Protein AF-I2FZN5-F1 (afdb_monomer_lite)

pLDDT: mean 75.96, std 19.95, range [26.55, 97.25]

Secondary structure (DSSP, 8-state):
-PPP-HHHHHHHH-GGGSSTTSTT-SHHHHSS-HHHHHHH-HHHHHHHHHHHHHHHHHHHHTT-SSSSPPPPTTS--TT-----SSEEEESHHHHHHT-BTTTB--TTHHHHHHHHHHTTSEEEHHHHHH--S----S---S--S-S----SS--------------S---SSSS--------------HHHHHHHHH-EEEEEHHHHHHHHHHHHHHIIIIITTT-TTTTEEEHHHHHHHHHHHHHHHHSSPPPHHHHHHHHHHHHHTSTTSEEEETTEEEE-SSTTSPPPPPPHHHHHHHHHHHHHHHHHHHHHHHHHHHHHHHHHHHHHHHTT-HHHHHHHHHHHHHHHHHHHHHHHHHHHHHHHHHHHHHHHHHHHHHHHHHHHHHHHHHHHTSSS--SSSHHHHHHHHHHHHHTTSSSSSSSTT-----------HHHHHHHHHHHHHHHHHHHHHHHHHHHHHHHHHHHHHHHHHHHHHHHHHHHHHHHHHHHHHHHHHHHHHHHHHHHHHHHHHHHHHHHHHHHHHHHHHHHHTTS------------------------------

Organism: Ustilago hordei (NCBI:txid120017)

Sequence (573 aa):
MTPKTGLTKYISQHPDFSSPSSHASPLPSLYADLSRQRKSNPAGFAASVEWWKNILLDVTFRAVQFDADPSDSSNAAFSAPEVDRTVFRLDESTKSRWTIESVGRPLGLGTVIAELEKNGAVIPYNVFLTSSKPITGPTRRGGGLRGYIPTLGGVARGLLVTPVKWVAGQVYAVVLGGSGDEDGEGEYSEDETLFRKMKGDWVFFVLVERIADAFLKQHYTAEATISPLSGLMTETEFREKLCAICEKEFAFRPSQRDASLVLRHLTRDRGGNVLHQDGIVKLAPTEGEMAEAITEEDRSVLAVRSTLHRVELQITWLESQISHRTSQAKSSLRNNQKSQAASYLRSRKALDEVLAKRMVTRETLTNVVLKIEQAKSDVEVLRAYKASDEVLRQVLGREEMKVENVERVMEGLEESLASQREVDDALRGSGTGVGEEMVDEEELERELEGLVDEKRREEQKRQDQVERTKRLAEREEERRQEEVERTRRLAEAERERTDRLAQSEREREGREQEREKEKEKEKGRSDKEADDLLARFEKLRAAQVPTTLGAAGKETQSPQEQQQKQNEPEAAS

Structure (mmCIF, N/CA/C/O backbone):
data_AF-I2FZN5-F1
#
_entry.id   AF-I2FZN5-F1
#
loop_
_atom_site.group_PDB
_atom_site.id
_atom_site.type_symbol
_atom_site.label_atom_id
_atom_site.label_alt_id
_atom_site.label_comp_id
_atom_site.label_asym_id
_atom_site.label_entity_id
_atom_site.label_seq_id
_atom_site.pdbx_PDB_ins_code
_atom_site.Cartn_x
_atom_site.Cartn_y
_atom_site.Cartn_z
_atom_site.occupancy
_atom_site.B_iso_or_equiv
_atom_site.auth_seq_id
_atom_site.auth_comp_id
_atom_site.auth_asym_id
_atom_site.auth_atom_id
_atom_site.pdbx_PDB_model_num
ATOM 1 N N . MET A 1 1 ? -10.379 33.990 -13.765 1.00 53.22 1 MET A N 1
ATOM 2 C CA . MET A 1 1 ? -9.443 33.050 -14.414 1.00 53.22 1 MET A CA 1
ATOM 3 C C . MET A 1 1 ? -9.588 31.720 -13.707 1.00 53.22 1 MET A C 1
ATOM 5 O O . MET A 1 1 ? -9.432 31.692 -12.494 1.00 53.22 1 MET A O 1
ATOM 9 N N . THR A 1 2 ? -9.979 30.666 -14.418 1.00 60.78 2 THR A N 1
ATOM 10 C CA . THR A 1 2 ? -9.975 29.312 -13.853 1.00 60.78 2 THR A CA 1
ATOM 11 C C . THR A 1 2 ? -8.532 28.927 -13.503 1.00 60.78 2 THR A C 1
ATOM 13 O O . THR A 1 2 ? -7.617 29.283 -14.255 1.00 60.78 2 THR A O 1
ATOM 16 N N . PRO A 1 3 ? -8.284 28.275 -12.354 1.00 74.31 3 PRO A N 1
ATOM 17 C CA . PRO A 1 3 ? -6.949 27.789 -12.030 1.00 74.31 3 PRO A CA 1
ATOM 18 C C . PRO A 1 3 ? -6.501 26.799 -13.110 1.00 74.31 3 PRO A C 1
ATOM 20 O O . PRO A 1 3 ? -7.277 25.939 -13.523 1.00 74.31 3 PRO A O 1
ATOM 23 N N . LYS A 1 4 ? -5.263 26.943 -13.596 1.00 80.81 4 LYS A N 1
ATOM 24 C CA . LYS A 1 4 ? -4.664 25.969 -14.518 1.00 80.81 4 LYS A CA 1
ATOM 25 C C . LYS A 1 4 ? -4.475 24.650 -13.771 1.00 80.81 4 LYS A C 1
ATOM 27 O O . LYS A 1 4 ? -3.943 24.664 -12.661 1.00 80.81 4 LYS A O 1
ATOM 32 N N . THR A 1 5 ? -4.852 23.541 -14.394 1.00 85.50 5 THR A N 1
ATOM 33 C CA . THR A 1 5 ? -4.770 22.185 -13.830 1.00 85.50 5 THR A CA 1
ATOM 34 C C . THR A 1 5 ? -4.134 21.214 -14.825 1.00 85.50 5 THR A C 1
ATOM 36 O O . THR A 1 5 ? -4.059 21.492 -16.029 1.00 85.50 5 THR A O 1
ATOM 39 N N . GLY A 1 6 ? -3.618 20.096 -14.316 1.00 86.38 6 GLY A N 1
ATOM 40 C CA . GLY A 1 6 ? -3.060 19.003 -15.104 1.00 86.38 6 GLY A CA 1
ATOM 41 C C . GLY A 1 6 ? -1.952 19.466 -16.049 1.00 86.38 6 GLY A C 1
ATOM 42 O O . GLY A 1 6 ? -1.029 20.192 -15.656 1.00 86.38 6 GLY A O 1
ATOM 43 N N . LEU A 1 7 ? -2.062 19.088 -17.323 1.00 88.38 7 LEU A N 1
ATOM 44 C CA . LEU A 1 7 ? -1.048 19.403 -18.329 1.00 88.38 7 LEU A CA 1
ATOM 45 C C . LEU A 1 7 ? -0.867 20.911 -18.538 1.00 88.38 7 LEU A C 1
ATOM 47 O O . LEU A 1 7 ? 0.251 21.393 -18.704 1.00 88.38 7 LEU A O 1
ATOM 51 N N . THR A 1 8 ? -1.954 21.683 -18.498 1.00 87.81 8 THR A N 1
ATOM 52 C CA . THR A 1 8 ? -1.890 23.136 -18.736 1.00 87.81 8 THR A CA 1
ATOM 53 C C . THR A 1 8 ? -1.093 23.856 -17.649 1.00 87.81 8 THR A C 1
ATOM 55 O O . THR A 1 8 ? -0.337 24.792 -17.930 1.00 87.81 8 THR A O 1
ATOM 58 N N . LYS A 1 9 ? -1.215 23.386 -16.402 1.00 88.81 9 LYS A N 1
ATOM 59 C CA . LYS A 1 9 ? -0.425 23.852 -15.260 1.00 88.81 9 LYS A CA 1
ATOM 60 C C . LYS A 1 9 ? 1.041 23.487 -15.447 1.00 88.81 9 LYS A C 1
ATOM 62 O O . LYS A 1 9 ? 1.887 24.375 -15.349 1.00 88.81 9 LYS A O 1
ATOM 67 N N . TYR A 1 10 ? 1.317 22.231 -15.802 1.00 89.38 10 TYR A N 1
ATOM 68 C CA . TYR A 1 10 ? 2.665 21.735 -16.082 1.00 89.38 10 TYR A CA 1
ATOM 69 C C . TYR A 1 10 ? 3.377 22.564 -17.158 1.00 89.38 10 TYR A C 1
ATOM 71 O O . TYR A 1 10 ? 4.440 23.126 -16.898 1.00 89.38 10 TYR A O 1
ATOM 79 N N . ILE A 1 11 ? 2.750 22.725 -18.329 1.00 89.25 11 ILE A N 1
ATOM 80 C CA . ILE A 1 11 ? 3.286 23.516 -19.446 1.00 89.25 11 ILE A CA 1
ATOM 81 C C . ILE A 1 11 ? 3.570 24.953 -18.997 1.00 89.25 11 ILE A C 1
ATOM 83 O O . ILE A 1 11 ? 4.611 25.507 -19.326 1.00 89.25 11 ILE A O 1
ATOM 87 N N . SER A 1 12 ? 2.689 25.563 -18.198 1.00 87.00 12 SER A N 1
ATOM 88 C CA . SER A 1 12 ? 2.887 26.947 -17.750 1.00 87.00 12 SER A CA 1
ATOM 89 C C . SER A 1 12 ? 4.038 27.153 -16.759 1.00 87.00 12 SER A C 1
ATOM 91 O O . SER A 1 12 ? 4.505 28.279 -16.610 1.00 87.00 12 SER A O 1
ATOM 93 N N . GLN A 1 13 ? 4.471 26.094 -16.072 1.00 88.06 13 GLN A N 1
ATOM 94 C CA . GLN A 1 13 ? 5.539 26.138 -15.069 1.00 88.06 13 GLN A CA 1
ATOM 95 C C . GLN A 1 13 ? 6.881 25.637 -15.614 1.00 88.06 13 GLN A C 1
ATOM 97 O O . GLN A 1 13 ? 7.927 25.923 -15.032 1.00 88.06 13 GLN A O 1
ATOM 102 N N . HIS A 1 14 ? 6.868 24.877 -16.708 1.00 86.75 14 HIS A N 1
ATOM 103 C CA . HIS A 1 14 ? 8.065 24.245 -17.240 1.00 86.75 14 HIS A CA 1
ATOM 104 C C . HIS A 1 14 ? 8.935 25.254 -18.025 1.00 86.75 14 HIS A C 1
ATOM 106 O O . HIS A 1 14 ? 8.432 25.938 -18.920 1.00 86.75 14 HIS A O 1
ATOM 112 N N . PRO A 1 15 ? 10.253 25.344 -17.747 1.00 85.81 15 PRO A N 1
ATOM 113 C CA . PRO A 1 15 ? 11.125 26.393 -18.287 1.00 85.81 15 PRO A CA 1
ATOM 114 C C . PRO A 1 15 ? 11.221 26.388 -19.817 1.00 85.81 15 PRO A C 1
ATOM 116 O O . PRO A 1 15 ? 11.202 27.455 -20.426 1.00 85.81 15 PRO A O 1
ATOM 119 N N . ASP A 1 16 ? 11.247 25.216 -20.453 1.00 83.88 16 ASP A N 1
ATOM 120 C CA . ASP A 1 16 ? 11.335 25.112 -21.921 1.00 83.88 16 ASP A CA 1
ATOM 121 C C . ASP A 1 16 ? 10.078 25.616 -22.648 1.00 83.88 16 ASP A C 1
ATOM 123 O O . ASP A 1 16 ? 10.123 25.900 -23.843 1.00 83.88 16 ASP A O 1
ATOM 127 N N . PHE A 1 17 ? 8.963 25.756 -21.923 1.00 85.31 17 PHE A N 1
ATOM 128 C CA . PHE A 1 17 ? 7.723 26.334 -22.437 1.00 85.31 17 PHE A CA 1
ATOM 129 C C . PHE A 1 17 ? 7.595 27.830 -22.138 1.00 85.31 17 PHE A C 1
ATOM 131 O O . PHE A 1 17 ? 6.624 28.466 -22.553 1.00 85.31 17 PHE A O 1
ATOM 138 N N . SER A 1 18 ? 8.577 28.416 -21.446 1.00 79.31 18 SER A N 1
ATOM 139 C CA . SER A 1 18 ? 8.628 29.857 -21.243 1.00 79.31 18 SER A CA 1
ATOM 140 C C . SER A 1 18 ? 8.896 30.567 -22.574 1.00 79.31 18 SER A C 1
ATOM 142 O O . SER A 1 18 ? 9.754 30.169 -23.358 1.00 79.31 18 SER A O 1
ATOM 144 N N . SER A 1 19 ? 8.150 31.639 -22.840 1.00 80.25 19 SER A N 1
ATOM 145 C CA . SER A 1 19 ? 8.308 32.470 -24.044 1.00 80.25 19 SER A CA 1
ATOM 146 C C . SER A 1 19 ? 8.276 31.678 -25.371 1.00 80.25 19 SER A C 1
ATOM 148 O O . SER A 1 19 ? 9.244 31.718 -26.135 1.00 80.25 19 SER A O 1
ATOM 150 N N . PRO A 1 20 ? 7.162 30.990 -25.690 1.00 79.19 20 PRO A N 1
ATOM 151 C CA . PRO A 1 20 ? 7.069 30.080 -26.837 1.00 79.19 20 PRO A CA 1
ATOM 152 C C . PRO A 1 20 ? 7.268 30.755 -28.205 1.00 79.19 20 PRO A C 1
ATOM 154 O O . PRO A 1 20 ? 7.627 30.088 -29.170 1.00 79.19 20 PRO A O 1
ATOM 157 N N . SER A 1 21 ? 7.077 32.075 -28.289 1.00 74.50 21 SER A N 1
ATOM 158 C CA . SER A 1 21 ? 7.279 32.872 -29.510 1.00 74.50 21 SER A CA 1
ATOM 159 C C . SER A 1 21 ? 8.695 33.451 -29.654 1.00 74.50 21 SER A C 1
ATOM 161 O O . SER A 1 21 ? 8.964 34.176 -30.609 1.00 74.50 21 SER A O 1
ATOM 163 N N . SER A 1 22 ? 9.599 33.203 -28.699 1.00 83.19 22 SER A N 1
ATOM 164 C CA . SER A 1 22 ? 10.978 33.701 -28.758 1.00 83.19 22 SER A CA 1
ATOM 165 C C . SER A 1 22 ? 11.805 32.919 -29.780 1.00 83.19 22 SER A C 1
ATOM 167 O O . SER A 1 22 ? 11.718 31.696 -29.842 1.00 83.19 22 SER A O 1
ATOM 169 N N . HIS A 1 23 ? 12.695 33.596 -30.512 1.00 74.31 23 HIS A N 1
ATOM 170 C CA . HIS A 1 23 ? 13.638 32.951 -31.440 1.00 74.31 23 HIS A CA 1
ATOM 171 C C . HIS A 1 23 ? 14.606 31.968 -30.760 1.00 74.31 23 HIS A C 1
ATOM 173 O O . HIS A 1 23 ? 15.189 31.121 -31.429 1.00 74.31 23 HIS A O 1
ATOM 179 N N . ALA A 1 24 ? 14.780 32.079 -29.440 1.00 79.12 24 ALA A N 1
ATOM 180 C CA . ALA A 1 24 ? 15.575 31.147 -28.646 1.00 79.12 24 ALA A CA 1
ATOM 181 C C . ALA A 1 24 ? 14.776 29.919 -28.166 1.00 79.12 24 ALA A C 1
ATOM 183 O O . ALA A 1 24 ? 15.359 29.021 -27.560 1.00 79.12 24 ALA A O 1
ATOM 184 N N . SER A 1 25 ? 13.456 29.878 -28.393 1.00 84.75 25 SER A N 1
ATOM 185 C CA . SER A 1 25 ? 12.614 28.760 -27.966 1.00 84.75 25 SER A CA 1
ATOM 186 C C . SER A 1 25 ? 12.873 27.523 -28.834 1.00 84.75 25 SER A C 1
ATOM 188 O O . SER A 1 25 ? 12.875 27.631 -30.063 1.00 84.75 25 SER A O 1
ATOM 190 N N . PRO A 1 26 ? 13.036 26.329 -28.236 1.00 85.94 26 PRO A N 1
ATOM 191 C CA . PRO A 1 26 ? 13.146 25.087 -28.993 1.00 85.94 26 PRO A CA 1
ATOM 192 C C . PRO A 1 26 ? 11.780 24.593 -29.504 1.00 85.94 26 PRO A C 1
ATOM 194 O O . PRO A 1 26 ? 11.725 23.684 -30.327 1.00 85.94 26 PRO A O 1
ATOM 197 N N . LEU A 1 27 ? 10.663 25.165 -29.039 1.00 87.88 27 LEU A N 1
ATOM 198 C CA . LEU A 1 27 ? 9.325 24.638 -29.316 1.00 87.88 27 LEU A CA 1
ATOM 199 C C . LEU A 1 27 ? 8.955 24.580 -30.807 1.00 87.88 27 LEU A C 1
ATOM 201 O O . LEU A 1 27 ? 8.421 23.548 -31.212 1.00 87.88 27 LEU A O 1
ATOM 205 N N . PRO A 1 28 ? 9.256 25.590 -31.651 1.00 88.62 28 PRO A N 1
ATOM 206 C CA . PRO A 1 28 ? 8.928 25.515 -33.074 1.00 88.62 28 PRO A CA 1
ATOM 207 C C . PRO A 1 28 ? 9.576 24.325 -33.790 1.00 88.62 28 PRO A C 1
ATOM 209 O O . PRO A 1 28 ? 8.946 23.721 -34.652 1.00 88.62 28 PRO A O 1
ATOM 212 N N . SER A 1 29 ? 10.810 23.949 -33.429 1.00 87.38 29 SER A N 1
ATOM 213 C CA . SER A 1 29 ? 11.479 22.784 -34.023 1.00 87.38 29 SER A CA 1
ATOM 214 C C . SER A 1 29 ? 10.989 21.462 -33.427 1.00 87.38 29 SER A C 1
ATOM 216 O O . SER A 1 29 ? 10.884 20.476 -34.150 1.00 87.38 29 SER A O 1
ATOM 218 N N . LEU A 1 30 ? 10.631 21.444 -32.140 1.00 89.06 30 LEU A N 1
ATOM 219 C CA . LEU A 1 30 ? 10.087 20.269 -31.450 1.00 89.06 30 LEU A CA 1
ATOM 220 C C . LEU A 1 30 ? 8.657 19.912 -31.885 1.00 89.06 30 LEU A C 1
ATOM 222 O O . LEU A 1 30 ? 8.275 18.745 -31.803 1.00 89.06 30 LEU A O 1
ATOM 226 N N . TYR A 1 31 ? 7.870 20.904 -32.316 1.00 91.56 31 TYR A N 1
ATOM 227 C CA . TYR A 1 31 ? 6.478 20.744 -32.763 1.00 91.56 31 TYR A CA 1
ATOM 228 C C . TYR A 1 31 ? 6.353 20.528 -34.278 1.00 91.56 31 TYR A C 1
ATOM 230 O O . TYR A 1 31 ? 5.274 20.176 -34.758 1.00 91.56 31 TYR A O 1
ATOM 238 N N . ALA A 1 32 ? 7.449 20.712 -35.020 1.00 88.25 32 ALA A N 1
ATOM 239 C CA . ALA A 1 32 ? 7.515 20.487 -36.456 1.00 88.25 32 ALA A CA 1
ATOM 240 C C . ALA A 1 32 ? 7.401 18.996 -36.835 1.00 88.25 32 ALA A C 1
ATOM 242 O O . ALA A 1 32 ? 7.365 18.102 -35.989 1.00 88.25 32 ALA A O 1
A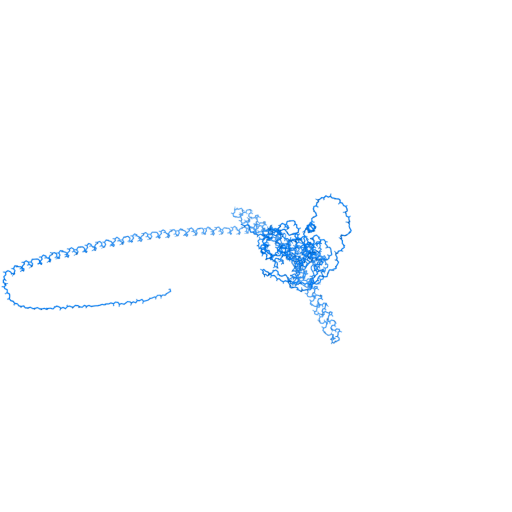TOM 243 N N . ASP A 1 33 ? 7.350 18.745 -38.143 1.00 86.94 33 ASP A N 1
ATOM 244 C CA . ASP A 1 33 ? 7.372 17.407 -38.737 1.00 86.94 33 ASP A CA 1
ATOM 245 C C . ASP A 1 33 ? 8.771 16.775 -38.584 1.00 86.94 33 ASP A C 1
ATOM 247 O O . ASP A 1 33 ? 9.742 17.170 -39.246 1.00 86.94 33 ASP A O 1
ATOM 251 N N . LEU A 1 34 ? 8.883 15.803 -37.675 1.00 87.44 34 LEU A N 1
ATOM 252 C CA . LEU A 1 34 ? 10.159 15.196 -37.288 1.00 87.44 34 LEU A CA 1
ATOM 253 C C . LEU A 1 34 ? 10.608 14.112 -38.278 1.00 87.44 34 LEU A C 1
ATOM 255 O O . LEU A 1 34 ? 11.812 13.837 -38.363 1.00 87.44 34 LEU A O 1
ATOM 259 N N . SER A 1 35 ? 9.699 13.534 -39.080 1.00 81.88 35 SER A N 1
ATOM 260 C CA . SER A 1 35 ? 10.065 12.564 -40.129 1.00 81.88 35 SER A CA 1
ATOM 261 C C . SER A 1 35 ? 11.061 13.151 -41.132 1.00 81.88 35 SER A C 1
ATOM 263 O O . SER A 1 35 ? 12.018 12.482 -41.545 1.00 81.88 35 SER A O 1
ATOM 265 N N . ARG A 1 36 ? 10.880 14.431 -41.477 1.00 81.44 36 ARG A N 1
ATOM 266 C CA . ARG A 1 36 ? 11.742 15.175 -42.404 1.00 81.44 36 ARG A CA 1
ATOM 267 C C . ARG A 1 36 ? 13.081 15.507 -41.761 1.00 81.44 36 ARG A C 1
ATOM 269 O O . ARG A 1 36 ? 14.124 15.326 -42.394 1.00 81.44 36 ARG A O 1
ATOM 276 N N . GLN A 1 37 ? 13.063 15.915 -40.490 1.00 80.06 37 GLN A N 1
ATOM 277 C CA . GLN A 1 37 ? 14.276 16.225 -39.733 1.00 80.06 37 GLN A CA 1
ATOM 278 C C . GLN A 1 37 ? 15.190 15.003 -39.598 1.00 80.06 37 GLN A C 1
ATOM 280 O O . GLN A 1 37 ? 16.406 15.141 -39.686 1.00 80.06 37 GLN A O 1
ATOM 285 N N . ARG A 1 38 ? 14.628 13.795 -39.475 1.00 83.06 38 ARG A N 1
ATOM 286 C CA . ARG A 1 38 ? 15.406 12.548 -39.437 1.00 83.06 38 ARG A CA 1
ATOM 287 C C . ARG A 1 38 ? 16.330 12.378 -40.649 1.00 83.06 38 ARG A C 1
ATOM 289 O O . ARG A 1 38 ? 17.425 11.843 -40.496 1.00 83.06 38 ARG A O 1
ATOM 296 N N . LYS A 1 39 ? 15.903 12.825 -41.838 1.00 82.00 39 LYS A N 1
ATOM 297 C CA . LYS A 1 39 ? 16.682 12.735 -43.087 1.00 82.00 39 LYS A CA 1
ATOM 298 C C . LYS A 1 39 ? 17.672 13.901 -43.231 1.00 82.00 39 LYS A C 1
ATOM 300 O O . LYS A 1 39 ? 18.790 13.684 -43.685 1.00 82.00 39 LYS A O 1
ATOM 305 N N . SER A 1 40 ? 17.284 15.120 -42.848 1.00 86.19 40 SER A N 1
ATOM 306 C CA . SER A 1 40 ? 18.086 16.336 -43.077 1.00 86.19 40 SER A CA 1
ATOM 307 C C . SER A 1 40 ? 19.041 16.705 -41.934 1.00 86.19 40 SER A C 1
ATOM 309 O O . SER A 1 40 ? 20.119 17.237 -42.186 1.00 86.19 40 SER A O 1
ATOM 311 N N . ASN A 1 41 ? 18.673 16.425 -40.682 1.00 87.00 41 ASN A N 1
ATOM 312 C CA . ASN A 1 41 ? 19.467 16.706 -39.486 1.00 87.00 41 ASN A CA 1
ATOM 313 C C . ASN A 1 41 ? 19.279 15.596 -38.427 1.00 87.00 41 ASN A C 1
ATOM 315 O O . ASN A 1 41 ? 18.516 15.769 -37.469 1.00 87.00 41 ASN A O 1
ATOM 319 N N . PRO A 1 42 ? 20.006 14.469 -38.553 1.00 88.25 42 PRO A N 1
ATOM 320 C CA . PRO A 1 42 ? 19.883 13.337 -37.633 1.00 88.25 42 PRO A CA 1
ATOM 321 C C . PRO A 1 42 ? 20.211 13.681 -36.173 1.00 88.25 42 PRO A C 1
ATOM 323 O O . PRO A 1 42 ? 19.592 13.140 -35.260 1.00 88.25 42 PRO A O 1
ATOM 326 N N . ALA A 1 43 ? 21.166 14.588 -35.939 1.00 84.62 43 ALA A N 1
ATOM 327 C CA . ALA A 1 43 ? 21.554 15.001 -34.591 1.00 84.62 43 ALA A CA 1
ATOM 328 C C . ALA A 1 43 ? 20.452 15.829 -33.914 1.00 84.62 43 ALA A C 1
ATOM 330 O O . ALA A 1 43 ? 20.108 15.578 -32.761 1.00 84.62 43 ALA A O 1
ATOM 331 N N . GLY A 1 44 ? 19.862 16.777 -34.649 1.00 85.31 44 GLY A N 1
ATOM 332 C CA . GLY A 1 44 ? 18.714 17.544 -34.172 1.00 85.31 44 GLY A CA 1
ATOM 333 C C . GLY A 1 44 ? 17.492 16.658 -33.934 1.00 85.31 44 GLY A C 1
ATOM 334 O O . GLY A 1 44 ? 16.841 16.804 -32.910 1.00 85.31 44 GLY A O 1
ATOM 335 N N . PHE A 1 45 ? 17.235 15.689 -34.818 1.00 88.06 45 PHE A N 1
ATOM 336 C CA . PHE A 1 45 ? 16.169 14.703 -34.630 1.00 88.06 45 PHE A CA 1
ATOM 337 C C . PHE A 1 45 ? 16.352 13.894 -33.337 1.00 88.06 45 PHE A C 1
ATOM 339 O O . PHE A 1 45 ? 15.425 13.800 -32.538 1.00 88.06 45 PHE A O 1
ATOM 346 N N . ALA A 1 46 ? 17.553 13.359 -33.093 1.00 88.38 46 ALA A N 1
ATOM 347 C CA . ALA A 1 46 ? 17.846 12.613 -31.870 1.00 88.38 46 ALA A CA 1
ATOM 348 C C . ALA A 1 46 ? 17.660 13.473 -30.607 1.00 88.38 46 ALA A C 1
ATOM 350 O O . ALA A 1 46 ? 17.101 13.002 -29.618 1.00 88.38 46 ALA A O 1
ATOM 351 N N . ALA A 1 47 ? 18.071 14.745 -30.654 1.00 88.31 47 ALA A N 1
ATOM 352 C CA . ALA A 1 47 ? 17.848 15.690 -29.563 1.00 88.31 47 ALA A CA 1
ATOM 353 C C . ALA A 1 47 ? 16.349 15.957 -29.325 1.00 88.31 47 ALA A C 1
ATOM 355 O O . ALA A 1 47 ? 15.916 15.960 -28.174 1.00 88.31 47 ALA A O 1
ATOM 356 N N . SER A 1 48 ? 15.552 16.112 -30.389 1.00 91.12 48 SER A N 1
ATOM 357 C CA . SER A 1 48 ? 14.093 16.265 -30.298 1.00 91.12 48 SER A CA 1
ATOM 358 C C . SER A 1 48 ? 13.422 15.037 -29.675 1.00 91.12 48 SER A C 1
ATOM 360 O O . SER A 1 48 ? 12.564 15.182 -28.806 1.00 91.12 48 SER A O 1
ATOM 362 N N . VAL A 1 49 ? 13.822 13.824 -30.078 1.00 90.81 49 VAL A N 1
ATOM 363 C CA . VAL A 1 49 ? 13.287 12.566 -29.524 1.00 90.81 49 VAL A CA 1
ATOM 364 C C . VAL A 1 49 ? 13.620 12.430 -28.038 1.00 90.81 49 VAL A C 1
ATOM 366 O O . VAL A 1 49 ? 12.737 12.102 -27.248 1.00 90.81 49 VAL A O 1
ATOM 369 N N . GLU A 1 50 ? 14.861 12.714 -27.636 1.00 89.81 50 GLU A N 1
ATOM 370 C CA . GLU A 1 50 ? 15.265 12.633 -26.227 1.00 89.81 50 GLU A CA 1
ATOM 371 C C . GLU A 1 50 ? 14.574 13.706 -25.371 1.00 89.81 50 GLU A C 1
ATOM 373 O O . GLU A 1 50 ? 14.154 13.424 -24.248 1.00 89.81 50 GLU A O 1
ATOM 378 N N . TRP A 1 51 ? 14.388 14.919 -25.902 1.00 92.31 51 TRP A N 1
ATOM 379 C CA . TRP A 1 51 ? 13.617 15.961 -25.223 1.00 92.31 51 TRP A CA 1
ATOM 380 C C . TRP A 1 51 ? 12.175 15.512 -24.977 1.00 92.31 51 TRP A C 1
ATOM 382 O O . TRP A 1 51 ? 11.718 15.513 -23.832 1.00 92.31 51 TRP A O 1
ATOM 392 N N . TRP A 1 52 ? 11.484 15.045 -26.023 1.00 93.56 52 TRP A N 1
ATOM 393 C CA . TRP A 1 52 ? 10.108 14.570 -25.891 1.00 93.56 52 TRP A CA 1
ATOM 394 C C . TRP A 1 52 ? 10.012 13.385 -24.933 1.00 93.56 52 TRP A C 1
ATOM 396 O O . TRP A 1 52 ? 9.138 13.374 -24.078 1.00 93.56 52 TRP A O 1
ATOM 406 N N . LYS A 1 53 ? 10.930 12.418 -25.002 1.00 92.44 53 LYS A N 1
ATOM 407 C CA . LYS A 1 53 ? 1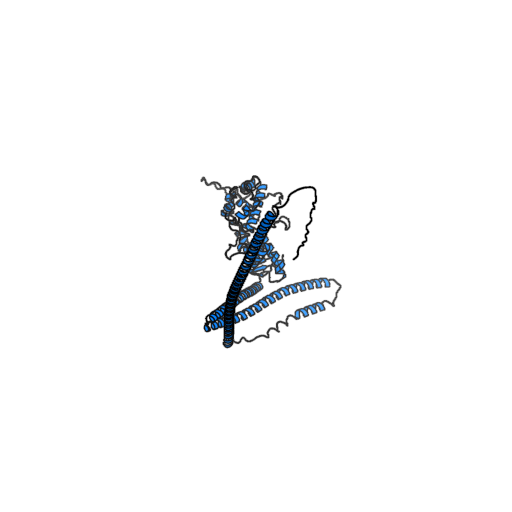0.992 11.299 -24.053 1.00 92.44 53 LYS A CA 1
ATOM 408 C C . LYS A 1 53 ? 11.021 11.775 -22.600 1.00 92.44 53 LYS A C 1
ATOM 410 O O . LYS A 1 53 ? 10.254 11.261 -21.793 1.00 92.44 53 LYS A O 1
ATOM 415 N N . ASN A 1 54 ? 11.872 12.748 -22.271 1.00 89.69 54 ASN A N 1
ATOM 416 C CA . ASN A 1 54 ? 11.995 13.269 -20.907 1.00 89.69 54 ASN A CA 1
ATOM 417 C C . ASN A 1 54 ? 10.713 13.964 -20.437 1.00 89.69 54 ASN A C 1
ATOM 419 O O . ASN A 1 54 ? 10.255 13.721 -19.321 1.00 89.69 54 ASN A O 1
ATOM 423 N N . ILE A 1 55 ? 10.108 14.776 -21.305 1.00 92.75 55 ILE A N 1
ATOM 424 C CA . ILE A 1 55 ? 8.847 15.464 -21.018 1.00 92.75 55 ILE A CA 1
ATOM 425 C C . ILE A 1 55 ? 7.697 14.466 -20.837 1.00 92.75 55 ILE A C 1
ATOM 427 O O . ILE A 1 55 ? 6.942 14.557 -19.871 1.00 92.75 55 ILE A O 1
ATOM 431 N N . LEU A 1 56 ? 7.576 13.483 -21.731 1.00 93.88 56 LEU A N 1
ATOM 432 C CA . LEU A 1 56 ? 6.533 12.461 -21.658 1.00 93.88 56 LEU A CA 1
ATOM 433 C C . LEU A 1 56 ? 6.696 11.573 -20.420 1.00 93.88 56 LEU A C 1
ATOM 435 O O . LEU A 1 56 ? 5.701 11.277 -19.762 1.00 93.88 56 LEU A O 1
ATOM 439 N N . LEU A 1 57 ? 7.928 11.197 -20.061 1.00 91.94 57 LEU A N 1
ATOM 440 C CA . LEU A 1 57 ? 8.224 10.473 -18.821 1.00 91.94 57 LEU A CA 1
ATOM 441 C C . LEU A 1 57 ? 7.758 11.254 -17.588 1.00 91.94 57 LEU A C 1
ATOM 443 O O . LEU A 1 57 ? 7.065 10.698 -16.737 1.00 91.94 57 LEU A O 1
ATOM 447 N N . ASP A 1 58 ? 8.116 12.534 -17.499 1.00 90.00 58 ASP A N 1
ATOM 448 C CA . ASP A 1 58 ? 7.808 13.382 -16.346 1.00 90.00 58 ASP A CA 1
ATOM 449 C C . ASP A 1 58 ? 6.298 13.631 -16.212 1.00 90.00 58 ASP A C 1
ATOM 451 O O . ASP A 1 58 ? 5.723 13.454 -15.137 1.00 90.00 58 ASP A O 1
ATOM 455 N N . VAL A 1 59 ? 5.625 13.953 -17.320 1.00 91.56 59 VAL A N 1
ATOM 456 C CA . VAL A 1 59 ? 4.170 14.159 -17.357 1.00 91.56 59 VAL A CA 1
ATOM 457 C C . VAL A 1 59 ? 3.402 12.884 -16.995 1.00 91.56 59 VAL A C 1
ATOM 459 O O . VAL A 1 59 ? 2.405 12.953 -16.269 1.00 91.56 59 VAL A O 1
ATOM 462 N N . THR A 1 60 ? 3.879 11.724 -17.453 1.00 92.38 60 THR A N 1
ATOM 463 C CA . THR A 1 60 ? 3.273 10.421 -17.140 1.00 92.38 60 THR A CA 1
ATOM 464 C C . THR A 1 60 ? 3.458 10.077 -15.664 1.00 92.38 60 THR A C 1
ATOM 466 O O . THR A 1 60 ? 2.481 9.813 -14.968 1.00 92.38 60 THR A O 1
ATOM 469 N N . PHE A 1 61 ? 4.682 10.182 -15.139 1.00 90.50 61 PHE A N 1
ATOM 470 C CA . PHE A 1 61 ? 4.978 9.863 -13.739 1.00 90.50 61 PHE A CA 1
ATOM 471 C C . PHE A 1 61 ? 4.248 10.795 -12.758 1.00 90.50 61 PHE A C 1
ATOM 473 O O . PHE A 1 61 ? 3.744 10.367 -11.718 1.00 90.50 61 PHE A O 1
ATOM 480 N N . ARG A 1 62 ? 4.103 12.079 -13.106 1.00 88.31 62 ARG A N 1
ATOM 481 C CA . ARG A 1 62 ? 3.322 13.044 -12.315 1.00 88.31 62 ARG A CA 1
ATOM 482 C C . ARG A 1 62 ? 1.809 12.916 -12.500 1.00 88.31 62 ARG A C 1
ATOM 484 O O . ARG A 1 62 ? 1.086 13.588 -11.771 1.00 88.31 62 ARG A O 1
ATOM 491 N N . ALA A 1 63 ? 1.332 12.045 -13.393 1.00 88.44 63 ALA A N 1
ATOM 492 C CA . ALA A 1 63 ? -0.080 11.904 -13.763 1.00 88.44 63 ALA A CA 1
ATOM 493 C C . ALA A 1 63 ? -0.737 13.220 -14.214 1.00 88.44 63 ALA A C 1
ATOM 495 O O . ALA A 1 63 ? -1.927 13.436 -14.006 1.00 88.44 63 ALA A O 1
ATOM 496 N N . VAL A 1 64 ? 0.030 14.096 -14.866 1.00 89.69 64 VAL A N 1
ATOM 497 C CA . VAL A 1 64 ? -0.456 15.387 -15.386 1.00 89.69 64 VAL A CA 1
ATOM 498 C C . VAL A 1 64 ? -0.688 15.344 -16.897 1.00 89.69 64 VAL A C 1
ATOM 500 O O . VAL A 1 64 ? -0.716 16.377 -17.549 1.00 89.69 64 VAL A O 1
ATOM 503 N N . GLN A 1 65 ? -0.847 14.151 -17.481 1.00 87.88 65 GLN A N 1
ATOM 504 C CA . GLN A 1 65 ? -1.121 13.980 -18.917 1.00 87.88 65 GLN A CA 1
ATOM 505 C C . GLN A 1 65 ? -2.559 14.371 -19.327 1.00 87.88 65 GLN A C 1
ATOM 507 O O . GLN A 1 65 ? -2.852 14.487 -20.521 1.00 87.88 65 GLN A O 1
ATOM 512 N N . PHE A 1 66 ? -3.445 14.579 -18.345 1.00 88.06 66 PHE A N 1
ATOM 513 C CA . PHE A 1 66 ? -4.858 14.937 -18.507 1.00 88.06 66 PHE A CA 1
ATOM 514 C C . PHE A 1 66 ? -5.152 16.349 -17.968 1.00 88.06 66 PHE A C 1
ATOM 516 O O . PHE A 1 66 ? -4.251 17.049 -17.509 1.00 88.06 66 PHE A O 1
ATOM 523 N N . ASP A 1 67 ? -6.415 16.776 -18.037 1.00 80.31 67 ASP A N 1
ATOM 524 C CA . ASP A 1 67 ? -6.829 18.145 -17.689 1.00 80.31 67 ASP A CA 1
ATOM 525 C C . ASP A 1 67 ? -7.003 18.376 -16.177 1.00 80.31 67 ASP A C 1
ATOM 527 O O . ASP A 1 67 ? -7.017 19.519 -15.722 1.00 80.31 67 ASP A O 1
ATOM 531 N N . ALA A 1 68 ? -7.114 17.309 -15.383 1.00 76.81 68 ALA A N 1
ATOM 532 C CA . ALA A 1 68 ? -7.251 17.378 -13.930 1.00 76.81 68 ALA A CA 1
ATOM 533 C C . ALA A 1 68 ? -5.894 17.215 -13.227 1.00 76.81 68 ALA A C 1
ATOM 535 O O . ALA A 1 68 ? -5.037 16.460 -13.687 1.00 76.81 68 ALA A O 1
ATOM 536 N N . ASP A 1 69 ? -5.714 17.908 -12.098 1.00 74.81 69 ASP A N 1
ATOM 537 C CA . ASP A 1 69 ? -4.603 17.621 -11.186 1.00 74.81 69 ASP A CA 1
ATOM 538 C C . ASP A 1 69 ? -4.816 16.225 -10.558 1.00 74.81 69 ASP A C 1
ATOM 540 O O . ASP A 1 69 ? -5.963 15.846 -10.288 1.00 74.81 69 ASP A O 1
ATOM 544 N N . PRO A 1 70 ? -3.744 15.444 -10.325 1.00 69.06 70 PRO A N 1
ATOM 545 C CA . PRO A 1 70 ? -3.866 14.198 -9.580 1.00 69.06 70 PRO A CA 1
ATOM 546 C C . PRO A 1 70 ? -4.392 14.491 -8.171 1.00 69.06 70 PRO A C 1
ATOM 548 O O . PRO A 1 70 ? -4.026 15.497 -7.567 1.00 69.06 70 PRO A O 1
ATOM 551 N N . SER A 1 71 ? -5.238 13.614 -7.629 1.00 62.97 71 SER A N 1
ATOM 552 C CA . SER A 1 71 ? -5.679 13.748 -6.240 1.00 62.97 71 SER A CA 1
ATOM 553 C C . SER A 1 71 ? -4.485 13.600 -5.299 1.00 62.97 71 SER A C 1
ATOM 555 O O . SER A 1 71 ? -3.851 12.540 -5.282 1.00 62.97 71 SER A O 1
ATOM 557 N N . ASP A 1 72 ? -4.205 14.633 -4.507 1.00 54.09 72 ASP A N 1
ATOM 558 C CA . ASP A 1 72 ? -3.244 14.545 -3.413 1.00 54.09 72 ASP A CA 1
ATOM 559 C C . ASP A 1 72 ? -3.724 13.486 -2.409 1.00 54.09 72 ASP A C 1
ATOM 561 O O . ASP A 1 72 ? -4.882 13.485 -1.974 1.00 54.09 72 ASP A O 1
ATOM 565 N N . SER A 1 73 ? -2.825 12.573 -2.034 1.00 53.28 73 SER A N 1
ATOM 566 C CA . SER A 1 73 ? -3.087 11.455 -1.116 1.00 53.28 73 SER A CA 1
ATOM 567 C C . SER A 1 73 ? -3.602 11.892 0.262 1.00 53.28 73 SER A C 1
ATOM 569 O O . SER A 1 73 ? -4.165 11.078 0.988 1.00 53.28 73 SER A O 1
ATOM 571 N N . SER A 1 74 ? -3.465 13.173 0.619 1.00 49.78 74 SER A N 1
ATOM 572 C CA . SER A 1 74 ? -3.907 13.733 1.899 1.00 49.78 74 SER A CA 1
ATOM 573 C C . SER A 1 74 ? -5.406 14.048 1.979 1.00 49.78 74 SER A C 1
ATOM 575 O O . SER A 1 74 ? -5.916 14.196 3.085 1.00 49.78 74 SER A O 1
ATOM 577 N N . ASN A 1 75 ? -6.120 14.146 0.851 1.00 46.69 75 ASN A N 1
ATOM 578 C CA . ASN A 1 75 ? -7.539 14.541 0.817 1.00 46.69 75 ASN A CA 1
ATOM 579 C C . ASN A 1 75 ? -8.355 13.786 -0.245 1.00 46.69 75 ASN A C 1
ATOM 581 O O . ASN A 1 75 ? -9.373 14.283 -0.735 1.00 46.69 75 ASN A O 1
ATOM 585 N N . ALA A 1 76 ? -7.924 12.580 -0.621 1.00 45.81 76 ALA A N 1
ATOM 586 C CA . ALA A 1 76 ? -8.657 11.754 -1.568 1.00 45.81 76 ALA A CA 1
ATOM 587 C C . ALA A 1 76 ? -10.024 11.352 -0.982 1.00 45.81 76 ALA A C 1
ATOM 589 O O . ALA A 1 76 ? -10.156 10.381 -0.239 1.00 45.81 76 ALA A O 1
ATOM 590 N N . ALA A 1 77 ? -11.070 12.095 -1.349 1.00 44.28 77 ALA A N 1
ATOM 591 C CA . ALA A 1 77 ? -12.425 11.570 -1.330 1.00 44.28 77 ALA A CA 1
ATOM 592 C C . ALA A 1 77 ? -12.432 10.242 -2.109 1.00 44.28 77 ALA A C 1
ATOM 594 O O . ALA A 1 77 ? -11.751 10.125 -3.129 1.00 44.28 77 ALA A O 1
ATOM 595 N N . PHE A 1 78 ? -13.223 9.269 -1.651 1.00 47.09 78 PHE A N 1
ATOM 596 C CA . PHE A 1 78 ? -13.369 7.890 -2.160 1.00 47.09 78 PHE A CA 1
ATOM 597 C C . PHE A 1 78 ? -13.671 7.726 -3.679 1.00 47.09 78 PHE A C 1
ATOM 599 O O . PHE A 1 78 ? -13.975 6.626 -4.125 1.00 47.09 78 PHE A O 1
ATOM 606 N N . SER A 1 79 ? -13.622 8.793 -4.482 1.00 44.41 79 SER A N 1
ATOM 607 C CA . SER A 1 79 ? -14.097 8.875 -5.868 1.00 44.41 79 SER A CA 1
ATOM 608 C C . SER A 1 79 ? -13.112 9.542 -6.850 1.00 44.41 79 SER A C 1
ATOM 610 O O . SER A 1 79 ? -13.488 9.780 -8.000 1.00 44.41 79 SER A O 1
ATOM 612 N N . ALA A 1 80 ? -11.884 9.892 -6.452 1.00 54.19 80 ALA A N 1
ATOM 613 C CA . ALA A 1 80 ? -10.919 10.425 -7.418 1.00 54.19 80 ALA A CA 1
ATOM 614 C C . ALA A 1 80 ? -10.500 9.333 -8.429 1.00 54.19 80 ALA A C 1
ATOM 616 O O . ALA A 1 80 ? -10.253 8.198 -8.016 1.00 54.19 80 ALA A O 1
ATOM 617 N N . PRO A 1 81 ? -10.429 9.632 -9.741 1.00 58.72 81 PRO A N 1
ATOM 618 C CA . PRO A 1 81 ? -10.025 8.644 -10.736 1.00 58.72 81 PRO A CA 1
ATOM 619 C C . PRO A 1 81 ? -8.570 8.216 -10.498 1.00 58.72 81 PRO A C 1
ATOM 621 O O . PRO A 1 81 ? -7.678 9.062 -10.450 1.00 58.72 81 PRO A O 1
ATOM 624 N N . GLU A 1 82 ? -8.323 6.909 -10.358 1.00 71.50 82 GLU A N 1
ATOM 625 C CA . GLU A 1 82 ? -6.962 6.360 -10.362 1.00 71.50 82 GLU A CA 1
ATOM 626 C C . GLU A 1 82 ? -6.324 6.661 -11.728 1.00 71.50 82 GLU A C 1
ATOM 628 O O . GLU A 1 82 ? -6.806 6.197 -12.762 1.00 71.50 82 GLU A O 1
ATOM 633 N N . VAL A 1 83 ? -5.265 7.475 -11.745 1.00 85.38 83 VAL A N 1
ATOM 634 C CA . VAL A 1 83 ? -4.555 7.849 -12.976 1.00 85.38 83 VAL A CA 1
ATOM 635 C C . VAL A 1 83 ? -3.284 7.020 -13.112 1.00 85.38 83 VAL A C 1
ATOM 637 O O . VAL A 1 83 ? -2.478 6.971 -12.181 1.00 85.38 83 VAL A O 1
ATOM 640 N N . ASP A 1 84 ? -3.093 6.419 -14.288 1.00 90.69 84 ASP A N 1
ATOM 641 C CA . ASP A 1 84 ? -1.907 5.628 -14.623 1.00 90.69 84 ASP A CA 1
ATOM 642 C C . ASP A 1 84 ? -0.622 6.482 -14.552 1.00 90.69 84 ASP A C 1
ATOM 644 O O . ASP A 1 84 ? -0.556 7.592 -15.093 1.00 90.69 84 ASP A O 1
ATOM 648 N N . ARG A 1 85 ? 0.413 5.939 -13.901 1.00 90.38 85 ARG A N 1
ATOM 649 C CA . ARG A 1 85 ? 1.716 6.592 -13.646 1.00 90.38 85 ARG A CA 1
ATOM 650 C C . ARG A 1 85 ? 2.840 6.041 -14.514 1.00 90.38 85 ARG A C 1
ATOM 652 O O . ARG A 1 85 ? 3.903 6.650 -14.610 1.00 90.38 85 ARG A O 1
ATOM 659 N N . THR A 1 86 ? 2.619 4.883 -15.130 1.00 93.38 86 THR A N 1
ATOM 660 C CA . THR A 1 86 ? 3.578 4.201 -16.012 1.00 93.38 86 THR A CA 1
ATOM 661 C C . THR A 1 86 ? 3.111 4.134 -17.466 1.00 93.38 86 THR A C 1
ATOM 663 O O . THR A 1 86 ? 3.901 3.788 -18.347 1.00 93.38 86 THR A O 1
ATOM 666 N N . VAL A 1 87 ? 1.848 4.490 -17.731 1.00 95.00 87 VAL A N 1
ATOM 667 C CA . VAL A 1 87 ? 1.207 4.391 -19.047 1.00 95.00 87 VAL A CA 1
ATOM 668 C C . VAL A 1 87 ? 0.903 5.776 -19.604 1.00 95.00 87 VAL A C 1
ATOM 670 O O . VAL A 1 87 ? 0.189 6.567 -18.990 1.00 95.00 87 VAL A O 1
ATOM 673 N N . PHE A 1 88 ? 1.403 6.045 -20.803 1.00 95.12 88 PHE A N 1
ATOM 674 C CA . PHE A 1 88 ? 1.111 7.252 -21.561 1.00 95.12 88 PHE A CA 1
ATOM 675 C C . PHE A 1 88 ? 0.088 6.983 -22.659 1.00 95.12 88 PHE A C 1
ATOM 677 O O . PHE A 1 88 ? 0.236 6.038 -23.437 1.00 95.12 88 PHE A O 1
ATOM 684 N N . ARG A 1 89 ? -0.933 7.837 -22.754 1.00 94.62 89 ARG A N 1
ATOM 685 C CA . ARG A 1 89 ? -1.966 7.731 -23.790 1.00 94.62 89 ARG A CA 1
ATOM 686 C C . ARG A 1 89 ? -1.660 8.626 -24.986 1.00 94.62 89 ARG A C 1
ATOM 688 O O . ARG A 1 89 ? -1.687 9.856 -24.887 1.00 94.62 89 ARG A O 1
ATOM 695 N N . LEU A 1 90 ? -1.471 8.007 -26.150 1.00 94.31 90 LEU A N 1
ATOM 696 C CA . LEU A 1 90 ? -1.367 8.699 -27.430 1.00 94.31 90 LEU A CA 1
ATOM 697 C C . LEU A 1 90 ? -2.704 8.649 -28.178 1.00 94.31 90 LEU A C 1
ATOM 699 O O . LEU A 1 90 ? -3.077 7.617 -28.735 1.00 94.31 90 LEU A O 1
ATOM 703 N N . ASP A 1 91 ? -3.414 9.774 -28.222 1.00 92.06 91 ASP A N 1
ATOM 704 C CA . ASP A 1 91 ? -4.634 9.956 -29.009 1.00 92.06 91 ASP A CA 1
ATOM 705 C C . ASP A 1 91 ? -4.793 11.409 -29.499 1.00 92.06 91 ASP A C 1
ATOM 707 O O . ASP A 1 91 ? -3.964 12.282 -29.231 1.00 92.06 91 ASP A O 1
ATOM 711 N N . GLU A 1 92 ? -5.867 11.685 -30.243 1.00 90.12 92 GLU A N 1
ATOM 712 C CA . GLU A 1 92 ? -6.136 13.032 -30.769 1.00 90.12 92 GLU A CA 1
ATOM 713 C C . GLU A 1 92 ? -6.400 14.055 -29.647 1.00 90.12 92 GLU A C 1
ATOM 715 O O . GLU A 1 92 ? -6.112 15.248 -29.793 1.00 90.12 92 GLU A O 1
ATOM 720 N N . SER A 1 93 ? -6.888 13.591 -28.490 1.00 89.75 93 SER A N 1
ATOM 721 C CA . SER A 1 93 ? -7.066 14.441 -27.312 1.00 89.75 93 SER A CA 1
ATOM 722 C C . SER A 1 93 ? -5.716 14.875 -26.741 1.00 89.75 93 SER A C 1
ATOM 724 O O . SER A 1 93 ? -5.566 16.032 -26.367 1.00 89.75 93 SER A O 1
ATOM 726 N N . THR A 1 94 ? -4.699 14.010 -26.775 1.00 90.31 94 THR A N 1
ATOM 727 C CA . THR A 1 94 ? -3.318 14.342 -26.417 1.00 90.31 94 THR A CA 1
ATOM 728 C C . THR A 1 94 ? -2.774 15.424 -27.347 1.00 90.31 94 THR A C 1
ATOM 730 O O . THR A 1 94 ? -2.349 16.464 -26.854 1.00 90.31 94 THR A O 1
ATOM 733 N N . LYS A 1 95 ? -2.879 15.285 -28.678 1.00 89.12 95 LYS A N 1
ATOM 734 C CA . LYS A 1 95 ? -2.483 16.371 -29.608 1.00 89.12 95 LYS A CA 1
ATOM 735 C C . LYS A 1 95 ? -3.171 17.700 -29.275 1.00 89.12 95 LYS A C 1
ATOM 737 O O . LYS A 1 95 ? -2.527 18.748 -29.280 1.00 89.12 95 LYS A O 1
ATOM 742 N N . SER A 1 96 ? -4.462 17.647 -28.956 1.00 89.25 96 SER A N 1
ATOM 743 C CA . SER A 1 96 ? -5.254 18.827 -28.596 1.00 89.25 96 SER A CA 1
ATOM 744 C C . SER A 1 96 ? -4.779 19.461 -27.282 1.00 89.25 96 SER A C 1
ATOM 746 O O . SER A 1 96 ? -4.540 20.664 -27.245 1.00 89.25 96 SER A O 1
ATOM 748 N N . ARG A 1 97 ? -4.551 18.660 -26.231 1.00 91.12 97 ARG A N 1
ATOM 749 C CA . ARG A 1 97 ? -4.059 19.123 -24.918 1.00 91.12 97 ARG A CA 1
ATOM 750 C C . ARG A 1 97 ? -2.651 19.721 -24.983 1.00 91.12 97 ARG A C 1
ATOM 752 O O . ARG A 1 97 ? -2.352 20.661 -24.256 1.00 91.12 97 ARG A O 1
ATOM 759 N N . TRP A 1 98 ? -1.797 19.197 -25.860 1.00 91.81 98 TRP A N 1
ATOM 760 C CA . TRP A 1 98 ? -0.442 19.706 -26.089 1.00 91.81 98 TRP A CA 1
ATOM 761 C C . TRP A 1 98 ? -0.391 20.886 -27.075 1.00 91.81 98 TRP A C 1
ATOM 763 O O . TRP A 1 98 ? 0.692 21.365 -27.381 1.00 91.81 98 TRP A O 1
ATOM 773 N N . THR A 1 99 ? -1.521 21.368 -27.604 1.00 91.56 99 THR A N 1
ATOM 774 C CA . THR A 1 99 ? -1.523 22.491 -28.556 1.00 91.56 99 THR A CA 1
ATOM 775 C C . THR A 1 99 ? -1.191 23.807 -27.855 1.00 91.56 99 THR A C 1
ATOM 777 O O . THR A 1 99 ? -1.824 24.170 -26.866 1.00 91.56 99 THR A O 1
ATOM 780 N N . ILE A 1 100 ? -0.235 24.557 -28.404 1.00 89.50 100 ILE A N 1
ATOM 781 C CA . ILE A 1 100 ? 0.148 25.887 -27.912 1.00 89.50 100 ILE A CA 1
ATOM 782 C C . ILE A 1 100 ? -0.285 26.924 -28.944 1.00 89.50 100 ILE A C 1
ATOM 784 O O . ILE A 1 100 ? 0.065 26.798 -30.113 1.00 89.50 100 ILE A O 1
ATOM 788 N N . GLU A 1 101 ? -0.999 27.968 -28.524 1.00 86.00 101 GLU A N 1
ATOM 789 C CA . GLU A 1 101 ? -1.576 28.982 -29.425 1.00 86.00 101 GLU A CA 1
ATOM 790 C C . GLU A 1 101 ? -0.541 29.621 -30.368 1.00 86.00 101 GLU A C 1
ATOM 792 O O . GLU A 1 101 ? -0.814 29.813 -31.549 1.00 86.00 101 GLU A O 1
ATOM 797 N N . SER A 1 102 ? 0.673 29.885 -29.879 1.00 85.44 102 SER A N 1
ATOM 798 C CA . SER A 1 102 ? 1.736 30.528 -30.659 1.00 85.44 102 SER A CA 1
ATOM 799 C C . SER A 1 102 ? 2.614 29.577 -31.484 1.00 85.44 102 SER A C 1
ATOM 801 O O . SER A 1 102 ? 3.398 30.056 -32.297 1.00 85.44 102 SER A O 1
ATOM 803 N N . VAL A 1 103 ? 2.542 28.258 -31.259 1.00 88.44 103 VAL A N 1
ATOM 804 C CA . VAL A 1 103 ? 3.435 27.261 -31.898 1.00 88.44 103 VAL A CA 1
ATOM 805 C C . VAL A 1 103 ? 2.656 26.281 -32.775 1.00 88.44 103 VAL A C 1
ATOM 807 O O . VAL A 1 103 ? 3.130 25.890 -33.837 1.00 88.44 103 VAL A O 1
ATOM 810 N N . GLY A 1 104 ? 1.451 25.898 -32.359 1.00 89.25 104 GLY A N 1
ATOM 811 C CA . GLY A 1 104 ? 0.602 24.923 -33.033 1.00 89.25 104 GLY A CA 1
ATOM 812 C C . GLY A 1 104 ? 0.533 23.576 -32.310 1.00 89.25 104 GLY A C 1
ATOM 813 O O . GLY A 1 104 ? 0.771 23.473 -31.104 1.00 89.25 104 GLY A O 1
ATOM 814 N N . ARG A 1 105 ? 0.142 22.537 -33.056 1.00 90.94 105 ARG A N 1
ATOM 815 C CA . ARG A 1 105 ? 0.012 21.155 -32.563 1.00 90.94 105 ARG A CA 1
ATOM 816 C C . ARG A 1 105 ? 1.340 20.404 -32.707 1.00 90.94 105 ARG A C 1
ATOM 818 O O . ARG A 1 105 ? 2.047 20.654 -33.679 1.00 90.94 105 ARG A O 1
ATOM 825 N N . PRO A 1 106 ? 1.665 19.449 -31.821 1.00 92.31 106 PRO A N 1
ATOM 826 C CA . PRO A 1 106 ? 2.874 18.643 -31.966 1.00 92.31 106 PRO A CA 1
ATOM 827 C C . PRO A 1 106 ? 2.702 17.608 -33.090 1.00 92.31 106 PRO A C 1
ATOM 829 O O . PRO A 1 106 ? 2.042 16.582 -32.907 1.00 92.31 106 PRO A O 1
ATOM 832 N N . LEU A 1 107 ? 3.286 17.870 -34.263 1.00 88.44 107 LEU A N 1
ATOM 833 C CA . LEU A 1 107 ? 3.147 16.999 -35.440 1.00 88.44 107 LEU A CA 1
ATOM 834 C C . LEU A 1 107 ? 3.981 15.715 -35.309 1.00 88.44 107 LEU A C 1
ATOM 836 O O . LEU A 1 107 ? 3.483 14.623 -35.576 1.00 88.44 107 LEU A O 1
ATOM 840 N N . GLY A 1 108 ? 5.208 15.833 -34.793 1.00 88.69 108 GLY A N 1
ATOM 841 C CA . GLY A 1 108 ? 6.160 14.725 -34.683 1.00 88.69 108 GLY A CA 1
ATOM 842 C C . GLY A 1 108 ? 5.923 13.705 -33.575 1.00 88.69 108 GLY A C 1
ATOM 843 O O . GLY A 1 108 ? 6.712 12.770 -33.444 1.00 88.69 108 GLY A O 1
ATOM 844 N N . LEU A 1 109 ? 4.857 13.829 -32.777 1.00 91.12 109 LEU A N 1
ATOM 845 C CA . LEU A 1 109 ? 4.650 12.972 -31.604 1.00 91.12 109 LEU A CA 1
ATOM 846 C C . LEU A 1 109 ? 4.522 11.480 -31.970 1.00 91.12 109 LEU A C 1
ATOM 848 O O . LEU A 1 109 ? 5.044 10.625 -31.257 1.00 91.12 109 LEU A O 1
ATOM 852 N N . GLY A 1 110 ? 3.892 11.162 -33.108 1.00 91.06 110 GLY A N 1
ATOM 853 C CA . GLY A 1 110 ? 3.823 9.787 -33.620 1.00 91.06 110 GLY A CA 1
ATOM 854 C C . GLY A 1 110 ? 5.204 9.213 -33.954 1.00 91.06 110 GLY A C 1
ATOM 855 O O . GLY A 1 110 ? 5.510 8.075 -33.602 1.00 91.06 110 GLY A O 1
ATOM 856 N N . THR A 1 111 ? 6.066 10.027 -34.562 1.00 91.69 111 THR A N 1
ATOM 857 C CA . THR A 1 111 ? 7.445 9.660 -34.913 1.00 91.69 111 THR A CA 1
ATOM 858 C C . THR A 1 111 ? 8.331 9.498 -33.683 1.00 91.69 111 THR A C 1
ATOM 860 O O . THR A 1 111 ? 9.150 8.581 -33.644 1.00 91.69 111 THR A O 1
ATOM 863 N N . VAL A 1 112 ? 8.137 10.321 -32.648 1.00 93.38 112 VAL A N 1
ATOM 864 C CA . VAL A 1 112 ? 8.823 10.147 -31.360 1.00 93.38 112 VAL A CA 1
ATOM 865 C C . VAL A 1 112 ? 8.474 8.795 -30.748 1.00 93.38 112 VAL A C 1
ATOM 867 O O . VAL A 1 112 ? 9.380 8.031 -30.430 1.00 93.38 112 VAL A O 1
ATOM 870 N N . ILE A 1 113 ? 7.184 8.473 -30.604 1.00 94.12 113 ILE A N 1
ATOM 871 C CA . ILE A 1 113 ? 6.753 7.205 -29.997 1.00 94.12 113 ILE A CA 1
ATOM 872 C C . ILE A 1 113 ? 7.266 6.006 -30.801 1.00 94.12 113 ILE A C 1
ATOM 874 O O . ILE A 1 113 ? 7.766 5.056 -30.206 1.00 94.12 113 ILE A O 1
ATOM 878 N N . ALA A 1 114 ? 7.249 6.083 -32.135 1.00 91.62 114 ALA A N 1
ATOM 879 C CA . ALA A 1 114 ? 7.820 5.049 -32.996 1.00 91.62 114 ALA A CA 1
ATOM 880 C C . ALA A 1 114 ? 9.326 4.827 -32.759 1.00 91.62 114 ALA A C 1
ATOM 882 O O . ALA A 1 114 ? 9.797 3.689 -32.723 1.00 91.62 114 ALA A O 1
ATOM 883 N N . GLU A 1 115 ? 10.098 5.902 -32.579 1.00 91.31 115 GLU A N 1
ATOM 884 C CA . GLU A 1 115 ? 11.532 5.798 -32.288 1.00 91.31 115 GLU A CA 1
ATOM 885 C C . GLU A 1 115 ? 11.785 5.288 -30.858 1.00 91.31 115 GLU A C 1
ATOM 887 O O . GLU A 1 115 ? 12.720 4.521 -30.623 1.00 91.31 115 GLU A O 1
ATOM 892 N N . LEU A 1 116 ? 10.935 5.655 -29.895 1.00 91.12 116 LEU A N 1
ATOM 893 C CA . LEU A 1 116 ? 11.009 5.142 -28.525 1.00 91.12 116 LEU A CA 1
ATOM 894 C C . LEU A 1 116 ? 10.647 3.657 -28.436 1.00 91.12 116 LEU A C 1
ATOM 896 O O . LEU A 1 116 ? 11.299 2.934 -27.682 1.00 91.12 116 LEU A O 1
ATOM 900 N N . GLU A 1 117 ? 9.663 3.197 -29.210 1.00 91.50 117 GLU A N 1
ATOM 901 C CA . GLU A 1 117 ? 9.302 1.781 -29.325 1.00 91.50 117 GLU A CA 1
ATOM 902 C C . GLU A 1 117 ? 10.476 0.980 -29.888 1.00 91.50 117 GLU A C 1
ATOM 904 O O . GLU A 1 117 ? 10.899 -0.019 -29.308 1.00 91.50 117 GLU A O 1
ATOM 909 N N . LYS A 1 118 ? 11.075 1.472 -30.977 1.00 88.94 118 LYS A N 1
ATOM 910 C CA . LYS A 1 118 ? 12.239 0.849 -31.614 1.00 88.94 118 LYS A CA 1
ATOM 911 C C . LYS A 1 118 ? 13.437 0.718 -30.666 1.00 88.94 118 LYS A C 1
ATOM 913 O O . LYS A 1 118 ? 14.169 -0.266 -30.738 1.00 88.94 118 LYS A O 1
ATOM 918 N N . ASN A 1 119 ? 13.630 1.694 -29.780 1.00 86.31 119 ASN A N 1
ATOM 919 C CA . ASN A 1 119 ? 14.696 1.686 -28.777 1.00 86.31 119 ASN A CA 1
ATOM 920 C C . ASN A 1 119 ? 14.332 0.901 -27.499 1.00 86.31 119 ASN A C 1
ATOM 922 O O . ASN A 1 119 ? 15.157 0.817 -26.589 1.00 86.31 119 ASN A O 1
ATOM 926 N N . GLY A 1 120 ? 13.116 0.348 -27.407 1.00 85.25 120 GLY A N 1
ATOM 927 C CA . GLY A 1 120 ? 12.620 -0.385 -26.239 1.00 85.25 120 GLY A CA 1
ATOM 928 C C . GLY A 1 120 ? 12.291 0.497 -25.028 1.00 85.25 120 GLY A C 1
ATOM 929 O O . GLY A 1 120 ? 12.091 -0.018 -23.932 1.00 85.25 120 GLY A O 1
ATOM 930 N N . ALA A 1 121 ? 12.254 1.824 -25.195 1.00 88.62 121 ALA A N 1
ATOM 931 C CA . ALA A 1 121 ? 11.944 2.765 -24.117 1.00 88.62 121 ALA A CA 1
ATOM 932 C C . ALA A 1 121 ? 10.447 2.771 -23.768 1.00 88.62 121 ALA A C 1
ATOM 934 O O . ALA A 1 121 ? 10.086 2.915 -22.595 1.00 88.62 121 ALA A O 1
ATOM 935 N N . VAL A 1 122 ? 9.593 2.598 -24.781 1.00 92.00 122 VAL A N 1
ATOM 936 C CA . VAL A 1 122 ? 8.149 2.398 -24.622 1.00 92.00 122 VAL A CA 1
ATOM 937 C C . VAL A 1 122 ? 7.720 1.091 -25.266 1.00 92.00 122 VAL A C 1
ATOM 939 O O . VAL A 1 122 ? 8.309 0.652 -26.250 1.00 92.00 122 VAL A O 1
ATOM 942 N N . ILE A 1 123 ? 6.695 0.460 -24.707 1.00 93.25 123 ILE A N 1
ATOM 943 C CA . ILE A 1 123 ? 6.157 -0.814 -25.191 1.00 93.25 123 ILE A CA 1
ATOM 944 C C . ILE A 1 123 ? 4.632 -0.684 -25.247 1.00 93.25 123 ILE A C 1
ATOM 946 O O . ILE A 1 123 ? 4.049 -0.151 -24.299 1.00 93.25 123 ILE A O 1
ATOM 950 N N . PRO A 1 124 ? 3.946 -1.168 -26.298 1.00 94.75 124 PRO A N 1
ATOM 951 C CA . PRO A 1 124 ? 2.488 -1.148 -26.323 1.00 94.75 124 PRO A CA 1
ATOM 952 C C . PRO A 1 124 ? 1.911 -1.899 -25.117 1.00 94.75 124 PRO A C 1
ATOM 954 O O . PRO A 1 124 ? 2.342 -3.015 -24.823 1.00 94.75 124 PRO A O 1
ATOM 957 N N . TYR A 1 125 ? 0.910 -1.333 -24.439 1.00 92.69 125 TYR A N 1
ATOM 958 C CA . TYR A 1 125 ? 0.347 -1.900 -23.203 1.00 92.69 125 TYR A CA 1
ATOM 959 C C . TYR A 1 125 ? -0.042 -3.380 -23.332 1.00 92.69 125 TYR A C 1
ATOM 961 O O . TYR A 1 125 ? 0.345 -4.215 -22.513 1.00 92.69 125 TYR A O 1
ATOM 969 N N . ASN A 1 126 ? -0.738 -3.728 -24.415 1.00 91.19 126 ASN A N 1
ATOM 970 C CA . ASN A 1 126 ? -1.178 -5.100 -24.666 1.00 91.19 126 ASN A CA 1
ATOM 971 C C . ASN A 1 126 ? -0.005 -6.056 -24.906 1.00 91.19 126 ASN A C 1
ATOM 973 O O . ASN A 1 126 ? -0.076 -7.214 -24.501 1.00 91.19 126 ASN A O 1
ATOM 977 N N . VAL A 1 127 ? 1.073 -5.583 -25.535 1.00 91.94 127 VAL A N 1
ATOM 978 C CA . VAL A 1 127 ? 2.291 -6.372 -25.776 1.00 91.94 127 VAL A CA 1
ATOM 979 C C . VAL A 1 127 ? 3.053 -6.567 -24.469 1.00 91.94 127 VAL A C 1
ATOM 981 O O . VAL A 1 127 ? 3.481 -7.682 -24.176 1.00 91.94 127 VAL A O 1
ATOM 984 N N . PHE A 1 128 ? 3.171 -5.513 -23.651 1.00 91.38 128 PHE A N 1
ATOM 985 C CA . PHE A 1 128 ? 3.823 -5.599 -22.345 1.00 91.38 128 PHE A CA 1
ATOM 986 C C . PHE A 1 128 ? 3.125 -6.602 -21.440 1.00 91.38 128 PHE A C 1
ATOM 988 O O . PHE A 1 128 ? 3.802 -7.373 -20.762 1.00 91.38 128 PHE A O 1
ATOM 995 N N . LEU A 1 129 ? 1.789 -6.595 -21.437 1.00 89.56 129 LEU A N 1
ATOM 996 C CA . LEU A 1 129 ? 1.025 -7.644 -20.798 1.00 89.56 129 LEU A CA 1
ATOM 997 C C . LEU A 1 129 ? 1.273 -8.943 -21.554 1.00 89.56 129 LEU A C 1
ATOM 999 O O . LEU A 1 129 ? 2.172 -9.657 -21.187 1.00 89.56 129 LEU A O 1
ATOM 1003 N N . THR A 1 130 ? 0.608 -9.254 -22.651 1.00 89.25 130 THR A N 1
ATOM 1004 C CA . THR A 1 130 ? 0.596 -10.609 -23.244 1.00 89.25 130 THR A CA 1
ATOM 1005 C C . THR A 1 130 ? 1.946 -11.297 -23.528 1.00 89.25 130 THR A C 1
ATOM 1007 O O . THR A 1 130 ? 1.965 -12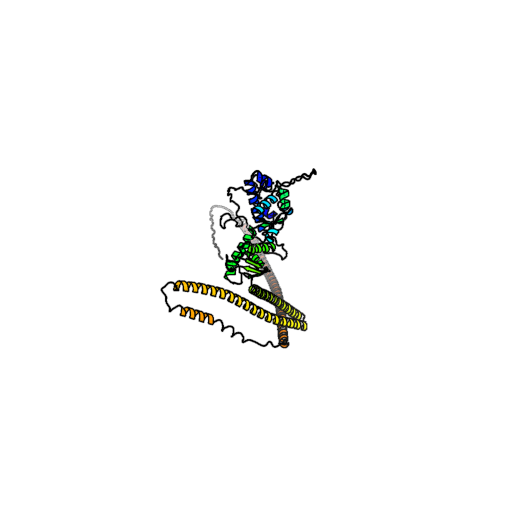.527 -23.556 1.00 89.25 130 THR A O 1
ATOM 1010 N N . SER A 1 131 ? 3.067 -10.581 -23.689 1.00 88.00 131 SER A N 1
ATOM 1011 C CA . SER A 1 131 ? 4.374 -11.196 -23.958 1.00 88.00 131 SER A CA 1
ATOM 1012 C C . SER A 1 131 ? 4.792 -12.215 -22.888 1.00 88.00 131 SER A C 1
ATOM 1014 O O . SER A 1 131 ? 4.878 -11.899 -21.695 1.00 88.00 131 SER A O 1
ATOM 1016 N N . SER A 1 132 ? 5.120 -13.427 -23.346 1.00 85.25 132 SER A N 1
ATOM 1017 C CA . SER A 1 132 ? 5.718 -14.497 -22.534 1.00 85.25 132 SER A CA 1
ATOM 1018 C C . SER A 1 132 ? 7.237 -14.370 -22.409 1.00 85.25 132 SER A C 1
ATOM 1020 O O . SER A 1 132 ? 7.820 -14.914 -21.478 1.00 85.25 132 SER A O 1
ATOM 1022 N N . LYS A 1 133 ? 7.898 -13.685 -23.352 1.00 85.31 133 LYS A N 1
ATOM 1023 C CA . LYS A 1 133 ? 9.358 -13.524 -23.344 1.00 85.31 133 LYS A CA 1
ATOM 1024 C C . LYS A 1 133 ? 9.752 -12.320 -22.482 1.00 85.31 133 LYS A C 1
ATOM 1026 O O . LYS A 1 133 ? 9.073 -11.293 -22.601 1.00 85.31 133 LYS A O 1
ATOM 1031 N N . PRO A 1 134 ? 10.837 -12.415 -21.688 1.00 83.25 134 PRO A N 1
ATOM 1032 C CA . PRO A 1 134 ? 11.396 -11.274 -20.972 1.00 83.25 134 PRO A CA 1
ATOM 1033 C C . PRO A 1 134 ? 11.628 -10.102 -21.919 1.00 83.25 134 PRO A C 1
ATOM 1035 O O . PRO A 1 134 ? 12.195 -10.275 -23.001 1.00 83.25 134 PRO A O 1
ATOM 1038 N N . ILE A 1 135 ? 11.164 -8.922 -21.523 1.00 83.69 135 ILE A N 1
ATOM 1039 C CA . ILE A 1 135 ? 11.381 -7.698 -22.279 1.00 83.69 135 ILE A CA 1
ATOM 1040 C C . ILE A 1 135 ? 12.598 -7.005 -21.687 1.00 83.69 135 ILE A C 1
ATOM 1042 O O . ILE A 1 135 ? 12.588 -6.538 -20.550 1.00 83.69 135 ILE A O 1
ATOM 1046 N N . THR A 1 136 ? 13.667 -6.945 -22.472 1.00 74.56 136 THR A N 1
ATOM 1047 C CA . THR A 1 136 ? 14.841 -6.155 -22.118 1.00 74.56 136 THR A CA 1
ATOM 1048 C C . THR A 1 136 ? 14.565 -4.696 -22.461 1.00 74.56 136 THR A C 1
ATOM 1050 O O . THR A 1 136 ? 14.242 -4.380 -23.605 1.00 74.56 136 THR A O 1
ATOM 1053 N N . GLY A 1 137 ? 14.683 -3.816 -21.466 1.00 69.81 137 GLY A N 1
ATOM 1054 C CA . GLY A 1 137 ? 14.604 -2.373 -21.668 1.00 69.81 137 GLY A CA 1
ATOM 1055 C C . GLY A 1 137 ? 15.728 -1.826 -22.560 1.00 69.81 137 GLY A C 1
ATOM 1056 O O . GLY A 1 137 ? 16.583 -2.584 -23.038 1.00 69.81 137 GLY A O 1
ATOM 1057 N N . PRO A 1 138 ? 15.775 -0.498 -22.770 1.00 72.75 138 PRO A N 1
ATOM 1058 C CA . PRO A 1 138 ? 16.838 0.124 -23.550 1.00 72.75 138 PRO A CA 1
ATOM 1059 C C . PRO A 1 138 ? 18.203 -0.269 -22.969 1.00 72.75 138 PRO A C 1
ATOM 1061 O O . PRO A 1 138 ? 18.392 -0.291 -21.753 1.00 72.75 138 PRO A O 1
ATOM 1064 N N . THR A 1 139 ? 19.160 -0.620 -23.833 1.00 54.09 139 THR A N 1
ATOM 1065 C CA . THR A 1 139 ? 20.463 -1.161 -23.415 1.00 54.09 139 THR A CA 1
ATOM 1066 C C . THR A 1 139 ? 21.127 -0.227 -22.398 1.00 54.09 139 THR A C 1
ATOM 1068 O O . THR A 1 139 ? 21.476 0.901 -22.751 1.00 54.09 139 THR A O 1
ATOM 1071 N N . ARG A 1 140 ? 21.336 -0.688 -21.152 1.00 48.31 140 ARG A N 1
ATOM 1072 C CA . ARG A 1 140 ? 22.108 0.040 -20.125 1.00 48.31 140 ARG A CA 1
ATOM 1073 C C . ARG A 1 140 ? 23.560 0.188 -20.602 1.00 48.31 140 ARG A C 1
ATOM 1075 O O . ARG A 1 140 ? 24.417 -0.638 -20.300 1.00 48.31 140 ARG A O 1
ATOM 1082 N N . ARG A 1 141 ? 23.864 1.229 -21.381 1.00 39.59 141 ARG A N 1
ATOM 1083 C CA . ARG A 1 141 ? 25.248 1.611 -21.689 1.00 39.59 141 ARG A CA 1
ATOM 1084 C C . ARG A 1 141 ? 25.842 2.319 -20.469 1.00 39.59 141 ARG A C 1
ATOM 1086 O O . ARG A 1 141 ? 25.497 3.458 -20.196 1.00 39.59 141 ARG A O 1
ATOM 1093 N N . GLY A 1 142 ? 26.701 1.582 -19.760 1.00 32.50 142 GLY A N 1
ATOM 1094 C CA . GLY A 1 142 ? 27.683 1.996 -18.747 1.00 32.50 142 GLY A CA 1
ATOM 1095 C C . GLY A 1 142 ? 27.592 3.416 -18.178 1.00 32.50 142 GLY A C 1
ATOM 1096 O O . GLY A 1 142 ? 28.073 4.366 -18.784 1.00 32.50 142 GLY A O 1
ATOM 1097 N N . GLY A 1 143 ? 27.082 3.513 -16.951 1.00 30.27 143 GLY A N 1
ATOM 1098 C CA . GLY A 1 143 ? 27.138 4.699 -16.097 1.00 30.27 143 GLY A CA 1
ATOM 1099 C C . GLY A 1 143 ? 26.257 4.470 -14.874 1.00 30.27 143 GLY A C 1
ATOM 1100 O O . GLY A 1 143 ? 25.037 4.511 -14.984 1.00 30.27 143 GLY A O 1
ATOM 1101 N N . GLY A 1 144 ? 26.863 4.126 -13.736 1.00 30.50 144 GLY A N 1
ATOM 1102 C CA . GLY A 1 144 ? 26.145 3.761 -12.514 1.00 30.50 144 GLY A CA 1
ATOM 1103 C C . GLY A 1 144 ? 25.165 4.835 -12.034 1.00 30.50 144 GLY A C 1
ATOM 1104 O O . GLY A 1 144 ? 25.438 6.018 -12.187 1.00 30.50 144 GLY A O 1
ATOM 1105 N N . LEU A 1 145 ? 24.041 4.378 -11.467 1.00 36.44 145 LEU A N 1
ATOM 1106 C CA . LEU A 1 145 ? 23.131 4.990 -10.475 1.00 36.44 145 LEU A CA 1
ATOM 1107 C C . LEU A 1 145 ? 23.306 6.487 -10.110 1.00 36.44 145 LEU A C 1
ATOM 1109 O O . LEU A 1 145 ? 23.278 6.864 -8.939 1.00 36.44 145 LEU A O 1
ATOM 1113 N N . ARG A 1 146 ? 23.429 7.381 -11.093 1.00 37.66 146 ARG A N 1
ATOM 1114 C CA . ARG A 1 146 ? 23.410 8.828 -10.875 1.00 37.66 146 ARG A CA 1
ATOM 1115 C C . ARG A 1 146 ? 22.834 9.517 -12.105 1.00 37.66 146 ARG A C 1
ATOM 1117 O O . ARG A 1 146 ? 23.524 9.665 -13.107 1.00 37.66 146 ARG A O 1
ATOM 1124 N N . GLY A 1 147 ? 21.578 9.960 -12.012 1.00 38.03 147 GLY A N 1
ATOM 1125 C CA . GLY A 1 147 ? 21.077 10.964 -12.954 1.00 38.03 147 GLY A CA 1
ATOM 1126 C C . GLY A 1 147 ? 19.614 10.928 -13.386 1.00 38.03 147 GLY A C 1
ATOM 1127 O O . GLY A 1 147 ? 19.344 11.381 -14.487 1.00 38.03 147 GLY A O 1
ATOM 1128 N N . TYR A 1 148 ? 18.665 10.475 -12.565 1.00 41.56 148 TYR A N 1
ATOM 1129 C CA . TYR A 1 148 ? 17.320 11.066 -12.610 1.00 41.56 148 TYR A CA 1
ATOM 1130 C C . TYR A 1 148 ? 16.722 11.080 -11.204 1.00 41.56 148 TYR A C 1
ATOM 1132 O O . TYR A 1 148 ? 16.053 10.149 -10.765 1.00 41.56 148 TYR A O 1
ATOM 1140 N N . ILE A 1 149 ? 17.044 12.146 -10.475 1.00 38.22 149 ILE A N 1
ATOM 1141 C CA . ILE A 1 149 ? 16.377 12.519 -9.233 1.00 38.22 149 ILE A CA 1
ATOM 1142 C C . ILE A 1 149 ? 15.521 13.737 -9.594 1.00 38.22 149 ILE A C 1
ATOM 1144 O O . ILE A 1 149 ? 16.093 14.800 -9.839 1.00 38.22 149 ILE A O 1
ATOM 1148 N N . PRO A 1 150 ? 14.183 13.643 -9.649 1.00 39.38 150 PRO A N 1
ATOM 1149 C CA . PRO A 1 150 ? 13.360 14.838 -9.656 1.00 39.38 150 PRO A CA 1
ATOM 1150 C C . PRO A 1 150 ? 13.323 15.386 -8.222 1.00 39.38 150 PRO A C 1
ATOM 1152 O O . PRO A 1 150 ? 12.446 15.046 -7.438 1.00 39.38 150 PRO A O 1
ATOM 1155 N N . THR A 1 151 ? 14.305 16.209 -7.849 1.00 38.16 151 THR A N 1
ATOM 1156 C CA . THR A 1 151 ? 14.165 17.142 -6.718 1.00 38.16 151 THR A CA 1
ATOM 1157 C C . THR A 1 151 ? 13.615 18.470 -7.230 1.00 38.16 151 THR A C 1
ATOM 1159 O O . THR A 1 151 ? 13.934 18.887 -8.341 1.00 38.16 151 THR A O 1
ATOM 1162 N N . LEU A 1 152 ? 12.798 19.132 -6.405 1.00 35.88 152 LEU A N 1
ATOM 1163 C CA . LEU A 1 152 ? 11.944 20.303 -6.688 1.00 35.88 152 LEU A CA 1
ATOM 1164 C C . LEU A 1 152 ? 12.647 21.612 -7.132 1.00 35.88 152 LEU A C 1
ATOM 1166 O O . LEU A 1 152 ? 12.072 22.691 -7.048 1.00 35.88 152 LEU A O 1
ATOM 1170 N N . GLY A 1 153 ? 13.858 21.553 -7.668 1.00 42.09 153 GLY A N 1
ATOM 1171 C CA . GLY A 1 153 ? 14.529 22.699 -8.268 1.00 42.09 153 GLY A CA 1
ATOM 1172 C C . GLY A 1 153 ? 15.871 22.276 -8.843 1.00 42.09 153 GLY A C 1
ATOM 1173 O O . GLY A 1 153 ? 16.769 21.901 -8.097 1.00 42.09 153 GLY A O 1
ATOM 1174 N N . GLY A 1 154 ? 16.017 22.303 -10.165 1.00 33.25 154 GLY A N 1
ATOM 1175 C CA . GLY A 1 154 ? 17.283 21.939 -10.799 1.00 33.25 154 GLY A CA 1
ATOM 1176 C C . GLY A 1 154 ? 17.138 21.659 -12.282 1.00 33.25 154 GLY A C 1
ATOM 1177 O O . GLY A 1 154 ? 17.011 20.515 -12.702 1.00 33.25 154 GLY A O 1
ATOM 1178 N N . VAL A 1 155 ? 17.162 22.723 -13.076 1.00 39.31 155 VAL A N 1
ATOM 1179 C CA . VAL A 1 155 ? 17.289 22.649 -14.529 1.00 39.31 155 VAL A CA 1
ATOM 1180 C C . VAL A 1 155 ? 18.754 22.346 -14.883 1.00 39.31 155 VAL A C 1
ATOM 1182 O O . VAL A 1 155 ? 19.657 23.017 -14.388 1.00 39.31 155 VAL A O 1
ATOM 1185 N N . ALA A 1 156 ? 18.938 21.427 -15.835 1.00 31.41 156 ALA A N 1
ATOM 1186 C CA . ALA A 1 156 ? 19.961 21.444 -16.888 1.00 31.41 156 ALA A CA 1
ATOM 1187 C C . ALA A 1 156 ? 21.258 20.595 -16.793 1.00 31.41 156 ALA A C 1
ATOM 1189 O O . ALA A 1 156 ? 21.954 20.518 -15.786 1.00 31.41 156 ALA A O 1
ATOM 1190 N N . ARG A 1 157 ? 21.612 20.153 -18.017 1.00 37.44 157 ARG A N 1
ATOM 1191 C CA . ARG A 1 157 ? 22.921 19.855 -18.641 1.00 37.44 157 ARG A CA 1
ATOM 1192 C C . ARG A 1 157 ? 23.473 18.426 -18.595 1.00 37.44 157 ARG A C 1
ATOM 1194 O O . ARG A 1 157 ? 24.154 18.015 -17.668 1.00 37.44 157 ARG A O 1
ATOM 1201 N N . GLY A 1 158 ? 23.342 17.777 -19.754 1.00 34.06 158 GLY A N 1
ATOM 1202 C CA . GLY A 1 158 ? 24.185 16.676 -20.213 1.00 34.06 158 GLY A CA 1
ATOM 1203 C C . GLY A 1 158 ? 24.179 16.589 -21.743 1.00 34.06 158 GLY A C 1
ATOM 1204 O O . GLY A 1 158 ? 23.555 15.701 -22.306 1.00 34.06 158 GLY A O 1
ATOM 1205 N N . LEU A 1 159 ? 24.839 17.531 -22.430 1.00 37.84 159 LEU A N 1
ATOM 1206 C CA . LEU A 1 159 ? 25.193 17.366 -23.846 1.00 37.84 159 LEU A CA 1
ATOM 1207 C C . LEU A 1 159 ? 26.388 16.408 -23.912 1.00 37.84 159 LEU A C 1
ATOM 1209 O O . LEU A 1 159 ? 27.512 16.807 -23.619 1.00 37.84 159 LEU A O 1
ATOM 1213 N N . LEU A 1 160 ? 26.148 15.155 -24.293 1.00 33.28 160 LEU A N 1
ATOM 1214 C CA . LEU A 1 160 ? 27.205 14.210 -24.649 1.00 33.28 160 LEU A CA 1
ATOM 1215 C C . LEU A 1 160 ? 26.932 13.673 -26.052 1.00 33.28 160 LEU A C 1
ATOM 1217 O O . LEU A 1 160 ? 26.138 12.761 -26.267 1.00 33.28 160 LEU A O 1
ATOM 1221 N N . VAL A 1 161 ? 27.604 14.293 -27.019 1.00 44.03 161 VAL A N 1
ATOM 1222 C CA . VAL A 1 161 ? 27.699 13.809 -28.395 1.00 44.03 161 VAL A CA 1
ATOM 1223 C C . VAL A 1 161 ? 28.559 12.550 -28.382 1.00 44.03 161 VAL A C 1
ATOM 1225 O O . VAL A 1 161 ? 29.736 12.621 -28.040 1.00 44.03 161 VAL A O 1
ATOM 1228 N N . THR A 1 162 ? 28.006 11.404 -28.781 1.00 36.81 162 THR A N 1
ATOM 1229 C CA . THR A 1 162 ? 28.808 10.230 -29.165 1.00 36.81 162 THR A CA 1
ATOM 1230 C C . THR A 1 162 ? 28.210 9.524 -30.390 1.00 36.81 162 THR A C 1
ATOM 1232 O O . THR A 1 162 ? 27.012 9.649 -30.652 1.00 36.81 162 THR A O 1
ATOM 1235 N N . PRO A 1 163 ? 29.050 8.857 -31.208 1.00 41.56 163 PRO A N 1
ATOM 1236 C CA . PRO A 1 163 ? 28.783 8.639 -32.626 1.00 41.56 163 PRO A CA 1
ATOM 1237 C C . PRO A 1 163 ? 27.909 7.406 -32.895 1.00 41.56 163 PRO A C 1
ATOM 1239 O O . PRO A 1 163 ? 28.064 6.346 -32.284 1.00 41.56 163 PRO A O 1
ATOM 1242 N N . VAL A 1 164 ? 27.000 7.549 -33.862 1.00 40.41 164 VAL A N 1
ATOM 1243 C CA . VAL A 1 164 ? 26.038 6.523 -34.284 1.00 40.41 164 VAL A CA 1
ATOM 1244 C C . VAL A 1 164 ? 26.721 5.504 -35.199 1.00 40.41 164 VAL A C 1
ATOM 1246 O O . VAL A 1 164 ? 27.177 5.846 -36.288 1.00 40.41 164 VAL A O 1
ATOM 1249 N N . LYS A 1 165 ? 26.740 4.227 -34.798 1.00 32.44 165 LYS A N 1
ATOM 1250 C CA . LYS A 1 165 ? 26.946 3.112 -35.733 1.00 32.44 165 LYS A CA 1
ATOM 1251 C C . LYS A 1 165 ? 25.611 2.816 -36.424 1.00 32.44 165 LYS A C 1
ATOM 1253 O O . LYS A 1 165 ? 24.737 2.190 -35.837 1.00 32.44 165 LYS A O 1
ATOM 1258 N N . TRP A 1 166 ? 25.466 3.297 -37.655 1.00 42.94 166 TRP A N 1
ATOM 1259 C CA . TRP A 1 166 ? 24.381 2.950 -38.574 1.00 42.94 166 TRP A CA 1
ATOM 1260 C C . TRP A 1 166 ? 24.673 1.600 -39.237 1.00 42.94 166 TRP A C 1
ATOM 1262 O O . TRP A 1 166 ? 25.455 1.577 -40.178 1.00 42.94 166 TRP A O 1
ATOM 1272 N N . VAL A 1 167 ? 24.051 0.496 -38.804 1.00 31.62 167 VAL A N 1
ATOM 1273 C CA . VAL A 1 167 ? 23.878 -0.699 -39.656 1.00 31.62 167 VAL A CA 1
ATOM 1274 C C . VAL A 1 167 ? 22.566 -1.417 -39.306 1.00 31.62 167 VAL A C 1
ATOM 1276 O O . VAL A 1 167 ? 22.315 -1.721 -38.146 1.00 31.62 167 VAL A O 1
ATOM 1279 N N . ALA A 1 168 ? 21.815 -1.733 -40.367 1.00 30.56 168 ALA A N 1
ATOM 1280 C CA . ALA A 1 168 ? 20.644 -2.610 -40.488 1.00 30.56 168 ALA A CA 1
ATOM 1281 C C . ALA A 1 168 ? 19.269 -2.037 -40.092 1.00 30.56 168 ALA A C 1
ATOM 1283 O O . ALA A 1 168 ? 18.919 -1.888 -38.926 1.00 30.56 168 ALA A O 1
ATOM 1284 N N . GLY A 1 169 ? 18.458 -1.785 -41.127 1.00 36.47 169 GLY A N 1
ATOM 1285 C CA . GLY A 1 169 ? 17.040 -1.449 -40.997 1.00 36.47 169 GLY A CA 1
ATOM 1286 C C . GLY A 1 169 ? 16.377 -0.815 -42.227 1.00 36.47 169 GLY A C 1
ATOM 1287 O O . GLY A 1 169 ? 15.285 -0.283 -42.089 1.00 36.47 169 GLY A O 1
ATOM 1288 N N . GLN A 1 170 ? 16.998 -0.835 -43.413 1.00 40.41 170 GLN A N 1
ATOM 1289 C CA . GLN A 1 170 ? 16.325 -0.527 -44.682 1.00 40.41 170 GLN A CA 1
ATOM 1290 C C . GLN A 1 170 ? 16.270 -1.785 -45.549 1.00 40.41 170 GLN A C 1
ATOM 1292 O O . GLN A 1 170 ? 17.078 -1.934 -46.450 1.00 40.41 170 GLN A O 1
ATOM 1297 N N . VAL A 1 171 ? 15.328 -2.690 -45.273 1.00 34.34 171 VAL A N 1
ATOM 1298 C CA . VAL A 1 171 ? 14.815 -3.641 -46.276 1.00 34.34 171 VAL A CA 1
ATOM 1299 C C . VAL A 1 171 ? 13.403 -4.072 -45.857 1.00 34.34 171 VAL A C 1
ATOM 1301 O O . VAL A 1 171 ? 13.243 -5.158 -45.332 1.00 34.34 171 VAL A O 1
ATOM 1304 N N . TYR A 1 172 ? 12.383 -3.219 -46.004 1.00 33.41 172 TYR A N 1
ATOM 1305 C CA . TYR A 1 172 ? 10.966 -3.646 -46.051 1.00 33.41 172 TYR A CA 1
ATOM 1306 C C . TYR A 1 172 ? 10.080 -2.500 -46.576 1.00 33.41 172 TYR A C 1
ATOM 1308 O O . TYR A 1 172 ? 9.220 -1.990 -45.871 1.00 33.41 172 TYR A O 1
ATOM 1316 N N . ALA A 1 173 ? 10.340 -2.025 -47.800 1.00 31.00 173 ALA A N 1
ATOM 1317 C CA . ALA A 1 173 ? 9.427 -1.110 -48.508 1.00 31.00 173 ALA A CA 1
ATOM 1318 C C . ALA A 1 173 ? 9.682 -1.038 -50.032 1.00 31.00 173 ALA A C 1
ATOM 1320 O O . ALA A 1 173 ? 9.552 0.027 -50.621 1.00 31.00 173 ALA A O 1
ATOM 1321 N N . VAL A 1 174 ? 10.103 -2.134 -50.683 1.00 33.12 174 VAL A N 1
ATOM 1322 C CA . VAL A 1 174 ? 10.273 -2.168 -52.161 1.00 33.12 174 VAL A CA 1
ATOM 1323 C C . VAL A 1 174 ? 9.571 -3.369 -52.819 1.00 33.12 174 VAL A C 1
ATOM 1325 O O . VAL A 1 174 ? 9.617 -3.535 -54.029 1.00 33.12 174 VAL A O 1
ATOM 1328 N N . VAL A 1 175 ? 8.830 -4.192 -52.072 1.00 30.69 175 VAL A N 1
ATOM 1329 C CA . VAL A 1 175 ? 8.071 -5.309 -52.662 1.00 30.69 175 VAL A CA 1
ATOM 1330 C C . VAL A 1 175 ? 6.627 -5.242 -52.199 1.00 30.69 175 VAL A C 1
ATOM 1332 O O . VAL A 1 175 ? 6.259 -5.871 -51.217 1.00 30.69 175 VAL A O 1
ATOM 1335 N N . LEU A 1 176 ? 5.853 -4.405 -52.886 1.00 31.09 176 LEU A N 1
ATOM 1336 C CA . LEU A 1 176 ? 4.456 -4.615 -53.283 1.00 31.09 176 LEU A CA 1
ATOM 1337 C C . LEU A 1 176 ? 4.029 -3.355 -54.042 1.00 31.09 176 LEU A C 1
ATOM 1339 O O . LEU A 1 176 ? 3.597 -2.366 -53.459 1.00 31.09 176 LEU A O 1
ATOM 1343 N N . GLY A 1 177 ? 4.242 -3.381 -55.358 1.00 33.25 177 GLY A N 1
ATOM 1344 C CA . GLY A 1 177 ? 3.652 -2.406 -56.263 1.00 33.25 177 GLY A CA 1
ATOM 1345 C C . GLY A 1 177 ? 2.135 -2.564 -56.265 1.00 33.25 177 GLY A C 1
ATOM 1346 O O . GLY A 1 177 ? 1.627 -3.663 -56.481 1.00 33.25 177 GLY A O 1
ATOM 1347 N N . GLY A 1 178 ? 1.434 -1.462 -56.024 1.00 28.48 178 GLY A N 1
ATOM 1348 C CA . GLY A 1 178 ? 0.013 -1.310 -56.298 1.00 28.48 178 GLY A CA 1
ATOM 1349 C C . GLY A 1 178 ? -0.155 -0.204 -57.327 1.00 28.48 178 GLY A C 1
ATOM 1350 O O . GLY A 1 178 ? -0.108 0.970 -56.986 1.00 28.48 178 GLY A O 1
ATOM 1351 N N . SER A 1 179 ? -0.294 -0.593 -58.590 1.00 42.62 179 SER A N 1
ATOM 1352 C CA . SER A 1 179 ? -0.936 0.214 -59.623 1.00 42.62 179 SER A CA 1
ATOM 1353 C C . SER A 1 179 ? -2.430 0.297 -59.302 1.00 42.62 179 SER A C 1
ATOM 1355 O O . SER A 1 179 ? -3.086 -0.743 -59.221 1.00 42.62 179 SER A O 1
ATOM 1357 N N . GLY A 1 180 ? -2.951 1.502 -59.110 1.00 31.67 180 GLY A N 1
ATOM 1358 C CA . GLY A 1 180 ? -4.370 1.770 -58.902 1.00 31.67 180 GLY A CA 1
ATOM 1359 C C . GLY A 1 180 ? -4.611 3.267 -59.043 1.00 31.67 180 GLY A C 1
ATOM 1360 O O . GLY A 1 180 ? -3.862 4.056 -58.477 1.00 31.67 180 GLY A O 1
ATOM 1361 N N . ASP A 1 181 ? -5.579 3.603 -59.881 1.00 36.47 181 ASP A N 1
ATOM 1362 C CA . ASP A 1 181 ? -5.769 4.889 -60.538 1.00 36.47 181 ASP A CA 1
ATOM 1363 C C . ASP A 1 181 ? -6.251 6.030 -59.623 1.00 36.47 181 ASP A C 1
ATOM 1365 O O . ASP A 1 181 ? -6.616 5.837 -58.465 1.00 36.47 181 ASP A O 1
ATOM 1369 N N . GLU A 1 182 ? -6.210 7.230 -60.202 1.00 46.12 182 GLU A N 1
ATOM 1370 C CA . GLU A 1 182 ? -6.636 8.531 -59.690 1.00 46.12 182 GLU A CA 1
ATOM 1371 C C . GLU A 1 182 ? -7.957 8.510 -58.901 1.00 46.12 182 GLU A C 1
ATOM 1373 O O . GLU A 1 182 ? -9.016 8.281 -59.469 1.00 46.12 182 GLU A O 1
ATOM 1378 N N . ASP A 1 183 ? -7.884 8.888 -57.622 1.00 38.06 183 ASP A N 1
ATOM 1379 C CA . ASP A 1 183 ? -8.876 9.728 -56.945 1.00 38.06 183 ASP A CA 1
ATOM 1380 C C . ASP A 1 183 ? -8.153 10.523 -55.842 1.00 38.06 183 ASP A C 1
ATOM 1382 O O . ASP A 1 183 ? -7.427 9.980 -55.008 1.00 38.06 183 ASP A O 1
ATOM 1386 N N . GLY A 1 184 ? -8.272 11.851 -55.898 1.00 44.28 184 GLY A N 1
ATOM 1387 C CA . GLY A 1 184 ? -7.502 12.798 -55.092 1.00 44.28 184 GLY A CA 1
ATOM 1388 C C . GLY A 1 184 ? -7.890 12.835 -53.613 1.00 44.28 184 GLY A C 1
ATOM 1389 O O . GLY A 1 184 ? -8.589 13.749 -53.182 1.00 44.28 184 GLY A O 1
ATOM 1390 N N . GLU A 1 185 ? -7.348 11.916 -52.817 1.00 41.66 185 GLU A N 1
ATOM 1391 C CA . GLU A 1 185 ? -7.243 12.055 -51.362 1.00 41.66 185 GLU A CA 1
ATOM 1392 C C . GLU A 1 185 ? -5.796 12.404 -50.992 1.00 41.66 185 GLU A C 1
ATOM 1394 O O . GLU A 1 185 ? -4.868 11.642 -51.249 1.00 41.66 185 GLU A O 1
ATOM 1399 N N . GLY A 1 186 ? -5.587 13.604 -50.442 1.00 45.88 186 GLY A N 1
ATOM 1400 C CA . GLY A 1 186 ? -4.255 14.147 -50.172 1.00 45.88 186 GLY A CA 1
ATOM 1401 C C . GLY A 1 186 ? -3.369 13.187 -49.375 1.00 45.88 186 GLY A C 1
ATOM 1402 O O . GLY A 1 186 ? -3.743 12.753 -48.286 1.00 45.88 186 GLY A O 1
ATOM 1403 N N . GLU A 1 187 ? -2.176 12.898 -49.904 1.00 55.38 187 GLU A N 1
ATOM 1404 C CA . GLU A 1 187 ? -1.114 12.183 -49.194 1.00 55.38 187 GLU A CA 1
ATOM 1405 C C . GLU A 1 187 ? -0.851 12.874 -47.848 1.00 55.38 187 GLU A C 1
ATOM 1407 O O . GLU A 1 187 ? -0.254 13.952 -47.765 1.00 55.38 187 GLU A O 1
ATOM 1412 N N . TYR A 1 188 ? -1.341 12.268 -46.767 1.00 63.16 188 TYR A N 1
ATOM 1413 C CA . TYR A 1 188 ? -1.025 12.699 -45.413 1.00 63.16 188 TYR A CA 1
ATOM 1414 C C . TYR A 1 188 ? 0.496 12.667 -45.205 1.00 63.16 188 TYR A C 1
ATOM 1416 O O . TYR A 1 188 ? 1.173 11.764 -45.698 1.00 63.16 188 TYR A O 1
ATOM 1424 N N . SER A 1 189 ? 1.042 13.623 -44.440 1.00 75.44 189 SER A N 1
ATOM 1425 C CA . SER A 1 189 ? 2.477 13.603 -44.113 1.00 75.44 189 SER A CA 1
ATOM 1426 C C . SER A 1 189 ? 2.864 12.281 -43.435 1.00 75.44 189 SER A C 1
ATOM 1428 O O . SER A 1 189 ? 2.054 11.712 -42.696 1.00 75.44 189 SER A O 1
ATOM 1430 N N . GLU A 1 190 ? 4.106 11.817 -43.641 1.00 80.75 190 GLU A N 1
ATOM 1431 C CA . GLU A 1 190 ? 4.641 10.581 -43.039 1.00 80.75 190 GLU A CA 1
ATOM 1432 C C . GLU A 1 190 ? 4.327 10.529 -41.523 1.00 80.75 190 GLU A C 1
ATOM 1434 O O . GLU A 1 190 ? 3.835 9.515 -41.025 1.00 80.75 190 GLU A O 1
ATOM 1439 N N . ASP A 1 191 ? 4.492 11.650 -40.811 1.00 84.12 191 ASP A N 1
ATOM 1440 C CA . ASP A 1 191 ? 4.187 11.798 -39.378 1.00 84.12 191 ASP A CA 1
ATOM 1441 C C . ASP A 1 191 ? 2.707 11.547 -39.019 1.00 84.12 191 ASP A C 1
ATOM 1443 O O . ASP A 1 191 ? 2.415 10.934 -37.991 1.00 84.12 191 ASP A O 1
ATOM 1447 N N . GLU A 1 192 ? 1.757 11.980 -39.852 1.00 84.06 192 GLU A N 1
ATOM 1448 C CA . GLU A 1 192 ? 0.322 11.813 -39.587 1.00 84.06 192 GLU A CA 1
ATOM 1449 C C . GLU A 1 192 ? -0.104 10.350 -39.772 1.00 84.06 192 GLU A C 1
ATOM 1451 O O . GLU A 1 192 ? -0.876 9.811 -38.975 1.00 84.06 192 GLU A O 1
ATOM 1456 N N . THR A 1 193 ? 0.470 9.663 -40.765 1.00 87.75 193 THR A N 1
ATOM 1457 C CA . THR A 1 193 ? 0.265 8.215 -40.933 1.00 87.75 193 THR A CA 1
ATOM 1458 C C . THR A 1 193 ? 0.855 7.420 -39.762 1.00 87.75 193 THR A C 1
ATOM 1460 O O . THR A 1 193 ? 0.205 6.509 -39.238 1.00 87.75 193 THR A O 1
ATOM 1463 N N . LEU A 1 194 ? 2.044 7.808 -39.280 1.00 86.94 194 LEU A N 1
ATOM 1464 C CA . LEU A 1 194 ? 2.684 7.202 -38.112 1.00 86.94 194 LEU A CA 1
ATOM 1465 C C . LEU A 1 194 ? 1.894 7.463 -36.832 1.00 86.94 194 LEU A C 1
ATOM 1467 O O . LEU A 1 194 ? 1.721 6.550 -36.031 1.00 86.94 194 LEU A O 1
ATOM 1471 N N . PHE A 1 195 ? 1.357 8.666 -36.650 1.00 89.00 195 PHE A N 1
ATOM 1472 C CA . PHE A 1 195 ? 0.521 8.984 -35.498 1.00 89.00 195 PHE A CA 1
ATOM 1473 C C . PHE A 1 195 ? -0.734 8.107 -35.434 1.00 89.00 195 PHE A C 1
ATOM 1475 O O . PHE A 1 195 ? -1.049 7.567 -34.373 1.00 89.00 195 PHE A O 1
ATOM 1482 N N . ARG A 1 196 ? -1.423 7.907 -36.566 1.00 89.62 196 ARG A N 1
ATOM 1483 C CA . ARG A 1 196 ? -2.588 7.007 -36.636 1.00 89.62 196 ARG A CA 1
ATOM 1484 C C . ARG A 1 196 ? -2.217 5.571 -36.279 1.00 89.62 196 ARG A C 1
ATOM 1486 O O . ARG A 1 196 ? -2.965 4.920 -35.554 1.00 89.62 196 ARG A O 1
ATOM 1493 N N . LYS A 1 197 ? -1.057 5.099 -36.748 1.00 90.44 197 LYS A N 1
ATOM 1494 C CA . LYS A 1 197 ? -0.534 3.762 -36.435 1.00 90.44 197 LYS A CA 1
ATOM 1495 C C . LYS A 1 197 ? -0.164 3.609 -34.957 1.00 90.44 197 LYS A C 1
ATOM 1497 O O . LYS A 1 197 ? -0.420 2.559 -34.381 1.00 90.44 197 LYS A O 1
ATOM 1502 N N . MET A 1 198 ? 0.428 4.640 -34.357 1.00 90.88 198 MET A N 1
ATOM 1503 C CA . MET A 1 198 ? 0.930 4.608 -32.979 1.00 90.88 198 MET A CA 1
ATOM 1504 C C . MET A 1 198 ? -0.123 4.985 -31.929 1.00 90.88 198 MET A C 1
ATOM 1506 O O . MET A 1 198 ? 0.187 5.045 -30.739 1.00 90.88 198 MET A O 1
ATOM 1510 N N . LYS A 1 199 ? -1.372 5.243 -32.328 1.00 93.00 199 LYS A N 1
ATOM 1511 C CA . LYS A 1 199 ? -2.460 5.575 -31.405 1.00 93.00 199 LYS A CA 1
ATOM 1512 C C . LYS A 1 199 ? -2.700 4.428 -30.415 1.00 93.00 199 LYS A C 1
ATOM 1514 O O . LYS A 1 199 ? -2.980 3.303 -30.823 1.00 93.00 199 LYS A O 1
ATOM 1519 N N . GLY A 1 200 ? -2.643 4.721 -29.118 1.00 93.69 200 GLY A N 1
ATOM 1520 C CA . GLY A 1 200 ? -2.835 3.720 -28.072 1.00 93.69 200 GLY A CA 1
ATOM 1521 C C . GLY A 1 200 ? -2.191 4.076 -26.735 1.00 93.69 200 GLY A C 1
ATOM 1522 O O . GLY A 1 200 ? -1.708 5.189 -26.528 1.00 93.69 200 GLY A O 1
ATOM 1523 N N . ASP A 1 201 ? -2.203 3.098 -25.833 1.00 95.19 201 ASP A N 1
ATOM 1524 C CA . ASP A 1 201 ? -1.597 3.176 -24.505 1.00 95.19 201 ASP A CA 1
ATOM 1525 C C . ASP A 1 201 ? -0.182 2.567 -24.540 1.00 95.19 201 ASP A C 1
ATOM 1527 O O . ASP A 1 201 ? 0.007 1.410 -24.937 1.00 95.19 201 ASP A O 1
ATOM 1531 N N . TRP A 1 202 ? 0.805 3.340 -24.090 1.00 95.38 202 TRP A N 1
ATOM 1532 C CA . TRP A 1 202 ? 2.230 3.018 -24.150 1.00 95.38 202 TRP A CA 1
ATOM 1533 C C . TRP A 1 202 ? 2.836 2.948 -22.753 1.00 95.38 202 TRP A C 1
ATOM 1535 O O . TRP A 1 202 ? 2.763 3.902 -21.987 1.00 95.38 202 TRP A O 1
ATOM 1545 N N . VAL A 1 203 ? 3.457 1.821 -22.422 1.00 95.75 203 VAL A N 1
ATOM 1546 C CA . VAL A 1 203 ? 4.116 1.586 -21.134 1.00 95.75 203 VAL A CA 1
ATOM 1547 C C . VAL A 1 203 ? 5.543 2.104 -21.203 1.00 95.75 203 VAL A C 1
ATOM 1549 O O . VAL A 1 203 ? 6.330 1.635 -22.024 1.00 95.75 203 VAL A O 1
ATOM 1552 N N . PHE A 1 204 ? 5.897 3.028 -20.315 1.00 94.00 204 PHE A N 1
ATOM 1553 C CA . PHE A 1 204 ? 7.278 3.460 -20.135 1.00 94.00 204 PHE A CA 1
ATOM 1554 C C . PHE A 1 204 ? 8.039 2.446 -19.283 1.00 94.00 204 PHE A C 1
ATOM 1556 O O . PHE A 1 204 ? 7.870 2.394 -18.063 1.00 94.00 204 PHE A O 1
ATOM 1563 N N . PHE A 1 205 ? 8.921 1.673 -19.922 1.00 90.50 205 PHE A N 1
ATOM 1564 C CA . PHE A 1 205 ? 9.667 0.596 -19.264 1.00 90.50 205 PHE A CA 1
ATOM 1565 C C . PHE A 1 205 ? 10.436 1.094 -18.033 1.00 90.50 205 PHE A C 1
ATOM 1567 O O . PHE A 1 205 ? 10.361 0.491 -16.969 1.00 90.50 205 PHE A O 1
ATOM 1574 N N . VAL A 1 206 ? 11.106 2.244 -18.155 1.00 90.44 206 VAL A N 1
ATOM 1575 C CA . VAL A 1 206 ? 11.921 2.840 -17.082 1.00 90.44 206 VAL A CA 1
ATOM 1576 C C . VAL A 1 206 ? 11.089 3.186 -15.840 1.00 90.44 206 VAL A C 1
ATOM 1578 O O . VAL A 1 206 ? 11.589 3.089 -14.723 1.00 90.44 206 VAL A O 1
ATOM 1581 N N . LEU A 1 207 ? 9.819 3.577 -16.003 1.00 91.88 207 LEU A N 1
ATOM 1582 C CA . LEU A 1 207 ? 8.946 3.889 -14.865 1.00 91.88 207 LEU A CA 1
ATOM 1583 C C . LEU A 1 207 ? 8.513 2.614 -14.136 1.00 91.88 207 LEU A C 1
ATOM 1585 O O . LEU A 1 207 ? 8.527 2.583 -12.907 1.00 91.88 207 LEU A O 1
ATOM 1589 N N . VAL A 1 208 ? 8.192 1.556 -14.886 1.00 93.00 208 VAL A N 1
ATOM 1590 C CA . VAL A 1 208 ? 7.874 0.237 -14.317 1.00 93.00 208 VAL A CA 1
ATOM 1591 C C . VAL A 1 208 ? 9.090 -0.345 -13.594 1.00 93.00 208 VAL A C 1
ATOM 1593 O O . VAL A 1 208 ? 8.967 -0.777 -12.452 1.00 93.00 208 VAL A O 1
ATOM 1596 N N . GLU A 1 209 ? 10.269 -0.294 -14.222 1.00 90.50 209 GLU A N 1
ATOM 1597 C CA . GLU A 1 209 ? 11.539 -0.751 -13.644 1.00 90.50 209 GLU A CA 1
ATOM 1598 C C . GLU A 1 209 ? 11.844 -0.015 -12.334 1.00 90.50 209 GLU A C 1
ATOM 1600 O O . GLU A 1 209 ? 12.167 -0.648 -11.333 1.00 90.50 209 GLU A O 1
ATOM 1605 N N . ARG A 1 210 ? 11.660 1.310 -12.311 1.00 89.38 210 ARG A N 1
ATOM 1606 C CA . ARG A 1 210 ? 11.888 2.143 -11.126 1.00 89.38 210 ARG A CA 1
ATOM 1607 C C . ARG A 1 210 ? 10.967 1.781 -9.961 1.00 89.38 210 ARG A C 1
ATOM 1609 O O . ARG A 1 210 ? 11.431 1.710 -8.827 1.00 89.38 210 ARG A O 1
ATOM 1616 N N . ILE A 1 211 ? 9.673 1.587 -10.222 1.00 91.12 211 ILE A N 1
ATOM 1617 C CA . ILE A 1 211 ? 8.709 1.209 -9.178 1.00 91.12 211 ILE A CA 1
ATOM 1618 C C . ILE A 1 211 ? 8.999 -0.216 -8.677 1.00 91.12 211 ILE A C 1
ATOM 1620 O O . ILE A 1 211 ? 8.943 -0.472 -7.476 1.00 91.12 211 ILE A O 1
ATOM 1624 N N . ALA A 1 212 ? 9.368 -1.129 -9.578 1.00 91.31 212 ALA A N 1
ATOM 1625 C CA . ALA A 1 212 ? 9.776 -2.484 -9.223 1.00 91.31 212 ALA A CA 1
ATOM 1626 C C . ALA A 1 212 ? 11.053 -2.512 -8.361 1.00 91.31 212 ALA A C 1
ATOM 1628 O O . ALA A 1 212 ? 11.106 -3.247 -7.378 1.00 91.31 212 ALA A O 1
ATOM 1629 N N . ASP A 1 213 ? 12.058 -1.694 -8.691 1.00 89.69 213 ASP A N 1
ATOM 1630 C CA . ASP A 1 213 ? 13.292 -1.556 -7.905 1.00 89.69 213 ASP A CA 1
ATOM 1631 C C . ASP A 1 213 ? 13.018 -1.035 -6.494 1.00 89.69 213 ASP A C 1
ATOM 1633 O O . ASP A 1 213 ? 13.552 -1.571 -5.524 1.00 89.69 213 ASP A O 1
ATOM 1637 N N . ALA A 1 214 ? 12.165 -0.015 -6.371 1.00 89.88 214 ALA A N 1
ATOM 1638 C CA . ALA A 1 214 ? 11.729 0.506 -5.078 1.00 89.88 214 ALA A CA 1
ATOM 1639 C C . ALA A 1 214 ? 11.045 -0.577 -4.233 1.00 89.88 214 ALA A C 1
ATOM 1641 O O . ALA A 1 214 ? 11.365 -0.745 -3.054 1.00 89.88 214 ALA A O 1
ATOM 1642 N N . PHE A 1 215 ? 10.156 -1.358 -4.855 1.00 92.50 215 PHE A N 1
ATOM 1643 C CA . PHE A 1 215 ? 9.472 -2.465 -4.196 1.00 92.50 215 PHE A CA 1
ATOM 1644 C C . PHE A 1 215 ? 10.453 -3.522 -3.670 1.00 92.50 215 PHE A C 1
ATOM 1646 O O . PHE A 1 215 ? 10.430 -3.839 -2.481 1.00 92.50 215 PHE A O 1
ATOM 1653 N N . LEU A 1 216 ? 11.349 -4.029 -4.526 1.00 90.56 216 LEU A N 1
ATOM 1654 C CA . LEU A 1 216 ? 12.332 -5.046 -4.136 1.00 90.56 216 LEU A CA 1
ATOM 1655 C C . LEU A 1 216 ? 13.277 -4.531 -3.049 1.00 90.56 216 LEU A C 1
ATOM 1657 O O . LEU A 1 216 ? 13.507 -5.221 -2.058 1.00 90.56 216 LEU A O 1
ATOM 1661 N N . LYS A 1 217 ? 13.772 -3.297 -3.187 1.00 89.62 217 LYS A N 1
ATOM 1662 C CA . LYS A 1 217 ? 14.655 -2.680 -2.197 1.00 89.62 217 LYS A CA 1
ATOM 1663 C C . LYS A 1 217 ? 13.984 -2.595 -0.829 1.00 89.62 217 LYS A C 1
ATOM 1665 O O . LYS A 1 217 ? 14.601 -2.961 0.168 1.00 89.62 217 LYS A O 1
ATOM 1670 N N . GLN A 1 218 ? 12.739 -2.124 -0.757 1.00 88.88 218 GLN A N 1
ATOM 1671 C CA . GLN A 1 218 ? 12.025 -2.040 0.516 1.00 88.88 218 GLN A CA 1
ATOM 1672 C C . GLN A 1 218 ? 11.753 -3.437 1.090 1.00 88.88 218 GLN A C 1
ATOM 1674 O O . GLN A 1 218 ? 11.943 -3.639 2.288 1.00 88.88 218 GLN A O 1
ATOM 1679 N N . HIS A 1 219 ? 11.359 -4.400 0.256 1.00 89.44 219 HIS A N 1
ATOM 1680 C CA . HIS A 1 219 ? 11.096 -5.765 0.701 1.00 89.44 219 HIS A CA 1
ATOM 1681 C C . HIS A 1 219 ? 12.348 -6.425 1.303 1.00 89.44 219 HIS A C 1
ATOM 1683 O O . HIS A 1 219 ? 12.309 -6.863 2.451 1.00 89.44 219 HIS A O 1
ATOM 1689 N N . TYR A 1 220 ? 13.480 -6.418 0.594 1.00 88.06 220 TYR A N 1
ATOM 1690 C CA . TYR A 1 220 ? 14.708 -7.061 1.075 1.00 88.06 220 TYR A CA 1
ATOM 1691 C C . TYR A 1 220 ? 15.376 -6.327 2.241 1.00 88.06 220 TYR A C 1
ATOM 1693 O O . TYR A 1 220 ? 16.021 -6.960 3.071 1.00 88.06 220 TYR A O 1
ATOM 1701 N N . THR A 1 221 ? 15.222 -5.003 2.344 1.00 86.81 221 THR A N 1
ATOM 1702 C CA . THR A 1 221 ? 15.822 -4.249 3.457 1.00 86.81 221 THR A CA 1
ATOM 1703 C C . THR A 1 221 ? 14.987 -4.280 4.734 1.00 86.81 221 THR A C 1
ATOM 1705 O O . THR A 1 221 ? 15.567 -4.233 5.817 1.00 86.81 221 THR A O 1
ATOM 1708 N N . ALA A 1 222 ? 13.655 -4.341 4.631 1.00 84.38 222 ALA A N 1
ATOM 1709 C CA . ALA A 1 222 ? 12.771 -4.154 5.780 1.00 84.38 222 ALA A CA 1
ATOM 1710 C C . ALA A 1 222 ? 11.879 -5.352 6.125 1.00 84.38 222 ALA A C 1
ATOM 1712 O O . ALA A 1 222 ? 11.446 -5.433 7.266 1.00 84.38 222 ALA A O 1
ATOM 1713 N N . GLU A 1 223 ? 11.559 -6.246 5.185 1.00 81.19 223 GLU A N 1
ATOM 1714 C CA . GLU A 1 223 ? 10.591 -7.331 5.424 1.00 81.19 223 GLU A CA 1
ATOM 1715 C C . GLU A 1 223 ? 11.237 -8.718 5.396 1.00 81.19 223 GLU A C 1
ATOM 1717 O O . GLU A 1 223 ? 11.021 -9.507 6.318 1.00 81.19 223 GLU A O 1
ATOM 1722 N N . ALA A 1 224 ? 12.057 -8.995 4.377 1.00 80.31 224 ALA A N 1
ATOM 1723 C CA . ALA A 1 224 ? 12.706 -10.293 4.181 1.00 80.31 224 ALA A CA 1
ATOM 1724 C C . ALA A 1 224 ? 13.615 -10.680 5.357 1.00 80.31 224 ALA A C 1
ATOM 1726 O O . ALA A 1 224 ? 13.769 -11.854 5.670 1.00 80.31 224 ALA A O 1
ATOM 1727 N N . THR A 1 225 ? 14.173 -9.685 6.048 1.00 72.88 225 THR A N 1
ATOM 1728 C CA . THR A 1 225 ? 15.021 -9.871 7.232 1.00 72.88 225 THR A CA 1
ATOM 1729 C C . THR A 1 225 ? 14.238 -10.159 8.513 1.00 72.88 225 THR A C 1
ATOM 1731 O O . THR A 1 225 ? 14.834 -10.621 9.482 1.00 72.88 225 THR A O 1
ATOM 1734 N N . ILE A 1 226 ? 12.930 -9.874 8.548 1.00 79.12 226 ILE A N 1
ATOM 1735 C CA . ILE A 1 226 ? 12.100 -9.995 9.756 1.00 79.12 226 ILE A CA 1
ATOM 1736 C C . ILE A 1 226 ? 11.350 -11.326 9.789 1.00 79.12 226 ILE A C 1
ATOM 1738 O O . ILE A 1 226 ? 11.285 -11.955 10.841 1.00 79.12 226 ILE A O 1
ATOM 1742 N N . SER A 1 227 ? 10.760 -11.750 8.667 1.00 80.44 227 SER A N 1
ATOM 1743 C CA . SER A 1 227 ? 9.988 -12.998 8.607 1.00 80.44 227 SER A CA 1
ATOM 1744 C C . SER A 1 227 ? 10.255 -13.764 7.309 1.00 80.44 227 SER A C 1
ATOM 1746 O O . SER A 1 227 ? 10.152 -13.174 6.227 1.00 80.44 227 SER A O 1
ATOM 1748 N N . PRO A 1 228 ? 10.483 -15.091 7.378 1.00 78.25 228 PRO A N 1
ATOM 1749 C CA . PRO A 1 228 ? 10.647 -15.943 6.199 1.00 78.25 228 PRO A CA 1
ATOM 1750 C C . PRO A 1 228 ? 9.340 -16.107 5.403 1.00 78.25 228 PRO A C 1
ATOM 1752 O O . PRO A 1 228 ? 9.353 -16.543 4.253 1.00 78.25 228 PRO A O 1
ATOM 1755 N N . LEU A 1 229 ? 8.187 -15.758 5.989 1.00 84.94 229 LEU A N 1
ATOM 1756 C CA . LEU A 1 229 ? 6.893 -15.745 5.298 1.00 84.94 229 LEU A CA 1
ATOM 1757 C C . LEU A 1 229 ? 6.587 -14.408 4.621 1.00 84.94 229 LEU A C 1
ATOM 1759 O O . LEU A 1 229 ? 5.596 -14.313 3.900 1.00 84.94 229 LEU A O 1
ATOM 1763 N N . SER A 1 230 ? 7.410 -13.378 4.826 1.00 84.81 230 SER A N 1
ATOM 1764 C CA . SER A 1 230 ? 7.166 -12.038 4.279 1.00 84.81 230 SER A CA 1
ATOM 1765 C C . SER A 1 230 ? 7.115 -12.004 2.748 1.00 84.81 230 SER A C 1
ATOM 1767 O O . SER A 1 230 ? 6.407 -11.165 2.181 1.00 84.81 230 SER A O 1
ATOM 1769 N N . GLY A 1 231 ? 7.837 -12.920 2.093 1.00 87.38 231 GLY A N 1
ATOM 1770 C CA . GLY A 1 231 ? 7.878 -13.076 0.640 1.00 87.38 231 GLY A CA 1
ATOM 1771 C C . GLY A 1 231 ? 6.668 -13.796 0.046 1.00 87.38 231 GLY A C 1
ATOM 1772 O O . GLY A 1 231 ? 6.512 -13.787 -1.171 1.00 87.38 231 GLY A O 1
ATOM 1773 N N . LEU A 1 232 ? 5.799 -14.401 0.861 1.00 91.38 232 LEU A N 1
ATOM 1774 C CA . LEU A 1 232 ? 4.599 -15.098 0.401 1.00 91.38 232 LEU A CA 1
ATOM 1775 C C . LEU A 1 232 ? 3.361 -14.228 0.635 1.00 91.38 232 LEU A C 1
ATOM 1777 O O . LEU A 1 232 ? 3.004 -13.935 1.776 1.00 91.38 232 LEU A O 1
ATOM 1781 N N . MET A 1 233 ? 2.693 -13.829 -0.444 1.00 92.50 233 MET A N 1
ATOM 1782 C CA . MET A 1 233 ? 1.544 -12.927 -0.374 1.00 92.50 233 MET A CA 1
ATOM 1783 C C . MET A 1 233 ? 0.533 -13.169 -1.495 1.00 92.50 233 MET A C 1
ATOM 1785 O O . MET A 1 233 ? 0.816 -13.804 -2.508 1.00 92.50 233 MET A O 1
ATOM 1789 N N . THR A 1 234 ? -0.667 -12.638 -1.314 1.00 93.50 234 THR A N 1
ATOM 1790 C CA . THR A 1 234 ? -1.700 -12.549 -2.355 1.00 93.50 234 THR A CA 1
ATOM 1791 C C . THR A 1 234 ? -1.450 -11.363 -3.291 1.00 93.50 234 THR A C 1
ATOM 1793 O O . THR A 1 234 ? -0.772 -10.402 -2.926 1.00 93.50 234 THR A O 1
ATOM 1796 N N . GLU A 1 235 ? -2.036 -11.376 -4.491 1.00 92.19 235 GLU A N 1
ATOM 1797 C CA . GLU A 1 235 ? -1.992 -10.228 -5.415 1.00 92.19 235 GLU A CA 1
ATOM 1798 C C . GLU A 1 235 ? -2.565 -8.944 -4.776 1.00 92.19 235 GLU A C 1
ATOM 1800 O O . GLU A 1 235 ? -2.065 -7.840 -5.006 1.00 92.19 235 GLU A O 1
ATOM 1805 N N . THR A 1 236 ? -3.574 -9.085 -3.910 1.00 91.75 236 THR A N 1
ATOM 1806 C CA . THR A 1 236 ? -4.157 -7.973 -3.147 1.00 91.75 236 THR A CA 1
ATOM 1807 C C . THR A 1 236 ? -3.183 -7.400 -2.121 1.00 91.75 236 THR A C 1
ATOM 1809 O O . THR A 1 236 ? -2.985 -6.187 -2.096 1.00 91.75 236 THR A O 1
ATOM 1812 N N . GLU A 1 237 ? -2.514 -8.250 -1.333 1.00 91.31 237 GLU A N 1
ATOM 1813 C CA . GLU A 1 237 ? -1.486 -7.810 -0.376 1.00 91.31 237 GLU A CA 1
ATOM 1814 C C . GLU A 1 237 ? -0.285 -7.184 -1.105 1.00 91.31 237 GLU A C 1
ATOM 1816 O O . GLU A 1 237 ? 0.238 -6.158 -0.669 1.00 91.31 237 GLU A O 1
ATOM 1821 N N . PHE A 1 238 ? 0.126 -7.750 -2.247 1.00 94.38 238 PHE A N 1
ATOM 1822 C CA . PHE A 1 238 ? 1.168 -7.169 -3.096 1.00 94.38 238 PHE A CA 1
ATOM 1823 C C . PHE A 1 238 ? 0.804 -5.741 -3.517 1.00 94.38 238 PHE A C 1
ATOM 1825 O O . PHE A 1 238 ? 1.623 -4.828 -3.388 1.00 94.38 238 PHE A O 1
ATOM 1832 N N . ARG A 1 239 ? -0.435 -5.524 -3.979 1.00 93.62 239 ARG A N 1
ATOM 1833 C CA . ARG A 1 239 ? -0.920 -4.195 -4.368 1.00 93.62 239 ARG A CA 1
ATOM 1834 C C . ARG A 1 239 ? -0.900 -3.222 -3.194 1.00 93.62 239 ARG A C 1
ATOM 1836 O O . ARG A 1 239 ? -0.446 -2.095 -3.361 1.00 93.62 239 ARG A O 1
ATOM 1843 N N . GLU A 1 240 ? -1.387 -3.630 -2.027 1.00 92.25 240 GLU A N 1
ATOM 1844 C CA . GLU A 1 240 ? -1.409 -2.779 -0.831 1.00 92.25 240 GLU A CA 1
ATOM 1845 C C . GLU A 1 240 ? 0.001 -2.368 -0.400 1.00 92.25 240 GLU A C 1
ATOM 1847 O O . GLU A 1 240 ? 0.253 -1.180 -0.180 1.00 92.25 240 GLU A O 1
ATOM 1852 N N . LYS A 1 241 ? 0.944 -3.318 -0.385 1.00 92.19 241 LYS A N 1
ATOM 1853 C CA . LYS A 1 241 ? 2.362 -3.040 -0.121 1.00 92.19 241 LYS A CA 1
ATOM 1854 C C . LYS A 1 241 ? 2.954 -2.091 -1.159 1.00 92.19 241 LYS A C 1
ATOM 1856 O O . LYS A 1 241 ? 3.604 -1.112 -0.798 1.00 92.19 241 LYS A O 1
ATOM 1861 N N . LEU A 1 242 ? 2.697 -2.332 -2.445 1.00 93.75 242 LEU A N 1
ATOM 1862 C CA . LEU A 1 242 ? 3.168 -1.465 -3.522 1.00 93.75 242 LEU A CA 1
ATOM 1863 C C . LEU A 1 242 ? 2.624 -0.036 -3.378 1.00 93.75 242 LEU A C 1
ATOM 1865 O O . LEU A 1 242 ? 3.375 0.923 -3.560 1.00 93.75 242 LEU A O 1
ATOM 1869 N N . CYS A 1 243 ? 1.344 0.113 -3.018 1.00 92.44 243 CYS A N 1
ATOM 1870 C CA . CYS A 1 243 ? 0.741 1.412 -2.736 1.00 92.44 243 CYS A CA 1
ATOM 1871 C C . CYS A 1 243 ? 1.444 2.118 -1.576 1.00 92.44 243 CYS A C 1
ATOM 1873 O O . CYS A 1 243 ? 1.867 3.257 -1.751 1.00 92.44 243 CYS A O 1
ATOM 1875 N N . ALA A 1 244 ? 1.633 1.442 -0.440 1.00 91.56 244 ALA A N 1
ATOM 1876 C CA . ALA A 1 244 ? 2.295 2.023 0.728 1.00 91.56 244 ALA A CA 1
ATOM 1877 C C . ALA A 1 244 ? 3.732 2.485 0.417 1.00 91.56 244 ALA A C 1
ATOM 1879 O O . ALA A 1 244 ? 4.166 3.549 0.862 1.00 91.56 244 ALA A O 1
ATOM 1880 N N . ILE A 1 245 ? 4.465 1.716 -0.396 1.00 91.31 245 ILE A N 1
ATOM 1881 C CA . ILE A 1 245 ? 5.826 2.061 -0.831 1.00 91.31 245 ILE A CA 1
ATOM 1882 C C . ILE A 1 245 ? 5.813 3.288 -1.739 1.00 91.31 245 ILE A C 1
ATOM 1884 O O . ILE A 1 245 ? 6.585 4.221 -1.522 1.00 91.31 245 ILE A O 1
ATOM 1888 N N . CYS A 1 246 ? 4.921 3.325 -2.728 1.00 89.75 246 CYS A N 1
ATOM 1889 C CA . CYS A 1 246 ? 4.828 4.457 -3.646 1.00 89.75 246 CYS A CA 1
ATOM 1890 C C . CYS A 1 246 ? 4.364 5.741 -2.945 1.00 89.75 246 CYS A C 1
ATOM 1892 O O . CYS A 1 246 ? 4.856 6.824 -3.263 1.00 89.75 246 CYS A O 1
ATOM 1894 N N . GLU A 1 247 ? 3.473 5.639 -1.959 1.00 89.06 247 GLU A N 1
ATOM 1895 C CA . GLU A 1 247 ? 3.045 6.779 -1.148 1.00 89.06 247 GLU A CA 1
ATOM 1896 C C . GLU A 1 247 ? 4.209 7.336 -0.321 1.00 89.06 247 GLU A C 1
ATOM 1898 O O . GLU A 1 247 ? 4.387 8.551 -0.252 1.00 89.06 247 GLU A O 1
ATOM 1903 N N . LYS A 1 248 ? 5.051 6.460 0.240 1.00 87.56 248 LYS A N 1
ATOM 1904 C CA . LYS A 1 248 ? 6.221 6.856 1.032 1.00 87.56 248 LYS A CA 1
ATOM 1905 C C . LYS A 1 248 ? 7.367 7.412 0.183 1.00 87.56 248 LYS A C 1
ATOM 1907 O O . LYS A 1 248 ? 7.952 8.428 0.548 1.00 87.56 248 LYS A O 1
ATOM 1912 N N . GLU A 1 249 ? 7.727 6.746 -0.913 1.00 87.25 249 GLU A N 1
ATOM 1913 C CA . GLU A 1 249 ? 8.898 7.115 -1.723 1.00 87.25 249 GLU A CA 1
ATOM 1914 C C . GLU A 1 249 ? 8.593 8.162 -2.797 1.00 87.25 249 GLU A C 1
ATOM 1916 O O . GLU A 1 249 ? 9.456 8.978 -3.130 1.00 87.25 249 GLU A O 1
ATOM 1921 N N . PHE A 1 250 ? 7.384 8.142 -3.357 1.00 85.88 250 PHE A N 1
ATOM 1922 C CA . PHE A 1 250 ? 7.022 8.959 -4.516 1.00 85.88 250 PHE A CA 1
ATOM 1923 C C . PHE A 1 250 ? 5.825 9.885 -4.279 1.00 85.88 250 PHE A C 1
ATOM 1925 O O . PHE A 1 250 ? 5.476 10.641 -5.185 1.00 85.88 250 PHE A O 1
ATOM 1932 N N . ALA A 1 251 ? 5.218 9.860 -3.086 1.00 86.25 251 ALA A N 1
ATOM 1933 C CA . ALA A 1 251 ? 4.057 10.674 -2.724 1.00 86.25 251 ALA A CA 1
ATOM 1934 C C . ALA A 1 251 ? 2.835 10.478 -3.646 1.00 86.25 251 ALA A C 1
ATOM 1936 O O . ALA A 1 251 ? 2.046 11.402 -3.843 1.00 86.25 251 ALA A O 1
ATOM 1937 N N . PHE A 1 252 ? 2.652 9.280 -4.214 1.00 85.50 252 PHE A N 1
ATOM 1938 C CA . PHE A 1 252 ? 1.449 8.944 -4.981 1.00 85.50 252 PHE A CA 1
ATOM 1939 C C . PHE A 1 252 ? 1.010 7.495 -4.769 1.00 85.50 252 PHE A C 1
ATOM 1941 O O . PHE A 1 252 ? 1.823 6.620 -4.482 1.00 85.50 252 PHE A O 1
ATOM 1948 N N . ARG A 1 253 ? -0.279 7.233 -5.011 1.00 87.25 253 ARG A N 1
ATOM 1949 C CA . ARG A 1 253 ? -0.838 5.880 -5.059 1.00 87.25 253 ARG A CA 1
ATOM 1950 C C . ARG A 1 253 ? -0.912 5.378 -6.514 1.00 87.25 253 ARG A C 1
ATOM 1952 O O . ARG A 1 253 ? -1.515 6.068 -7.339 1.00 87.25 253 ARG A O 1
ATOM 1959 N N . PRO A 1 254 ? -0.274 4.246 -6.865 1.00 89.88 254 PRO A N 1
ATOM 1960 C CA . PRO A 1 254 ? -0.307 3.680 -8.213 1.00 89.88 254 PRO A CA 1
ATOM 1961 C C . PRO A 1 254 ? -1.697 3.123 -8.540 1.00 89.88 254 PRO A C 1
ATOM 1963 O O . PRO A 1 254 ? -2.412 2.664 -7.647 1.00 89.88 254 PRO A O 1
ATOM 1966 N N . SER A 1 255 ? -2.060 3.134 -9.824 1.00 91.06 255 SER A N 1
ATOM 1967 C CA . SER A 1 255 ? -3.312 2.538 -10.305 1.00 91.06 255 SER A CA 1
ATOM 1968 C C . SER A 1 255 ? -3.267 1.003 -10.290 1.00 91.06 255 SER A C 1
ATOM 1970 O O . SER A 1 255 ? -2.194 0.389 -10.255 1.00 91.06 255 SER A O 1
ATOM 1972 N N . GLN A 1 256 ? -4.431 0.353 -10.421 1.00 91.06 256 GLN A N 1
ATOM 1973 C CA . GLN A 1 256 ? -4.494 -1.100 -10.658 1.00 91.06 256 GLN A CA 1
ATOM 1974 C C . GLN A 1 256 ? -3.671 -1.544 -11.883 1.00 91.06 256 GLN A C 1
ATOM 1976 O O . GLN A 1 256 ? -3.051 -2.614 -11.869 1.00 91.06 256 GLN A O 1
ATOM 1981 N N . ARG A 1 257 ? -3.651 -0.734 -12.952 1.00 92.38 257 ARG A N 1
ATOM 1982 C CA . ARG A 1 257 ? -2.893 -1.047 -14.172 1.00 92.38 257 ARG A CA 1
ATOM 1983 C C . ARG A 1 257 ? -1.394 -0.977 -13.912 1.00 92.38 257 ARG A C 1
ATOM 1985 O O . ARG A 1 257 ? -0.685 -1.888 -14.331 1.00 92.38 257 ARG A O 1
ATOM 1992 N N . ASP A 1 258 ? -0.933 0.039 -13.184 1.00 93.81 258 ASP A N 1
ATOM 1993 C CA . ASP A 1 258 ? 0.474 0.169 -12.792 1.00 93.81 258 ASP A CA 1
ATOM 1994 C C . ASP A 1 258 ? 0.920 -1.028 -11.940 1.00 93.81 258 ASP A C 1
ATOM 1996 O O . ASP A 1 258 ? 1.949 -1.634 -12.231 1.00 93.81 258 ASP A O 1
ATOM 2000 N N . ALA A 1 259 ? 0.116 -1.433 -10.948 1.00 94.12 259 ALA A N 1
ATOM 2001 C CA . ALA A 1 259 ? 0.419 -2.592 -10.105 1.00 94.12 259 ALA A CA 1
ATOM 2002 C C . ALA A 1 259 ? 0.548 -3.890 -10.922 1.00 94.12 259 ALA A C 1
ATOM 2004 O O . ALA A 1 259 ? 1.494 -4.654 -10.732 1.00 94.12 259 ALA A O 1
ATOM 2005 N N . SER A 1 260 ? -0.350 -4.097 -11.890 1.00 93.50 260 SER A N 1
ATOM 2006 C CA . SER A 1 260 ? -0.320 -5.264 -12.783 1.00 93.50 260 SER A CA 1
ATOM 2007 C C . SER A 1 260 ? 0.925 -5.275 -13.682 1.00 93.50 260 SER A C 1
ATOM 2009 O O . SER A 1 260 ? 1.528 -6.325 -13.912 1.00 93.50 260 SER A O 1
ATOM 2011 N N . LEU A 1 261 ? 1.334 -4.105 -14.191 1.00 94.81 261 LEU A N 1
ATOM 2012 C CA . LEU A 1 261 ? 2.544 -3.956 -15.007 1.00 94.81 261 LEU A CA 1
ATOM 2013 C C . LEU A 1 261 ? 3.808 -4.232 -14.190 1.00 94.81 261 LEU A C 1
ATOM 2015 O O . LEU A 1 261 ? 4.689 -4.953 -14.657 1.00 94.81 261 LEU A O 1
ATOM 2019 N N . VAL A 1 262 ? 3.879 -3.711 -12.963 1.00 94.88 262 VAL A N 1
ATOM 2020 C CA . VAL A 1 262 ? 5.001 -3.944 -12.044 1.00 94.88 262 VAL A CA 1
ATOM 2021 C C . VAL A 1 262 ? 5.092 -5.419 -11.666 1.00 94.88 262 VAL A C 1
ATOM 2023 O O . VAL A 1 262 ? 6.164 -6.005 -11.800 1.00 94.88 262 VAL A O 1
ATOM 2026 N N . LEU A 1 263 ? 3.981 -6.057 -11.284 1.00 94.31 263 LEU A N 1
ATOM 2027 C CA . LEU A 1 263 ? 3.963 -7.490 -10.970 1.00 94.31 263 LEU A CA 1
ATOM 2028 C C . LEU A 1 263 ? 4.434 -8.332 -12.161 1.00 94.31 263 LEU A C 1
ATOM 2030 O O . LEU A 1 263 ? 5.227 -9.266 -12.014 1.00 94.31 263 LEU A O 1
ATOM 2034 N N . ARG A 1 264 ? 3.996 -7.978 -13.372 1.00 92.81 264 ARG A N 1
ATOM 2035 C CA . ARG A 1 264 ? 4.429 -8.684 -14.575 1.00 92.81 264 ARG A CA 1
ATOM 2036 C C . ARG A 1 264 ? 5.904 -8.464 -14.898 1.00 92.81 264 ARG A C 1
ATOM 2038 O O . ARG A 1 264 ? 6.570 -9.399 -15.331 1.00 92.81 264 ARG A O 1
ATOM 2045 N N . HIS A 1 265 ? 6.428 -7.264 -14.669 1.00 91.50 265 HIS A N 1
ATOM 2046 C CA . HIS A 1 265 ? 7.855 -6.988 -14.812 1.00 91.50 265 HIS A CA 1
ATOM 2047 C C . HIS A 1 265 ? 8.688 -7.806 -13.817 1.00 91.50 265 HIS A C 1
ATOM 2049 O O . HIS A 1 265 ? 9.663 -8.445 -14.205 1.00 91.50 265 HIS A O 1
ATOM 2055 N N . LEU A 1 266 ? 8.274 -7.842 -12.548 1.00 91.00 266 LEU A N 1
ATOM 2056 C CA . LEU A 1 266 ? 8.949 -8.601 -11.494 1.00 91.00 266 LEU A CA 1
ATOM 2057 C C . LEU A 1 266 ? 9.002 -10.103 -11.801 1.00 91.00 266 LEU A C 1
ATOM 2059 O O . LEU A 1 266 ? 10.030 -10.740 -11.609 1.00 91.00 266 LEU A O 1
ATOM 2063 N N . THR A 1 267 ? 7.912 -10.661 -12.319 1.00 91.19 267 THR A N 1
ATOM 2064 C CA . THR A 1 267 ? 7.806 -12.104 -12.587 1.00 91.19 267 THR A CA 1
ATOM 2065 C C . THR A 1 267 ? 8.493 -12.521 -13.884 1.00 91.19 267 THR A C 1
ATOM 2067 O O . THR A 1 267 ? 9.125 -13.574 -13.945 1.00 91.19 267 THR A O 1
ATOM 2070 N N . ARG A 1 268 ? 8.395 -11.698 -14.934 1.00 88.50 268 ARG A N 1
ATOM 2071 C CA . ARG A 1 268 ? 8.910 -12.029 -16.269 1.00 88.50 268 ARG A CA 1
ATOM 2072 C C . ARG A 1 268 ? 10.349 -11.568 -16.498 1.00 88.50 268 ARG A C 1
ATOM 2074 O O . ARG A 1 268 ? 11.126 -12.299 -17.105 1.00 88.50 268 ARG A O 1
ATOM 2081 N N . ASP A 1 269 ? 10.690 -10.351 -16.074 1.00 83.19 269 ASP A N 1
ATOM 2082 C CA . ASP A 1 269 ? 11.932 -9.679 -16.484 1.00 83.19 269 ASP A CA 1
ATOM 2083 C C . ASP A 1 269 ? 13.044 -9.793 -15.428 1.00 83.19 269 ASP A C 1
ATOM 2085 O O . ASP A 1 269 ? 14.223 -9.777 -15.779 1.00 83.19 269 ASP A O 1
ATOM 2089 N N . ARG A 1 270 ? 12.699 -9.958 -14.143 1.00 77.81 270 ARG A N 1
ATOM 2090 C CA . ARG A 1 270 ? 13.657 -10.044 -13.022 1.00 77.81 270 ARG A CA 1
ATOM 2091 C C . ARG A 1 270 ? 14.079 -11.475 -12.673 1.00 77.81 270 ARG A C 1
ATOM 2093 O O . ARG A 1 270 ? 14.208 -11.814 -11.507 1.00 77.81 270 ARG A O 1
ATOM 2100 N N . GLY A 1 271 ? 14.304 -12.318 -13.681 1.00 65.62 271 GLY A N 1
ATOM 2101 C CA . GLY A 1 271 ? 15.125 -13.530 -13.527 1.00 65.62 271 GLY A CA 1
ATOM 2102 C C . GLY A 1 271 ? 14.630 -14.602 -12.545 1.00 65.62 271 GLY A C 1
ATOM 2103 O O . GLY A 1 271 ? 15.437 -15.408 -12.096 1.00 65.62 271 GLY A O 1
ATOM 2104 N N . GLY A 1 272 ? 13.332 -14.653 -12.230 1.00 71.25 272 GLY A N 1
ATOM 2105 C CA . GLY A 1 272 ? 12.763 -15.683 -11.351 1.00 71.25 272 GLY A CA 1
ATOM 2106 C C . GLY A 1 272 ? 12.856 -15.381 -9.854 1.00 71.25 272 GLY A C 1
ATOM 2107 O O . GLY A 1 272 ? 12.530 -16.249 -9.054 1.00 71.25 272 GLY A O 1
ATOM 2108 N N . ASN A 1 273 ? 13.242 -14.163 -9.457 1.00 81.56 273 ASN A N 1
ATOM 2109 C CA . ASN A 1 273 ? 13.189 -13.711 -8.060 1.00 81.56 273 ASN A CA 1
ATOM 2110 C C . ASN A 1 273 ? 11.758 -13.613 -7.507 1.00 81.56 273 ASN A C 1
ATOM 2112 O O . ASN A 1 273 ? 11.566 -13.604 -6.294 1.00 81.56 273 ASN A O 1
ATOM 2116 N N . VAL A 1 274 ? 10.763 -13.501 -8.392 1.00 88.88 274 VAL A N 1
ATOM 2117 C CA . VAL A 1 274 ? 9.343 -13.426 -8.044 1.00 88.88 274 VAL A CA 1
ATOM 2118 C C . VAL A 1 274 ? 8.567 -14.406 -8.916 1.00 88.88 274 VAL A C 1
ATOM 2120 O O . VAL A 1 274 ? 8.678 -14.375 -10.141 1.00 88.88 274 VAL A O 1
ATOM 2123 N N . LEU A 1 275 ? 7.752 -15.251 -8.296 1.00 90.12 275 LEU A N 1
ATOM 2124 C CA . LEU A 1 275 ? 6.804 -16.130 -8.971 1.00 90.12 275 LEU A CA 1
ATOM 2125 C C . LEU A 1 275 ? 5.384 -15.624 -8.761 1.00 90.12 275 LEU A C 1
ATOM 2127 O O . LEU A 1 275 ? 5.040 -15.149 -7.681 1.00 90.12 275 LEU A O 1
ATOM 2131 N N . HIS A 1 276 ? 4.561 -15.753 -9.798 1.00 91.44 276 HIS A N 1
ATOM 2132 C CA . HIS A 1 276 ? 3.139 -15.454 -9.735 1.00 91.44 276 HIS A CA 1
ATOM 2133 C C . HIS A 1 276 ? 2.338 -16.593 -10.363 1.00 91.44 276 HIS A C 1
ATOM 2135 O O . HIS A 1 276 ? 2.498 -16.878 -11.552 1.00 91.44 276 HIS A O 1
ATOM 2141 N N . GLN A 1 277 ? 1.489 -17.239 -9.565 1.00 88.81 277 GLN A N 1
ATOM 2142 C CA . GLN A 1 277 ? 0.609 -18.323 -10.002 1.00 88.81 277 GLN A CA 1
ATOM 2143 C C . GLN A 1 277 ? -0.700 -18.271 -9.210 1.00 88.81 277 GLN A C 1
ATOM 2145 O O . GLN A 1 277 ? -0.669 -18.121 -7.995 1.00 88.81 277 GLN A O 1
ATOM 2150 N N . ASP A 1 278 ? -1.845 -18.395 -9.887 1.00 86.31 278 ASP A N 1
ATOM 2151 C CA . ASP A 1 278 ? -3.177 -18.462 -9.260 1.00 86.31 278 ASP A CA 1
ATOM 2152 C C . ASP A 1 278 ? -3.486 -17.314 -8.266 1.00 86.31 278 ASP A C 1
ATOM 2154 O O . ASP A 1 278 ? -4.165 -17.517 -7.262 1.00 86.31 278 ASP A O 1
ATOM 2158 N N . GLY A 1 279 ? -2.977 -16.099 -8.519 1.00 87.62 279 GLY A N 1
ATOM 2159 C CA . GLY A 1 279 ? -3.155 -14.934 -7.634 1.00 87.62 279 GLY A CA 1
ATOM 2160 C C . GLY A 1 279 ? -2.239 -14.917 -6.401 1.00 87.62 279 GLY A C 1
ATOM 2161 O O . GLY A 1 279 ? -2.409 -14.080 -5.512 1.00 87.62 279 GLY A O 1
ATOM 2162 N N . ILE A 1 280 ? -1.269 -15.834 -6.339 1.00 93.00 280 ILE A N 1
ATOM 2163 C CA . ILE A 1 280 ? -0.242 -15.922 -5.299 1.00 93.00 280 ILE A CA 1
ATOM 2164 C C . ILE A 1 280 ? 1.064 -15.362 -5.844 1.00 93.00 280 ILE A C 1
ATOM 2166 O O . ILE A 1 280 ? 1.511 -15.761 -6.919 1.00 93.00 280 ILE A O 1
ATOM 2170 N N . VAL A 1 281 ? 1.690 -14.474 -5.078 1.00 93.56 281 VAL A N 1
ATOM 2171 C CA . VAL A 1 281 ? 3.001 -13.887 -5.350 1.00 93.56 281 VAL A CA 1
ATOM 2172 C C . VAL A 1 281 ? 3.995 -14.418 -4.318 1.00 93.56 281 VAL A C 1
ATOM 2174 O O . VAL A 1 281 ? 3.795 -14.251 -3.115 1.00 93.56 281 VAL A O 1
ATOM 2177 N N . LYS A 1 282 ? 5.067 -15.064 -4.785 1.00 92.62 282 LYS A N 1
ATOM 2178 C CA . LYS A 1 282 ? 6.147 -15.596 -3.942 1.00 92.62 282 LYS A CA 1
ATOM 2179 C C . LYS A 1 282 ? 7.477 -14.969 -4.337 1.00 92.62 282 LYS A C 1
ATOM 2181 O O . LYS A 1 282 ? 7.890 -15.083 -5.489 1.00 92.62 282 LYS A O 1
ATOM 2186 N N . LEU A 1 283 ? 8.134 -14.319 -3.388 1.00 91.06 283 LEU A N 1
ATOM 2187 C CA . LEU A 1 283 ? 9.464 -13.741 -3.533 1.00 91.06 283 LEU A CA 1
ATOM 2188 C C . LEU A 1 283 ? 10.528 -14.682 -2.969 1.00 91.06 283 LEU A C 1
ATOM 2190 O O . LEU A 1 283 ? 10.271 -15.439 -2.031 1.00 91.06 283 LEU A O 1
ATOM 2194 N N . ALA A 1 284 ? 11.721 -14.623 -3.555 1.00 86.50 284 ALA A N 1
ATOM 2195 C CA . ALA A 1 284 ? 12.899 -15.270 -3.002 1.00 86.50 284 ALA A CA 1
ATOM 2196 C C . ALA A 1 284 ? 13.249 -14.658 -1.630 1.00 86.50 284 ALA A C 1
ATOM 2198 O O . ALA A 1 284 ? 13.039 -13.460 -1.435 1.00 86.50 284 ALA A O 1
ATOM 2199 N N . PRO A 1 285 ? 13.791 -15.448 -0.688 1.00 79.50 285 PRO A N 1
ATOM 2200 C CA . PRO A 1 285 ? 14.196 -14.938 0.621 1.00 79.50 285 PRO A CA 1
ATOM 2201 C C . PRO A 1 285 ? 15.385 -13.969 0.519 1.00 79.50 285 PRO A C 1
ATOM 2203 O O . PRO A 1 285 ? 15.431 -12.973 1.239 1.00 79.50 285 PRO A O 1
ATOM 2206 N N . THR A 1 286 ? 16.310 -14.213 -0.417 1.00 80.25 286 THR A N 1
ATOM 2207 C CA . THR A 1 286 ? 17.505 -13.386 -0.629 1.00 80.25 286 THR A CA 1
ATOM 2208 C C . THR A 1 286 ? 17.503 -12.740 -2.012 1.00 80.25 286 THR A C 1
ATOM 2210 O O . THR A 1 286 ? 17.131 -13.354 -3.017 1.00 80.25 286 THR A O 1
ATOM 2213 N N . GLU A 1 287 ? 17.970 -11.492 -2.088 1.00 78.12 287 GLU A N 1
ATOM 2214 C CA . GLU A 1 287 ? 18.142 -10.790 -3.358 1.00 78.12 287 GLU A CA 1
ATOM 2215 C C . GLU A 1 287 ? 19.151 -11.529 -4.257 1.00 78.12 287 GLU A C 1
ATOM 2217 O O . GLU A 1 287 ? 20.273 -11.824 -3.851 1.00 78.12 287 GLU A O 1
ATOM 2222 N N . GLY A 1 288 ? 18.753 -11.826 -5.498 1.00 70.88 288 GLY A N 1
ATOM 2223 C CA . GLY A 1 288 ? 19.584 -12.544 -6.474 1.00 70.88 288 GLY A CA 1
ATOM 2224 C C . GLY A 1 288 ? 19.400 -14.065 -6.502 1.00 70.88 288 GLY A C 1
ATOM 2225 O O . GLY A 1 288 ? 19.898 -14.703 -7.429 1.00 70.88 288 GLY A O 1
ATOM 2226 N N . GLU A 1 289 ? 18.643 -14.642 -5.566 1.00 79.06 289 GLU A N 1
ATOM 2227 C CA . GLU A 1 289 ? 18.239 -16.050 -5.622 1.00 79.06 289 GLU A CA 1
ATOM 2228 C C . GLU A 1 289 ? 16.957 -16.239 -6.442 1.00 79.06 289 GLU A C 1
ATOM 2230 O O . GLU A 1 289 ? 16.133 -15.331 -6.587 1.00 79.06 289 GLU A O 1
ATOM 2235 N N . MET A 1 290 ? 16.784 -17.442 -6.991 1.00 79.94 290 MET A N 1
ATOM 2236 C CA . MET A 1 290 ? 15.539 -17.818 -7.653 1.00 79.94 290 MET A CA 1
ATOM 2237 C C . MET A 1 290 ? 14.510 -18.223 -6.601 1.00 79.94 290 MET A C 1
ATOM 2239 O O . MET A 1 290 ? 14.809 -19.011 -5.705 1.00 79.94 290 MET A O 1
ATOM 2243 N N . ALA A 1 291 ? 13.289 -17.713 -6.732 1.00 81.44 291 ALA A N 1
ATOM 2244 C CA . ALA A 1 291 ? 12.192 -18.121 -5.877 1.00 81.44 291 ALA A CA 1
ATOM 2245 C C . ALA A 1 291 ? 11.869 -19.603 -6.115 1.00 81.44 291 ALA A C 1
ATOM 2247 O O . ALA A 1 291 ? 11.731 -20.063 -7.253 1.00 81.44 291 ALA A O 1
ATOM 2248 N N . GLU A 1 292 ? 11.743 -20.354 -5.023 1.00 83.56 292 GLU A N 1
ATOM 2249 C CA . GLU A 1 292 ? 11.294 -21.743 -5.062 1.00 83.56 292 GLU A CA 1
ATOM 2250 C C . GLU A 1 292 ? 9.857 -21.827 -5.588 1.00 83.56 292 GLU A C 1
ATOM 2252 O O . GLU A 1 292 ? 9.044 -20.937 -5.324 1.00 83.56 292 GLU A O 1
ATOM 2257 N N . ALA A 1 293 ? 9.518 -22.926 -6.270 1.00 86.75 293 ALA A N 1
ATOM 2258 C CA . ALA A 1 293 ? 8.165 -23.163 -6.766 1.00 86.75 293 ALA A CA 1
ATOM 2259 C C . ALA A 1 293 ? 7.110 -22.996 -5.655 1.00 86.75 293 ALA A C 1
ATOM 2261 O O . ALA A 1 293 ? 7.367 -23.267 -4.479 1.00 86.75 293 ALA A O 1
ATOM 2262 N N . ILE A 1 294 ? 5.921 -22.523 -6.031 1.00 88.12 294 ILE A N 1
ATOM 2263 C CA . ILE A 1 294 ? 4.802 -22.354 -5.099 1.00 88.12 294 ILE A CA 1
ATOM 2264 C C . ILE A 1 294 ? 4.276 -23.742 -4.731 1.00 88.12 294 ILE A C 1
ATOM 2266 O O . ILE A 1 294 ? 3.839 -24.495 -5.606 1.00 88.12 294 ILE A O 1
ATOM 2270 N N . THR A 1 295 ? 4.329 -24.081 -3.444 1.00 89.38 295 THR A N 1
ATOM 2271 C CA . THR A 1 295 ? 3.933 -25.403 -2.946 1.00 89.38 295 THR A CA 1
ATOM 2272 C C . THR A 1 295 ? 2.512 -25.405 -2.362 1.00 89.38 295 THR A C 1
ATOM 2274 O O . THR A 1 295 ? 1.897 -24.354 -2.168 1.00 89.38 295 THR A O 1
ATOM 2277 N N . GLU A 1 296 ? 1.956 -26.589 -2.082 1.00 88.31 296 GLU A N 1
ATOM 2278 C CA . GLU A 1 296 ? 0.659 -26.711 -1.388 1.00 88.31 296 GLU A CA 1
ATOM 2279 C C . GLU A 1 296 ? 0.728 -26.198 0.061 1.00 88.31 296 GLU A C 1
ATOM 2281 O O . GLU A 1 296 ? -0.256 -25.669 0.590 1.00 88.31 296 GLU A O 1
ATOM 2286 N N . GLU A 1 297 ? 1.900 -26.282 0.698 1.00 87.50 297 GLU A N 1
ATOM 2287 C CA . GLU A 1 297 ? 2.127 -25.688 2.014 1.00 87.50 297 GLU A CA 1
ATOM 2288 C C . GLU A 1 297 ? 1.974 -24.165 1.950 1.00 87.50 297 GLU A C 1
ATOM 2290 O O . GLU A 1 297 ? 1.290 -23.588 2.793 1.00 87.50 297 GLU A O 1
ATOM 2295 N N . ASP A 1 298 ? 2.518 -23.511 0.918 1.00 90.00 298 ASP A N 1
ATOM 2296 C CA . ASP A 1 298 ? 2.377 -22.064 0.729 1.00 90.00 298 ASP A CA 1
ATOM 2297 C C . ASP A 1 298 ? 0.899 -21.656 0.549 1.00 90.00 298 ASP A C 1
ATOM 2299 O O . ASP A 1 298 ? 0.433 -20.690 1.164 1.00 90.00 298 ASP A O 1
ATOM 2303 N N . ARG A 1 299 ? 0.115 -22.435 -0.214 1.00 90.94 299 ARG A N 1
ATOM 2304 C CA . ARG A 1 299 ? -1.341 -22.217 -0.352 1.00 90.94 299 ARG A CA 1
ATOM 2305 C C . ARG A 1 299 ? -2.060 -22.326 0.990 1.00 90.94 299 ARG A C 1
ATOM 2307 O O . ARG A 1 299 ? -2.916 -21.499 1.308 1.00 90.94 299 ARG A O 1
ATOM 2314 N N . SER A 1 300 ? -1.689 -23.319 1.793 1.00 90.44 300 SER A N 1
ATOM 2315 C CA . SER A 1 300 ? -2.267 -23.547 3.120 1.00 90.44 300 SER A CA 1
ATOM 2316 C C . SER A 1 300 ? -1.930 -22.408 4.088 1.00 90.44 300 SER A C 1
ATOM 2318 O O . SER A 1 300 ? -2.808 -21.933 4.809 1.00 90.44 300 SER A O 1
ATOM 2320 N N . VAL A 1 301 ? -0.693 -21.902 4.059 1.00 91.81 301 VAL A N 1
ATOM 2321 C CA . VAL A 1 301 ? -0.266 -20.745 4.865 1.00 91.81 301 VAL A CA 1
ATOM 2322 C C . VAL A 1 301 ? -1.067 -19.494 4.505 1.00 91.81 301 VAL A C 1
ATOM 2324 O O . VAL A 1 301 ? -1.562 -18.799 5.397 1.00 91.81 301 VAL A O 1
ATOM 2327 N N . LEU A 1 302 ? -1.254 -19.222 3.212 1.00 92.06 302 LEU A N 1
ATOM 2328 C CA . LEU A 1 302 ? -2.077 -18.098 2.760 1.00 92.06 302 LEU A CA 1
ATOM 2329 C C . LEU A 1 302 ? -3.548 -18.265 3.146 1.00 92.06 302 LEU A C 1
ATOM 2331 O O . LEU A 1 302 ? -4.184 -17.289 3.545 1.00 92.06 302 LEU A O 1
ATOM 2335 N N . ALA A 1 303 ? -4.086 -19.486 3.098 1.00 91.94 303 ALA A N 1
ATOM 2336 C CA . ALA A 1 303 ? -5.443 -19.763 3.560 1.00 91.94 303 ALA A CA 1
ATOM 2337 C C . ALA A 1 303 ? -5.603 -19.449 5.057 1.00 91.94 303 ALA A C 1
ATOM 2339 O O . ALA A 1 303 ? -6.557 -18.765 5.434 1.00 91.94 303 ALA A O 1
ATOM 2340 N N . VAL A 1 304 ? -4.648 -19.866 5.900 1.00 93.25 304 VAL A N 1
ATOM 2341 C CA . VAL A 1 304 ? -4.639 -19.544 7.338 1.00 93.25 304 VAL A CA 1
ATOM 2342 C C . VAL A 1 304 ? -4.577 -18.029 7.551 1.00 93.25 304 VAL A C 1
ATOM 2344 O O . VAL A 1 304 ? -5.432 -17.485 8.250 1.00 93.25 304 VAL A O 1
ATOM 2347 N N . ARG A 1 305 ? -3.657 -17.316 6.890 1.00 93.19 305 ARG A N 1
ATOM 2348 C CA . ARG A 1 305 ? -3.551 -15.845 6.985 1.00 93.19 305 ARG A CA 1
ATOM 2349 C C . ARG A 1 305 ? -4.820 -15.125 6.524 1.00 93.19 305 ARG A C 1
ATOM 2351 O O . ARG A 1 305 ? -5.299 -14.221 7.203 1.00 93.19 305 ARG A O 1
ATOM 2358 N N . SER A 1 306 ? -5.417 -15.561 5.417 1.00 92.00 306 SER A N 1
ATOM 2359 C CA . SER A 1 306 ? -6.685 -15.019 4.920 1.00 92.00 306 SER A CA 1
ATOM 2360 C C . SER A 1 306 ? -7.827 -15.250 5.915 1.00 92.00 306 SER A C 1
ATOM 2362 O O . SER A 1 306 ? -8.638 -14.355 6.165 1.00 92.00 306 SER A O 1
ATOM 2364 N N . THR A 1 307 ? -7.886 -16.436 6.535 1.00 93.38 307 THR A N 1
ATOM 2365 C CA . THR A 1 307 ? -8.885 -16.716 7.574 1.00 93.38 307 THR A CA 1
ATOM 2366 C C . THR A 1 307 ? -8.680 -15.853 8.814 1.00 93.38 307 THR A C 1
ATOM 2368 O O . THR A 1 307 ? -9.670 -15.351 9.343 1.00 93.38 307 THR A O 1
ATOM 2371 N N . LEU A 1 308 ? -7.429 -15.619 9.225 1.00 94.06 308 LEU A N 1
ATOM 2372 C CA . LEU A 1 308 ? -7.083 -14.736 10.335 1.00 94.06 308 LEU A CA 1
ATOM 2373 C C . LEU A 1 308 ? -7.567 -13.307 10.062 1.00 94.06 308 LEU A C 1
ATOM 2375 O O . LEU A 1 308 ? -8.343 -12.774 10.851 1.00 94.06 308 LEU A O 1
ATOM 2379 N N . HIS A 1 309 ? -7.226 -12.746 8.898 1.00 93.50 309 HIS A N 1
ATOM 2380 C CA . HIS A 1 309 ? -7.675 -11.410 8.505 1.00 93.50 309 HIS A CA 1
ATOM 2381 C C . HIS A 1 309 ? -9.210 -11.296 8.480 1.00 93.50 309 HIS A C 1
ATOM 2383 O O . HIS A 1 309 ? -9.797 -10.336 8.979 1.00 93.50 309 HIS A O 1
ATOM 2389 N N . ARG A 1 310 ? -9.906 -12.319 7.968 1.00 94.25 310 ARG A N 1
ATOM 2390 C CA . ARG A 1 310 ? -11.376 -12.357 7.986 1.00 94.25 310 ARG A CA 1
ATOM 2391 C C . ARG A 1 310 ? -11.945 -12.398 9.408 1.00 94.25 310 ARG A C 1
ATOM 2393 O O . ARG A 1 310 ? -12.974 -11.772 9.654 1.00 94.25 310 ARG A O 1
ATOM 2400 N N . VAL A 1 311 ? -11.318 -13.129 10.330 1.00 95.69 311 VAL A N 1
ATOM 2401 C CA . VAL A 1 311 ? -11.727 -13.159 11.744 1.00 95.69 311 VAL A CA 1
ATOM 2402 C C . VAL A 1 311 ? -11.511 -11.792 12.398 1.00 95.69 311 VAL A C 1
ATOM 2404 O O . VAL A 1 311 ? -12.381 -11.343 13.136 1.00 95.69 311 VAL A O 1
ATOM 2407 N N . GLU A 1 312 ? -10.427 -11.083 12.083 1.00 95.81 312 GLU A N 1
ATOM 2408 C CA . GLU A 1 312 ? -10.185 -9.714 12.567 1.00 95.81 312 GLU A CA 1
ATOM 2409 C C . GLU A 1 312 ? -11.250 -8.724 12.070 1.00 95.81 312 GLU A C 1
ATOM 2411 O O . GLU A 1 312 ? -11.805 -7.952 12.857 1.00 95.81 312 GLU A O 1
ATOM 2416 N N . LEU A 1 313 ? -11.627 -8.795 10.789 1.00 94.81 313 LEU A N 1
ATOM 2417 C CA . LEU A 1 313 ? -12.741 -8.006 10.248 1.00 94.81 313 LEU A CA 1
ATOM 2418 C C . LEU A 1 313 ? -14.074 -8.335 10.942 1.00 94.81 313 LEU A C 1
ATOM 2420 O O . LEU A 1 313 ? -14.880 -7.445 11.206 1.00 94.81 313 LEU A O 1
ATOM 2424 N N . GLN A 1 314 ? -14.316 -9.602 11.282 1.00 95.62 314 GLN A N 1
ATOM 2425 C CA . GLN A 1 314 ? -15.504 -9.985 12.051 1.00 95.62 314 GLN A CA 1
ATOM 2426 C C . GLN A 1 314 ? -15.472 -9.437 13.480 1.00 95.62 314 GLN A C 1
ATOM 2428 O O . GLN A 1 314 ? -16.507 -8.983 13.959 1.00 95.62 314 GLN A O 1
ATOM 2433 N N . ILE A 1 315 ? -14.314 -9.459 14.147 1.00 97.19 315 ILE A N 1
ATOM 2434 C CA . ILE A 1 315 ? -14.124 -8.897 15.493 1.00 97.19 315 ILE A CA 1
ATOM 2435 C C . ILE A 1 315 ? -14.466 -7.404 15.488 1.00 97.19 315 ILE A C 1
ATOM 2437 O O . ILE A 1 315 ? -15.338 -6.982 16.242 1.00 97.19 315 ILE A O 1
ATOM 2441 N N . THR A 1 316 ? -13.877 -6.630 14.574 1.00 97.25 316 THR A N 1
ATOM 2442 C CA . THR A 1 316 ? -14.153 -5.183 14.465 1.00 97.25 316 THR A CA 1
ATOM 2443 C C . THR A 1 316 ? -15.624 -4.884 14.156 1.00 97.25 316 THR A C 1
ATOM 2445 O O . THR A 1 316 ? -16.219 -3.961 14.721 1.00 97.25 316 THR A O 1
ATOM 2448 N N . TRP A 1 317 ? -16.262 -5.690 13.301 1.00 97.06 317 TRP A N 1
ATOM 2449 C CA . TRP A 1 317 ? -17.697 -5.575 13.042 1.00 97.06 317 TRP A CA 1
ATOM 2450 C C . TRP A 1 317 ? -18.539 -5.890 14.288 1.00 97.06 317 TRP A C 1
ATOM 2452 O O . TRP A 1 317 ? -19.466 -5.138 14.598 1.00 97.06 317 TRP A O 1
ATOM 2462 N N . LEU A 1 318 ? -18.216 -6.962 15.021 1.00 95.94 318 LEU A N 1
ATOM 2463 C CA . LEU A 1 318 ? -18.904 -7.349 16.257 1.00 95.94 318 LEU A CA 1
ATOM 2464 C C . LEU A 1 318 ? -18.788 -6.254 17.322 1.00 95.94 318 LEU A C 1
ATOM 2466 O O . LEU A 1 318 ? -19.806 -5.868 17.891 1.00 95.94 318 LEU A O 1
ATOM 2470 N N . GLU A 1 319 ? -17.595 -5.695 17.534 1.00 96.81 319 GLU A N 1
ATOM 2471 C CA . GLU A 1 319 ? -17.356 -4.574 18.455 1.00 96.81 319 GLU A CA 1
ATOM 2472 C C . GLU A 1 319 ? -18.222 -3.353 18.101 1.00 96.81 319 GLU A C 1
ATOM 2474 O O . GLU A 1 319 ? -18.871 -2.754 18.966 1.00 96.81 319 GLU A O 1
ATOM 2479 N N . SER A 1 320 ? -18.314 -3.020 16.808 1.00 97.25 320 SER A N 1
ATOM 2480 C CA . SER A 1 320 ? -19.189 -1.949 16.321 1.00 97.25 320 SER A CA 1
ATOM 2481 C C . SER A 1 320 ? -20.670 -2.238 16.603 1.00 97.25 320 SER A C 1
ATOM 2483 O O . SER A 1 320 ? -21.399 -1.364 17.085 1.00 97.25 320 SER A O 1
ATOM 2485 N N . GLN A 1 321 ? -21.128 -3.474 16.371 1.00 96.56 321 GLN A N 1
ATOM 2486 C CA . GLN A 1 321 ? -22.506 -3.877 16.668 1.00 96.56 321 GLN A CA 1
ATOM 2487 C C . GLN A 1 321 ? -22.813 -3.865 18.171 1.00 96.56 321 GLN A C 1
ATOM 2489 O O . GLN A 1 321 ? -23.889 -3.406 18.560 1.00 96.56 321 GLN A O 1
ATOM 2494 N N . ILE A 1 322 ? -21.882 -4.305 19.020 1.00 96.50 322 ILE A N 1
ATOM 2495 C CA . ILE A 1 322 ? -22.004 -4.261 20.485 1.00 96.50 322 ILE A CA 1
ATOM 2496 C C . ILE A 1 322 ? -22.163 -2.812 20.958 1.00 96.50 322 ILE A C 1
ATOM 2498 O O . ILE A 1 322 ? -23.087 -2.502 21.720 1.00 96.50 322 ILE A O 1
ATOM 2502 N N . SER A 1 323 ? -21.338 -1.896 20.445 1.00 96.38 323 SER A N 1
ATOM 2503 C CA . SER A 1 323 ? -21.448 -0.459 20.730 1.00 96.38 323 SER A CA 1
ATOM 2504 C C . SER A 1 323 ? -22.797 0.119 20.276 1.00 96.38 323 SER A C 1
ATOM 2506 O O . SER A 1 323 ? -23.474 0.848 21.016 1.00 96.38 323 SER A O 1
ATOM 2508 N N . HIS A 1 324 ? -23.259 -0.271 19.086 1.00 95.94 324 HIS A N 1
ATOM 2509 C CA . HIS A 1 324 ? -24.551 0.155 18.560 1.00 95.94 324 HIS A CA 1
ATOM 2510 C C . HIS A 1 324 ? -25.730 -0.350 19.414 1.00 95.94 324 HIS A C 1
ATOM 2512 O O . HIS A 1 324 ? -26.595 0.444 19.795 1.00 95.94 324 HIS A O 1
ATOM 2518 N N . ARG A 1 325 ? -25.752 -1.636 19.791 1.00 94.25 325 ARG A N 1
ATOM 2519 C CA . ARG A 1 325 ? -26.792 -2.221 20.660 1.00 94.25 325 ARG A CA 1
ATOM 2520 C C . ARG A 1 325 ? -26.778 -1.618 22.062 1.00 94.25 325 ARG A C 1
ATOM 2522 O O . ARG A 1 325 ? -27.842 -1.318 22.600 1.00 94.25 325 ARG A O 1
ATOM 2529 N N . THR A 1 326 ? -25.596 -1.337 22.609 1.00 94.19 326 THR A N 1
ATOM 2530 C CA . THR A 1 326 ? -25.439 -0.611 23.882 1.00 94.19 326 THR A CA 1
ATOM 2531 C C . THR A 1 326 ? -26.078 0.776 23.810 1.00 94.19 326 THR A C 1
ATOM 2533 O O . THR A 1 326 ? -26.802 1.192 24.716 1.00 94.19 326 THR A O 1
ATOM 2536 N N . SER A 1 327 ? -25.877 1.483 22.697 1.00 94.81 327 SER A N 1
ATOM 2537 C CA . SER A 1 327 ? -26.458 2.812 22.479 1.00 94.81 327 SER A CA 1
ATOM 2538 C C . SER A 1 327 ? -27.987 2.757 22.339 1.00 94.81 327 SER A C 1
ATOM 2540 O O . SER A 1 327 ? -28.693 3.603 22.896 1.00 94.81 327 SER A O 1
ATOM 2542 N N . GLN A 1 328 ? -28.520 1.740 21.653 1.00 93.62 328 GLN A N 1
ATOM 2543 C CA . GLN A 1 328 ? -29.964 1.498 21.555 1.00 93.62 328 GLN A CA 1
ATOM 2544 C C . GLN A 1 328 ? -30.586 1.160 22.914 1.00 93.62 328 GLN A C 1
ATOM 2546 O O . GLN A 1 328 ? -31.612 1.745 23.262 1.00 93.62 328 GLN A O 1
ATOM 2551 N N . ALA A 1 329 ? -29.940 0.309 23.720 1.00 91.62 329 ALA A N 1
ATOM 2552 C CA . ALA A 1 329 ? -30.388 -0.010 25.075 1.00 91.62 329 ALA A CA 1
ATOM 2553 C C . ALA A 1 329 ? -30.487 1.255 25.947 1.00 91.62 329 ALA A C 1
ATOM 2555 O O . ALA A 1 329 ? -31.537 1.516 26.538 1.00 91.62 329 ALA A O 1
ATOM 2556 N N . LYS A 1 330 ? -29.451 2.109 25.941 1.00 91.00 330 LYS A N 1
ATOM 2557 C CA . LYS A 1 330 ? -29.458 3.405 26.649 1.00 91.00 330 LYS A CA 1
ATOM 2558 C C . LYS A 1 330 ? -30.578 4.335 26.161 1.00 91.00 330 LYS A C 1
ATOM 2560 O O . LYS A 1 330 ? -31.247 4.984 26.966 1.00 91.00 330 LYS A O 1
ATOM 2565 N N . SER A 1 331 ? -30.824 4.384 24.851 1.00 92.38 331 SER A N 1
ATOM 2566 C CA . SER A 1 331 ? -31.908 5.185 24.263 1.00 92.38 331 SER A CA 1
ATOM 2567 C C . SER A 1 331 ? -33.299 4.695 24.692 1.00 92.38 331 SER A C 1
ATOM 2569 O O . SER A 1 331 ? -34.134 5.496 25.118 1.00 92.38 331 SER A O 1
ATOM 2571 N N . SER A 1 332 ? -33.543 3.382 24.665 1.00 90.31 332 SER A N 1
ATOM 2572 C CA . SER A 1 332 ? -34.800 2.786 25.136 1.00 90.31 332 SER A CA 1
ATOM 2573 C C . SER A 1 332 ? -35.002 2.981 26.640 1.00 90.31 332 SER A C 1
ATOM 2575 O O . SER A 1 332 ? -36.120 3.269 27.070 1.00 90.31 332 SER A O 1
ATOM 2577 N N . LEU A 1 333 ? -33.931 2.935 27.442 1.00 88.94 333 LEU A N 1
ATOM 2578 C CA . LEU A 1 333 ? -33.985 3.296 28.862 1.00 88.94 333 LEU A CA 1
ATOM 2579 C C . LEU A 1 333 ? -34.361 4.763 29.065 1.00 88.94 333 LEU A C 1
ATOM 2581 O O . LEU A 1 333 ? -35.179 5.067 29.937 1.00 88.94 333 LEU A O 1
ATOM 2585 N N . ARG A 1 334 ? -33.823 5.690 28.260 1.00 87.25 334 ARG A N 1
ATOM 2586 C CA . ARG A 1 334 ? -34.216 7.109 28.298 1.00 87.25 334 ARG A CA 1
ATOM 2587 C C . ARG A 1 334 ? -35.710 7.281 28.027 1.00 87.25 334 ARG A C 1
ATOM 2589 O O . ARG A 1 334 ? -36.368 7.972 28.798 1.00 87.25 334 ARG A O 1
ATOM 2596 N N . ASN A 1 335 ? -36.236 6.565 27.036 1.00 89.38 335 ASN A N 1
ATOM 2597 C CA . ASN A 1 335 ? -37.652 6.570 26.652 1.00 89.38 335 ASN A CA 1
ATOM 2598 C C . ASN A 1 335 ? -38.557 5.724 27.573 1.00 89.38 335 ASN A C 1
ATOM 2600 O O . ASN A 1 335 ? -39.731 5.529 27.268 1.00 89.38 335 ASN A O 1
ATOM 2604 N N . ASN A 1 336 ? -38.028 5.219 28.695 1.00 87.44 336 ASN A N 1
ATOM 2605 C CA . ASN A 1 336 ? -38.736 4.400 29.686 1.00 87.44 336 ASN A CA 1
ATOM 2606 C C . ASN A 1 336 ? -39.288 3.061 29.143 1.00 87.44 336 ASN A C 1
ATOM 2608 O O . ASN A 1 336 ? -40.194 2.466 29.723 1.00 87.44 336 ASN A O 1
ATOM 2612 N N . GLN A 1 337 ? -38.723 2.555 28.045 1.00 89.81 337 GLN A N 1
ATOM 2613 C CA . GLN A 1 337 ? -39.091 1.291 27.400 1.00 89.81 337 GLN A CA 1
ATOM 2614 C C . GLN A 1 337 ? -38.207 0.148 27.923 1.00 89.81 337 GLN A C 1
ATOM 2616 O O . GLN A 1 337 ? -37.330 -0.360 27.219 1.00 89.81 337 GLN A O 1
ATOM 2621 N N . LYS A 1 338 ? -38.426 -0.259 29.181 1.00 86.75 338 LYS A N 1
ATOM 2622 C CA . LYS A 1 338 ? -37.586 -1.255 29.878 1.00 86.75 338 LYS A CA 1
ATOM 2623 C C . LYS A 1 338 ? -37.531 -2.620 29.180 1.00 86.75 338 LYS A C 1
ATOM 2625 O O . LYS A 1 338 ? -36.458 -3.203 29.081 1.00 86.75 338 LYS A O 1
ATOM 2630 N N . SER A 1 339 ? -38.649 -3.102 28.636 1.00 86.75 339 SER A N 1
ATOM 2631 C CA . SER A 1 339 ? -38.707 -4.390 27.924 1.00 86.75 339 SER A CA 1
ATOM 2632 C C . SER A 1 339 ? -37.859 -4.403 26.647 1.00 86.75 339 SER A C 1
ATOM 2634 O O . SER A 1 339 ? -37.165 -5.380 26.367 1.00 86.75 339 SER A O 1
ATOM 2636 N N . GLN A 1 340 ? -37.861 -3.298 25.894 1.00 85.94 340 GLN A N 1
ATOM 2637 C CA . GLN A 1 340 ? -37.015 -3.143 24.708 1.00 85.94 340 GLN A CA 1
ATOM 2638 C C . GLN A 1 340 ? -35.540 -3.007 25.091 1.00 85.94 340 GLN A C 1
ATOM 2640 O O . GLN A 1 340 ? -34.692 -3.624 24.453 1.00 85.94 340 GLN A O 1
ATOM 2645 N N . ALA A 1 341 ? -35.230 -2.273 26.166 1.00 89.31 341 ALA A N 1
ATOM 2646 C CA . ALA A 1 341 ? -33.870 -2.182 26.690 1.00 89.31 341 ALA A CA 1
ATOM 2647 C C . ALA A 1 341 ? -33.317 -3.556 27.102 1.00 89.31 341 ALA A C 1
ATOM 2649 O O . ALA A 1 341 ? -32.231 -3.921 26.662 1.00 89.31 341 ALA A O 1
ATOM 2650 N N . ALA A 1 342 ? -34.089 -4.354 27.847 1.00 88.19 342 ALA A N 1
ATOM 2651 C CA . ALA A 1 342 ? -33.712 -5.719 28.219 1.00 88.19 342 ALA A CA 1
ATOM 2652 C C . ALA A 1 342 ? -33.488 -6.617 26.988 1.00 88.19 342 ALA A C 1
ATOM 2654 O O . ALA A 1 342 ? -32.549 -7.408 26.951 1.00 88.19 342 ALA A O 1
ATOM 2655 N N . SER A 1 343 ? -34.306 -6.462 25.939 1.00 89.94 343 SER A N 1
ATOM 2656 C CA . SER A 1 343 ? -34.104 -7.178 24.674 1.00 89.94 343 SER A CA 1
ATOM 2657 C C . SER A 1 343 ? -32.800 -6.784 23.972 1.00 89.94 343 SER A C 1
ATOM 2659 O O . SER A 1 343 ? -32.109 -7.655 23.442 1.00 89.94 343 SER A O 1
ATOM 2661 N N . TYR A 1 344 ? -32.444 -5.494 23.962 1.00 92.69 344 TYR A N 1
ATOM 2662 C CA . TYR A 1 344 ? -31.173 -5.033 23.396 1.00 92.69 344 TYR A CA 1
ATOM 2663 C C . TYR A 1 344 ? -29.969 -5.507 24.217 1.00 92.69 344 TYR A C 1
ATOM 2665 O O . TYR A 1 344 ? -28.966 -5.887 23.619 1.00 92.69 344 TYR A O 1
ATOM 2673 N N . LEU A 1 345 ? -30.073 -5.553 25.550 1.00 91.56 345 LEU A N 1
ATOM 2674 C CA . LEU A 1 345 ? -29.028 -6.099 26.427 1.00 91.56 345 LEU A CA 1
ATOM 2675 C C . LEU A 1 345 ? -28.825 -7.602 26.206 1.00 91.56 345 LEU A C 1
ATOM 2677 O O . LEU A 1 345 ? -27.690 -8.037 26.037 1.00 91.56 345 LEU A O 1
ATOM 2681 N N . ARG A 1 346 ? -29.911 -8.381 26.079 1.00 91.31 346 ARG A N 1
ATOM 2682 C CA . ARG A 1 346 ? -29.839 -9.802 25.688 1.00 91.31 346 ARG A CA 1
ATOM 2683 C C . ARG A 1 346 ? -29.128 -9.989 24.349 1.00 91.31 346 ARG A C 1
ATOM 2685 O O . ARG A 1 346 ? -28.225 -10.812 24.235 1.00 91.31 346 ARG A O 1
ATOM 2692 N N . SER A 1 347 ? -29.491 -9.186 23.345 1.00 90.56 347 SER A N 1
ATOM 2693 C CA . SER A 1 347 ? -28.821 -9.216 22.040 1.00 90.56 347 SER A CA 1
ATOM 2694 C C . SER A 1 347 ? -27.349 -8.812 22.125 1.00 90.56 347 SER A C 1
ATOM 2696 O O . SER A 1 347 ? -26.550 -9.370 21.381 1.00 90.56 347 SER A O 1
ATOM 2698 N N . ARG A 1 348 ? -26.985 -7.851 22.983 1.00 93.88 348 ARG A N 1
ATOM 2699 C CA . ARG A 1 348 ? -25.591 -7.448 23.194 1.00 93.88 348 ARG A CA 1
ATOM 2700 C C . ARG A 1 348 ? -24.791 -8.582 23.839 1.00 93.88 348 ARG A C 1
ATOM 2702 O O . ARG A 1 348 ? -23.774 -8.955 23.278 1.00 93.88 348 ARG A O 1
ATOM 2709 N N . LYS A 1 349 ? -25.298 -9.193 24.915 1.00 91.25 349 LYS A N 1
ATOM 2710 C CA . LYS A 1 349 ? -24.640 -10.315 25.610 1.00 91.25 349 LYS A CA 1
ATOM 2711 C C . LYS A 1 349 ? -24.385 -11.507 24.675 1.00 91.25 349 LYS A C 1
ATOM 2713 O O . LYS A 1 349 ? -23.301 -12.075 24.689 1.00 91.25 349 LYS A O 1
ATOM 2718 N N . ALA A 1 350 ? -25.334 -11.822 23.789 1.00 89.88 350 ALA A N 1
ATOM 2719 C CA . ALA A 1 350 ? -25.131 -12.841 22.755 1.00 89.88 350 ALA A CA 1
ATOM 2720 C C . ALA A 1 350 ? -24.018 -12.466 21.750 1.00 89.88 350 ALA A C 1
ATOM 2722 O O . ALA A 1 350 ? -23.262 -13.330 21.309 1.00 89.88 350 ALA A O 1
ATOM 2723 N N . LEU A 1 351 ? -23.894 -11.184 21.380 1.00 92.31 351 LEU A N 1
ATOM 2724 C CA . LEU A 1 351 ? -22.790 -10.707 20.536 1.00 92.31 351 LEU A CA 1
ATOM 2725 C C . LEU A 1 351 ? -21.447 -10.734 21.280 1.00 92.31 351 LEU A C 1
ATOM 2727 O O . LEU A 1 351 ? -20.448 -11.101 20.666 1.00 92.31 351 LEU A O 1
ATOM 2731 N N . ASP A 1 352 ? -21.427 -10.395 22.573 1.00 92.19 352 ASP A N 1
ATOM 2732 C CA . ASP A 1 352 ? -20.239 -10.453 23.437 1.00 92.19 352 ASP A CA 1
ATOM 2733 C C . ASP A 1 352 ? -19.700 -11.893 23.540 1.00 92.19 352 ASP A C 1
ATOM 2735 O O . ASP A 1 352 ? -18.497 -12.127 23.417 1.00 92.19 352 ASP A O 1
ATOM 2739 N N . GLU A 1 353 ? -20.585 -12.887 23.661 1.00 92.50 353 GLU A N 1
ATOM 2740 C CA . GLU A 1 353 ? -20.203 -14.304 23.672 1.00 92.50 353 GLU A CA 1
ATOM 2741 C C . GLU A 1 353 ? -19.577 -14.743 22.334 1.00 92.50 353 GLU A C 1
ATOM 2743 O O . GLU A 1 353 ? -18.548 -15.427 22.296 1.00 92.50 353 GLU A O 1
ATOM 2748 N N . VAL A 1 354 ? -20.165 -14.323 21.207 1.00 92.62 354 VAL A N 1
ATOM 2749 C CA . VAL A 1 354 ? -19.603 -14.595 19.875 1.00 92.62 354 VAL A CA 1
ATOM 2750 C C . VAL A 1 354 ? -18.256 -13.890 19.700 1.00 92.62 354 VAL A C 1
ATOM 2752 O O . VAL A 1 354 ? -17.331 -14.490 19.148 1.00 92.62 354 VAL A O 1
ATOM 2755 N N . LEU A 1 355 ? -18.117 -12.654 20.186 1.00 95.62 355 LEU A N 1
ATOM 2756 C CA . LEU A 1 355 ? -16.861 -11.908 20.168 1.00 95.62 355 LEU A CA 1
ATOM 2757 C C . LEU A 1 355 ? -15.768 -12.651 20.944 1.00 95.62 355 LEU A C 1
ATOM 2759 O O . LEU A 1 355 ? -14.688 -12.857 20.392 1.00 95.62 355 LEU A O 1
ATOM 2763 N N . ALA A 1 356 ? -16.061 -13.133 22.155 1.00 93.81 356 ALA A N 1
ATOM 2764 C CA . ALA A 1 356 ? -15.121 -13.915 22.958 1.00 93.81 356 ALA A CA 1
ATOM 2765 C C . ALA A 1 356 ? -14.644 -15.172 22.208 1.00 93.81 356 ALA A C 1
ATOM 2767 O O . ALA A 1 356 ? -13.441 -15.403 22.069 1.00 93.81 356 ALA A O 1
ATOM 2768 N N . LYS A 1 357 ? -15.572 -15.934 21.609 1.00 92.88 357 LYS A N 1
ATOM 2769 C CA . LYS A 1 357 ? -15.237 -17.109 20.779 1.00 92.88 357 LYS A CA 1
ATOM 2770 C C . LYS A 1 357 ? -14.367 -16.738 19.569 1.00 92.88 357 LYS A C 1
ATOM 2772 O O . LYS A 1 357 ? -13.443 -17.476 19.212 1.00 92.88 357 LYS A O 1
ATOM 2777 N N . ARG A 1 358 ? -14.630 -15.594 18.923 1.00 93.31 358 ARG A N 1
ATOM 2778 C CA . ARG A 1 358 ? -13.832 -15.102 17.783 1.00 93.31 358 ARG A CA 1
ATOM 2779 C C . ARG A 1 358 ? -12.444 -14.628 18.199 1.00 93.31 358 ARG A C 1
ATOM 2781 O O . ARG A 1 358 ? -11.496 -14.925 17.478 1.00 93.31 358 ARG A O 1
ATOM 2788 N N . MET A 1 359 ? -12.302 -13.973 19.349 1.00 93.31 359 MET A N 1
ATOM 2789 C CA . MET A 1 359 ? -11.001 -13.576 19.897 1.00 93.31 359 MET A CA 1
ATOM 2790 C C . MET A 1 359 ? -10.121 -14.794 20.203 1.00 93.31 359 MET A C 1
ATOM 2792 O O . MET A 1 359 ? -8.963 -14.806 19.788 1.00 93.31 359 MET A O 1
ATOM 2796 N N . VAL A 1 360 ? -10.685 -15.847 20.810 1.00 94.50 360 VAL A N 1
ATOM 2797 C CA . VAL A 1 360 ? -9.976 -17.126 21.016 1.00 94.50 360 VAL A CA 1
ATOM 2798 C C . VAL A 1 360 ? -9.566 -17.739 19.676 1.00 94.50 360 VAL A C 1
ATOM 2800 O O . VAL A 1 360 ? -8.419 -18.133 19.493 1.00 94.50 360 VAL A O 1
ATOM 2803 N N . THR A 1 361 ? -10.471 -17.760 18.690 1.00 92.06 361 THR A N 1
ATOM 2804 C CA . THR A 1 361 ? -10.143 -18.265 17.344 1.00 92.06 361 THR A CA 1
ATOM 2805 C C . THR A 1 361 ? -8.981 -17.481 16.722 1.00 92.06 361 THR A C 1
ATOM 2807 O O . THR A 1 361 ? -8.053 -18.088 16.191 1.00 92.06 361 THR A O 1
ATOM 2810 N N . ARG A 1 362 ? -8.988 -16.143 16.817 1.00 96.31 362 ARG A N 1
ATOM 2811 C CA . ARG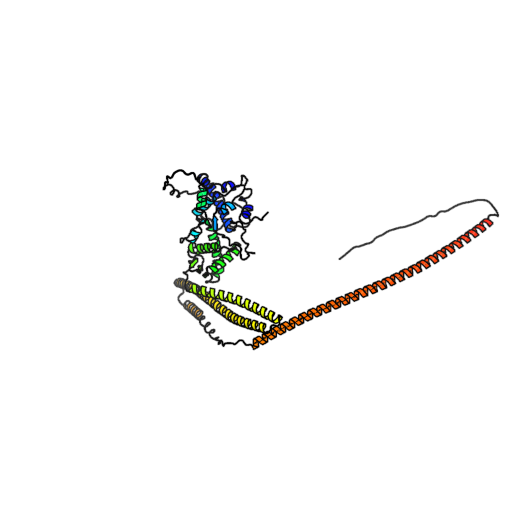 A 1 362 ? -7.891 -15.289 16.336 1.00 96.31 362 ARG A CA 1
ATOM 2812 C C . ARG A 1 362 ? -6.571 -15.677 16.995 1.00 96.31 362 ARG A C 1
ATOM 2814 O O . ARG A 1 362 ? -5.608 -15.919 16.284 1.00 96.31 362 ARG A O 1
ATOM 2821 N N . GLU A 1 363 ? -6.542 -15.792 18.322 1.00 94.38 363 GLU A N 1
ATOM 2822 C CA . GLU A 1 363 ? -5.341 -16.179 19.071 1.00 94.38 363 GLU A CA 1
ATOM 2823 C C . GLU A 1 363 ? -4.806 -17.547 18.632 1.00 94.38 363 GLU A C 1
ATOM 2825 O O . GLU A 1 363 ? -3.619 -17.683 18.340 1.00 94.38 363 GLU A O 1
ATOM 2830 N N . THR A 1 364 ? -5.684 -18.545 18.484 1.00 92.94 364 THR A N 1
ATOM 2831 C CA . THR A 1 364 ? -5.269 -19.869 17.995 1.00 92.94 364 THR A CA 1
ATOM 2832 C C . THR A 1 364 ? -4.670 -19.808 16.585 1.00 92.94 364 THR A C 1
ATOM 2834 O O . THR A 1 364 ? -3.628 -20.415 16.350 1.00 92.94 364 THR A O 1
ATOM 2837 N N . LEU A 1 365 ? -5.266 -19.043 15.658 1.00 92.88 365 LEU A N 1
ATOM 2838 C CA . LEU A 1 365 ? -4.753 -18.889 14.291 1.00 92.88 365 LEU A CA 1
ATOM 2839 C C . LEU A 1 365 ? -3.430 -18.113 14.254 1.00 92.88 365 LEU A C 1
ATOM 2841 O O . LEU A 1 365 ? -2.519 -18.510 13.530 1.00 92.88 365 LEU A O 1
ATOM 2845 N N . THR A 1 366 ? -3.287 -17.052 15.052 1.00 93.00 366 THR A N 1
ATOM 2846 C CA . THR A 1 366 ? -2.024 -16.313 15.196 1.00 93.00 366 THR A CA 1
ATOM 2847 C C . THR A 1 366 ? -0.916 -17.224 15.723 1.00 93.00 366 THR A C 1
ATOM 2849 O O . THR A 1 366 ? 0.170 -17.253 15.149 1.00 93.00 366 THR A O 1
ATOM 2852 N N . ASN A 1 367 ? -1.200 -18.037 16.745 1.00 92.19 367 ASN A N 1
ATOM 2853 C CA . ASN A 1 367 ? -0.241 -19.005 17.282 1.00 92.19 367 ASN A CA 1
ATOM 2854 C C . ASN A 1 367 ? 0.172 -20.054 16.241 1.00 92.19 367 ASN A C 1
ATOM 2856 O O . ASN A 1 367 ? 1.339 -20.434 16.184 1.00 92.19 367 ASN A O 1
ATOM 2860 N N . VAL A 1 368 ? -0.754 -20.503 15.387 1.00 91.69 368 VAL A N 1
ATOM 2861 C CA . VAL A 1 368 ? -0.429 -21.407 14.272 1.00 91.69 368 VAL A CA 1
ATOM 2862 C C . VAL A 1 368 ? 0.510 -20.733 13.269 1.00 91.69 368 VAL A C 1
ATOM 2864 O O . VAL A 1 368 ? 1.501 -21.346 12.884 1.00 91.69 368 VAL A O 1
ATOM 2867 N N . VAL A 1 369 ? 0.252 -19.479 12.876 1.00 9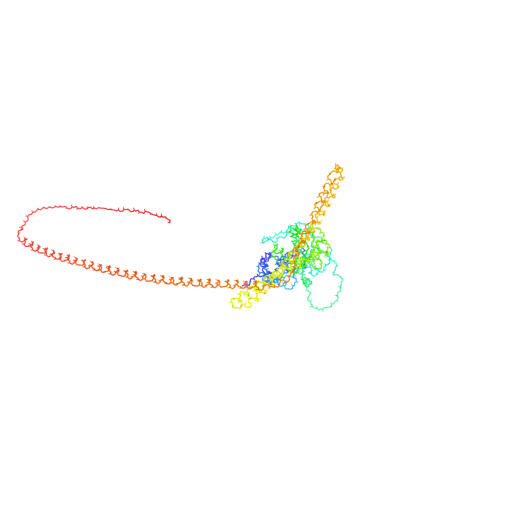0.06 369 VAL A N 1
ATOM 2868 C CA . VAL A 1 369 ? 1.146 -18.733 11.968 1.00 90.06 369 VAL A CA 1
ATOM 2869 C C . VAL A 1 369 ? 2.543 -18.586 12.576 1.00 90.06 369 VAL A C 1
ATOM 2871 O O . VAL A 1 369 ? 3.520 -18.889 11.897 1.00 90.06 369 VAL A O 1
ATOM 2874 N N . LEU A 1 370 ? 2.642 -18.228 13.860 1.00 89.69 370 LEU A N 1
ATOM 2875 C CA . LEU A 1 370 ? 3.922 -18.119 14.569 1.00 89.69 370 LEU A CA 1
ATOM 2876 C C . LEU A 1 370 ? 4.675 -19.456 14.619 1.00 89.69 370 LEU A C 1
ATOM 2878 O O . LEU A 1 370 ? 5.870 -19.499 14.339 1.00 89.69 370 LEU A O 1
ATOM 2882 N N . LYS A 1 371 ? 3.984 -20.568 14.912 1.00 90.31 371 LYS A N 1
ATOM 2883 C CA . LYS A 1 371 ? 4.593 -21.911 14.885 1.00 90.31 371 LYS A CA 1
ATOM 2884 C C . LYS A 1 371 ? 5.096 -22.287 13.481 1.00 90.31 371 LYS A C 1
ATOM 2886 O O . LYS A 1 371 ? 6.127 -22.943 13.367 1.00 90.31 371 LYS A O 1
ATOM 2891 N N . ILE A 1 372 ? 4.407 -21.867 12.416 1.00 89.50 372 ILE A N 1
ATOM 2892 C CA . ILE A 1 372 ? 4.851 -22.088 11.028 1.00 89.50 372 ILE A CA 1
ATOM 2893 C C . ILE A 1 372 ? 6.090 -21.243 10.702 1.00 89.50 372 ILE A C 1
ATOM 2895 O O . ILE A 1 372 ? 7.019 -21.750 10.073 1.00 89.50 372 ILE A O 1
ATOM 2899 N N . GLU A 1 373 ? 6.123 -19.974 11.119 1.00 87.31 373 GLU A N 1
ATOM 2900 C CA . GLU A 1 373 ? 7.297 -19.106 10.950 1.00 87.31 373 GLU A CA 1
ATOM 2901 C C . GLU A 1 373 ? 8.519 -19.675 11.670 1.00 87.31 373 GLU A C 1
ATOM 2903 O O . GLU A 1 373 ? 9.582 -19.790 11.057 1.00 87.31 373 GLU A O 1
ATOM 2908 N N . GLN A 1 374 ? 8.341 -20.106 12.923 1.00 88.62 374 GLN A N 1
ATOM 2909 C CA . GLN A 1 374 ? 9.374 -20.776 13.709 1.00 88.62 374 GLN A CA 1
ATOM 2910 C C . GLN A 1 374 ? 9.900 -22.009 12.969 1.00 88.62 374 GLN A C 1
ATOM 2912 O O . GLN A 1 374 ? 11.095 -22.105 12.723 1.00 88.62 374 GLN A O 1
ATOM 2917 N N . ALA A 1 375 ? 9.010 -22.894 12.507 1.00 87.38 375 ALA A N 1
ATOM 2918 C CA . ALA A 1 375 ? 9.409 -24.097 11.784 1.00 87.38 375 ALA A CA 1
ATOM 2919 C C . ALA A 1 375 ? 10.193 -23.792 10.491 1.00 87.38 375 ALA A C 1
ATOM 2921 O O . ALA A 1 375 ? 11.131 -24.518 10.161 1.00 87.38 375 ALA A O 1
ATOM 2922 N N . LYS A 1 376 ? 9.846 -22.724 9.753 1.00 84.25 376 LYS A N 1
ATOM 2923 C CA . LYS A 1 376 ? 10.620 -22.302 8.569 1.00 84.25 376 LYS A CA 1
ATOM 2924 C C . LYS A 1 376 ? 11.995 -21.747 8.952 1.00 84.25 376 LYS A C 1
ATOM 2926 O O . LYS A 1 376 ? 12.977 -22.095 8.301 1.00 84.25 376 LYS A O 1
ATOM 2931 N N . SER A 1 377 ? 12.078 -20.945 10.012 1.00 84.25 377 SER A N 1
ATOM 2932 C CA . SER A 1 377 ? 13.353 -20.420 10.514 1.00 84.25 377 SER A CA 1
ATOM 2933 C C . SER A 1 377 ? 14.264 -21.535 11.044 1.00 84.25 377 SER A C 1
ATOM 2935 O O . SER A 1 377 ? 15.449 -21.574 10.713 1.00 84.25 377 SER A O 1
ATOM 2937 N N . ASP A 1 378 ? 13.711 -22.515 11.763 1.00 85.31 378 ASP A N 1
ATOM 2938 C CA . ASP A 1 378 ? 14.458 -23.663 12.285 1.00 85.31 378 ASP A CA 1
ATOM 2939 C C . ASP A 1 378 ? 15.120 -24.466 11.149 1.00 85.31 378 ASP A C 1
ATOM 2941 O O . ASP A 1 378 ? 16.256 -24.924 11.279 1.00 85.31 378 ASP A O 1
ATOM 2945 N N . VAL A 1 379 ? 14.461 -24.591 9.988 1.00 85.31 379 VAL A N 1
ATOM 2946 C CA . VAL A 1 379 ? 15.052 -25.226 8.795 1.00 85.31 379 VAL A CA 1
ATOM 2947 C C . VAL A 1 379 ? 16.283 -24.462 8.297 1.00 85.31 379 VAL A C 1
ATOM 2949 O O . VAL A 1 379 ? 17.276 -25.089 7.916 1.00 85.31 379 VAL A O 1
ATOM 2952 N N . GLU A 1 380 ? 16.255 -23.130 8.296 1.00 80.38 380 GLU A N 1
ATOM 2953 C CA . GLU A 1 380 ? 17.398 -22.299 7.899 1.00 80.38 380 GLU A CA 1
ATOM 2954 C C . GLU A 1 380 ? 18.562 -22.429 8.889 1.00 80.38 380 GLU A C 1
ATOM 2956 O O . GLU A 1 380 ? 19.707 -22.625 8.470 1.00 80.38 380 GLU A O 1
ATOM 2961 N N . VAL A 1 381 ? 18.272 -22.437 10.193 1.00 85.50 381 VAL A N 1
ATOM 2962 C CA . VAL A 1 381 ? 19.268 -22.679 11.250 1.00 85.50 381 VAL A CA 1
ATOM 2963 C C . VAL A 1 381 ? 19.911 -24.060 11.089 1.00 85.50 381 VAL A C 1
ATOM 2965 O O . VAL A 1 381 ? 21.137 -24.191 11.116 1.00 85.50 381 VAL A O 1
ATOM 2968 N N . LEU A 1 382 ? 19.112 -25.098 10.823 1.00 84.25 382 LEU A N 1
ATOM 2969 C CA . LEU A 1 382 ? 19.620 -26.449 10.571 1.00 84.25 382 LEU A CA 1
ATOM 2970 C C . LEU A 1 382 ? 20.504 -26.521 9.318 1.00 84.25 382 LEU A C 1
ATOM 2972 O O . LEU A 1 382 ? 21.490 -27.263 9.306 1.00 84.25 382 LEU A O 1
ATOM 2976 N N . ARG A 1 383 ? 20.194 -25.760 8.258 1.00 84.81 383 ARG A N 1
ATOM 2977 C CA . ARG A 1 383 ? 21.069 -25.656 7.075 1.00 84.81 383 ARG A CA 1
ATOM 2978 C C . ARG A 1 383 ? 22.406 -25.007 7.432 1.00 84.81 383 ARG A C 1
ATOM 2980 O O . ARG A 1 383 ? 23.442 -25.514 7.003 1.00 84.81 383 ARG A O 1
ATOM 2987 N N . ALA A 1 384 ? 22.399 -23.947 8.240 1.00 85.44 384 ALA A N 1
ATOM 2988 C CA . ALA A 1 384 ? 23.621 -23.289 8.700 1.00 85.44 384 ALA A CA 1
ATOM 2989 C C . ALA A 1 384 ? 24.491 -24.220 9.563 1.00 85.44 384 ALA A C 1
ATOM 2991 O O . ALA A 1 384 ? 25.710 -24.270 9.376 1.00 85.44 384 ALA A O 1
ATOM 2992 N N . TYR A 1 385 ? 23.882 -25.019 10.446 1.00 83.69 385 TYR A N 1
ATOM 2993 C CA . TYR A 1 385 ? 24.611 -26.032 11.212 1.00 83.69 385 TYR A CA 1
ATOM 2994 C C . TYR A 1 385 ? 25.213 -27.118 10.325 1.00 83.69 385 TYR A C 1
ATOM 2996 O O . TYR A 1 385 ? 26.389 -27.424 10.487 1.00 83.69 385 TYR A O 1
ATOM 3004 N N . LYS A 1 386 ? 24.474 -27.645 9.341 1.00 83.88 386 LYS A N 1
ATOM 3005 C CA . LYS A 1 386 ? 25.022 -28.622 8.380 1.00 83.88 386 LYS A CA 1
ATOM 3006 C C . LYS A 1 386 ? 26.190 -28.057 7.570 1.00 83.88 386 LYS A C 1
ATOM 3008 O O . LYS A 1 386 ? 27.178 -28.750 7.355 1.00 83.88 386 LYS A O 1
ATOM 3013 N N . ALA A 1 387 ? 26.089 -26.802 7.130 1.00 87.25 387 ALA A N 1
ATOM 3014 C CA . ALA A 1 387 ? 27.187 -26.130 6.439 1.00 87.25 387 ALA A CA 1
ATOM 3015 C C . ALA A 1 387 ? 28.409 -25.962 7.359 1.00 87.25 387 ALA A C 1
ATOM 3017 O O . ALA A 1 387 ? 29.540 -26.184 6.930 1.00 87.25 387 ALA A O 1
ATOM 3018 N N . SER A 1 388 ? 28.178 -25.622 8.630 1.00 85.12 388 SER A N 1
ATOM 3019 C CA . SER A 1 388 ? 29.233 -25.494 9.640 1.00 85.12 388 SER A CA 1
ATOM 3020 C C . SER A 1 388 ? 29.896 -26.838 9.946 1.00 85.12 388 SER A C 1
ATOM 3022 O O . SER A 1 388 ? 31.117 -26.893 10.033 1.00 85.12 388 SER A O 1
ATOM 3024 N N . ASP A 1 389 ? 29.119 -27.917 10.051 1.00 82.56 389 ASP A N 1
ATOM 3025 C CA . ASP A 1 389 ? 29.615 -29.280 10.259 1.00 82.56 389 ASP A CA 1
ATOM 3026 C C . ASP A 1 389 ? 30.516 -29.741 9.108 1.00 82.56 389 ASP A C 1
ATOM 3028 O O . ASP A 1 389 ? 31.632 -30.190 9.348 1.00 82.56 389 ASP A O 1
ATOM 3032 N N . GLU A 1 390 ? 30.111 -29.535 7.849 1.00 84.69 390 GLU A N 1
ATOM 3033 C CA . GLU A 1 390 ? 30.953 -29.900 6.702 1.00 84.69 390 GLU A CA 1
ATOM 3034 C C . GLU A 1 390 ? 32.264 -29.095 6.681 1.00 84.69 390 GLU A C 1
ATOM 3036 O O . GLU A 1 390 ? 33.328 -29.656 6.410 1.00 84.69 390 GLU A O 1
ATOM 3041 N N . VAL A 1 391 ? 32.226 -27.804 7.034 1.00 88.00 391 VAL A N 1
ATOM 3042 C CA . VAL A 1 391 ? 33.442 -26.988 7.188 1.00 88.00 391 VAL A CA 1
ATOM 3043 C C . VAL A 1 391 ? 34.313 -27.515 8.330 1.00 88.00 391 VAL A C 1
ATOM 3045 O O . VAL A 1 391 ? 35.518 -27.687 8.139 1.00 88.00 391 VAL A O 1
ATOM 3048 N N . LEU A 1 392 ? 33.733 -27.810 9.496 1.00 78.19 392 LEU A N 1
ATOM 3049 C CA . LEU A 1 392 ? 34.456 -28.376 10.637 1.00 78.19 392 LEU A CA 1
ATOM 3050 C C . LEU A 1 392 ? 35.093 -29.714 10.267 1.00 78.19 392 LEU A C 1
ATOM 3052 O O . LEU A 1 392 ? 36.274 -29.909 10.532 1.00 78.19 392 LEU A O 1
ATOM 3056 N N . ARG A 1 393 ? 34.371 -30.598 9.577 1.00 78.56 393 ARG A N 1
ATOM 3057 C CA . ARG A 1 393 ? 34.868 -31.887 9.085 1.00 78.56 393 ARG A CA 1
ATOM 3058 C C . ARG A 1 393 ? 36.019 -31.719 8.093 1.00 78.56 393 ARG A C 1
ATOM 3060 O O . ARG A 1 393 ? 36.982 -32.481 8.144 1.00 78.56 393 ARG A O 1
ATOM 3067 N N . GLN A 1 394 ? 35.963 -30.716 7.217 1.00 80.81 394 GLN A N 1
ATOM 3068 C CA . GLN A 1 394 ? 37.046 -30.403 6.278 1.00 80.81 394 GLN A CA 1
ATOM 3069 C C . GLN A 1 394 ? 38.278 -29.798 6.961 1.00 80.81 394 GLN A C 1
ATOM 3071 O O . GLN A 1 394 ? 39.401 -30.093 6.552 1.00 80.81 394 GLN A O 1
ATOM 3076 N N . VAL A 1 395 ? 38.089 -28.963 7.986 1.00 74.62 395 VAL A N 1
ATOM 3077 C CA . VAL A 1 395 ? 39.182 -28.353 8.761 1.00 74.62 395 VAL A CA 1
ATOM 3078 C C . VAL A 1 395 ? 39.830 -29.380 9.691 1.00 74.62 395 VAL A C 1
ATOM 3080 O O . VAL A 1 395 ? 41.047 -29.505 9.679 1.00 74.62 395 VAL A O 1
ATOM 3083 N N . LEU A 1 396 ? 39.037 -30.162 10.429 1.00 64.94 396 LEU A N 1
ATOM 3084 C CA . LEU A 1 396 ? 39.494 -31.254 11.303 1.00 64.94 396 LEU A CA 1
ATOM 3085 C C . LEU A 1 396 ? 40.059 -32.445 10.511 1.00 64.94 396 LEU A C 1
ATOM 3087 O O . LEU A 1 396 ? 40.875 -33.205 11.025 1.00 64.94 396 LEU A O 1
ATOM 3091 N N . GLY A 1 397 ? 39.630 -32.610 9.256 1.00 64.44 397 GLY A N 1
ATOM 3092 C CA . GLY A 1 397 ? 40.180 -33.582 8.311 1.00 64.44 397 GLY A CA 1
ATOM 3093 C C . GLY A 1 397 ? 41.559 -33.202 7.761 1.00 64.44 397 GLY A C 1
ATOM 3094 O O . GLY A 1 397 ? 42.224 -34.051 7.168 1.00 64.44 397 GLY A O 1
ATOM 3095 N N . ARG A 1 398 ? 42.013 -31.955 7.963 1.00 62.22 398 ARG A N 1
ATOM 3096 C CA . ARG A 1 398 ? 43.416 -31.565 7.786 1.00 62.22 398 ARG A CA 1
ATOM 3097 C C . ARG A 1 398 ? 44.118 -31.855 9.111 1.00 62.22 398 ARG A C 1
ATOM 3099 O O . ARG A 1 398 ? 43.739 -31.319 10.143 1.00 62.22 398 ARG A O 1
ATOM 3106 N N . GLU A 1 399 ? 45.057 -32.793 9.066 1.00 58.50 399 GLU A N 1
ATOM 3107 C CA . GLU A 1 399 ? 45.808 -33.335 10.201 1.00 58.50 399 GLU A CA 1
ATOM 3108 C C . GLU A 1 399 ? 46.129 -32.293 11.290 1.00 58.50 399 GLU A C 1
ATOM 3110 O O . GLU A 1 399 ? 46.825 -31.332 10.990 1.00 58.50 399 GLU A O 1
ATOM 3115 N N . GLU A 1 400 ? 45.616 -32.503 12.521 1.00 53.19 400 GLU A N 1
ATOM 3116 C CA . GLU A 1 400 ? 46.314 -32.317 13.825 1.00 53.19 400 GL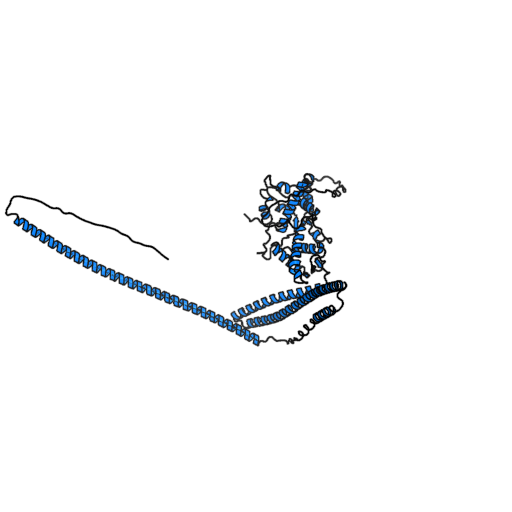U A CA 1
ATOM 3117 C C . GLU A 1 400 ? 45.408 -32.272 15.084 1.00 53.19 400 GLU A C 1
ATOM 3119 O O . GLU A 1 400 ? 45.932 -32.241 16.194 1.00 53.19 400 GLU A O 1
ATOM 3124 N N . MET A 1 401 ? 44.075 -32.393 15.001 1.00 51.41 401 MET A N 1
ATOM 3125 C CA . MET A 1 401 ? 43.227 -32.590 16.202 1.00 51.41 401 MET A CA 1
ATOM 3126 C C . MET A 1 401 ? 42.445 -33.901 16.154 1.00 51.41 401 MET A C 1
ATOM 3128 O O . MET A 1 401 ? 41.273 -33.956 15.786 1.00 51.41 401 MET A O 1
ATOM 3132 N N . LYS A 1 402 ? 43.108 -34.986 16.560 1.00 52.75 402 LYS A N 1
ATOM 3133 C CA . LYS A 1 402 ? 42.471 -36.284 16.785 1.00 52.75 402 LYS A CA 1
ATOM 3134 C C . LYS A 1 402 ? 41.836 -36.341 18.186 1.00 52.75 402 LYS A C 1
ATOM 3136 O O . LYS A 1 402 ? 42.536 -36.409 19.186 1.00 52.75 402 LYS A O 1
ATOM 3141 N N . VAL A 1 403 ? 40.502 -36.407 18.176 1.00 56.56 403 VAL A N 1
ATOM 3142 C CA . VAL A 1 403 ? 39.665 -37.394 18.899 1.00 56.56 403 VAL A CA 1
ATOM 3143 C C . VAL A 1 403 ? 38.947 -37.000 20.206 1.00 56.56 403 VAL A C 1
ATOM 3145 O O . VAL A 1 403 ? 37.917 -37.603 20.453 1.00 56.56 403 VAL A O 1
ATOM 3148 N N . GLU A 1 404 ? 39.287 -35.956 20.971 1.00 55.25 404 GLU A N 1
ATOM 3149 C CA . GLU A 1 404 ? 38.563 -35.731 22.260 1.00 55.25 404 GLU A CA 1
ATOM 3150 C C . GLU A 1 404 ? 37.477 -34.632 22.293 1.00 55.25 404 GLU A C 1
ATOM 3152 O O . GLU A 1 404 ? 36.726 -34.553 23.260 1.00 55.25 404 GLU A O 1
ATOM 3157 N N . ASN A 1 405 ? 37.319 -33.793 21.258 1.00 54.31 405 ASN A N 1
ATOM 3158 C CA . ASN A 1 405 ? 36.398 -32.636 21.329 1.00 54.31 405 ASN A CA 1
ATOM 3159 C C . ASN A 1 405 ? 35.189 -32.660 20.380 1.00 54.31 405 ASN A C 1
ATOM 3161 O O . ASN A 1 405 ? 34.321 -31.802 20.512 1.00 54.31 405 ASN A O 1
ATOM 3165 N N . VAL A 1 406 ? 35.106 -33.607 19.442 1.00 56.12 406 VAL A N 1
ATOM 3166 C CA . VAL A 1 406 ? 34.014 -33.643 18.447 1.00 56.12 406 VAL A CA 1
ATOM 3167 C C . VAL A 1 406 ? 32.780 -34.378 18.989 1.00 56.12 406 VAL A C 1
ATOM 3169 O O . VAL A 1 406 ? 31.667 -33.896 18.799 1.00 56.12 406 VAL A O 1
ATOM 3172 N N . GLU A 1 407 ? 32.956 -35.464 19.752 1.00 58.22 407 GLU A N 1
ATOM 3173 C CA . GLU A 1 407 ? 31.842 -36.192 20.393 1.00 58.22 407 GLU A CA 1
ATOM 3174 C C . GLU A 1 407 ? 31.099 -35.328 21.422 1.00 58.22 407 GLU A C 1
ATOM 3176 O O . GLU A 1 407 ? 29.875 -35.319 21.438 1.00 58.22 407 GLU A O 1
ATOM 3181 N N . ARG A 1 408 ? 31.808 -34.487 22.186 1.00 60.97 408 ARG A N 1
ATOM 3182 C CA . ARG A 1 408 ? 31.207 -33.568 23.170 1.00 60.97 408 ARG A CA 1
ATOM 3183 C C . ARG A 1 408 ? 30.370 -32.447 22.538 1.00 60.97 408 ARG A C 1
ATOM 3185 O O . ARG A 1 408 ? 29.427 -31.958 23.153 1.00 60.97 408 ARG A O 1
ATOM 3192 N N . VAL A 1 409 ? 30.720 -32.013 21.324 1.00 61.78 409 VAL A N 1
ATOM 3193 C CA . VAL A 1 409 ? 29.933 -31.018 20.570 1.00 61.78 409 VAL A CA 1
ATOM 3194 C C . VAL A 1 409 ? 28.714 -31.675 19.918 1.00 61.78 409 VAL A C 1
ATOM 3196 O O . VAL A 1 409 ? 27.660 -31.050 19.860 1.00 61.78 409 VAL A O 1
ATOM 3199 N N . MET A 1 410 ? 28.827 -32.939 19.496 1.00 63.09 410 MET A N 1
ATOM 3200 C CA . MET A 1 410 ? 27.698 -33.727 18.985 1.00 63.09 410 MET A CA 1
ATOM 3201 C C . MET A 1 410 ? 26.689 -34.063 20.091 1.00 63.09 410 MET A C 1
ATOM 3203 O O . MET A 1 410 ? 25.496 -33.861 19.893 1.00 63.09 410 MET A O 1
ATOM 3207 N N . GLU A 1 411 ? 27.160 -34.473 21.270 1.00 67.88 411 GLU A N 1
ATOM 3208 C CA . GLU A 1 411 ? 26.316 -34.771 22.436 1.00 67.88 411 GLU A CA 1
ATOM 3209 C C . GLU A 1 411 ? 25.619 -33.500 22.959 1.00 67.88 411 GLU A C 1
ATOM 3211 O O . GLU A 1 411 ? 24.415 -33.510 23.204 1.00 67.88 411 GLU A O 1
ATOM 3216 N N . GLY A 1 412 ? 26.322 -32.357 22.991 1.00 63.59 412 GLY A N 1
ATOM 3217 C CA . GLY A 1 412 ? 25.721 -31.062 23.342 1.00 63.59 412 GLY A CA 1
ATOM 3218 C C . GLY A 1 412 ? 24.721 -30.520 22.306 1.00 63.59 412 GLY A C 1
ATOM 3219 O O . GLY A 1 412 ? 23.823 -29.752 22.656 1.00 63.59 412 GLY A O 1
ATOM 3220 N N . LEU A 1 413 ? 24.842 -30.917 21.034 1.00 63.59 413 LEU A N 1
ATOM 3221 C CA . LEU A 1 413 ? 23.878 -30.576 19.984 1.00 63.59 413 LEU A CA 1
ATOM 3222 C C . LEU A 1 413 ? 22.635 -31.477 20.054 1.00 63.59 413 LEU A C 1
ATOM 3224 O O . LEU A 1 413 ? 21.520 -30.983 19.895 1.00 63.59 413 LEU A O 1
ATOM 3228 N N . GLU A 1 414 ? 22.806 -32.772 20.331 1.00 63.69 414 GLU A N 1
ATOM 3229 C CA . GLU A 1 414 ? 21.705 -33.731 20.483 1.00 63.69 414 GLU A CA 1
ATOM 3230 C C . GLU A 1 414 ? 20.873 -33.453 21.750 1.00 63.69 414 GLU A C 1
ATOM 3232 O O . GLU A 1 414 ? 19.642 -33.474 21.694 1.00 63.69 414 GLU A O 1
ATOM 3237 N N . GLU A 1 415 ? 21.517 -33.067 22.857 1.00 68.31 415 GLU A N 1
ATOM 3238 C CA . GLU A 1 415 ? 20.854 -32.653 24.102 1.00 68.31 415 GLU A CA 1
ATOM 3239 C C . GLU A 1 415 ? 20.074 -31.330 23.942 1.00 68.31 415 GLU A C 1
ATOM 3241 O O . GLU A 1 415 ? 18.941 -31.207 24.413 1.00 68.31 415 GLU A O 1
ATOM 3246 N N . SER A 1 416 ? 20.617 -30.359 23.194 1.00 59.03 416 SER A N 1
ATOM 3247 C CA . SER A 1 416 ? 19.924 -29.097 22.882 1.00 59.03 416 SER A CA 1
ATOM 3248 C C . SER A 1 416 ? 18.673 -29.323 22.016 1.00 59.03 416 SER A C 1
ATOM 3250 O O . SER A 1 416 ? 17.616 -28.740 22.275 1.00 59.03 416 SER A O 1
ATOM 3252 N N . LEU A 1 417 ? 18.745 -30.245 21.046 1.00 57.84 417 LEU A N 1
ATOM 3253 C CA . LEU A 1 417 ? 17.623 -30.617 20.174 1.00 57.84 417 LEU A CA 1
ATOM 3254 C C . LEU A 1 417 ? 16.564 -31.493 20.873 1.00 57.84 417 LEU A C 1
ATOM 3256 O O . LEU A 1 417 ? 15.399 -31.486 20.467 1.00 57.84 417 LEU A O 1
ATOM 3260 N N . ALA A 1 418 ? 16.925 -32.215 21.938 1.00 58.56 418 ALA A N 1
ATOM 3261 C CA . ALA A 1 418 ? 15.988 -33.019 22.726 1.00 58.56 418 ALA A CA 1
ATOM 3262 C C . ALA A 1 418 ? 15.040 -32.172 23.606 1.00 58.56 418 ALA A C 1
ATOM 3264 O O . ALA A 1 418 ? 13.956 -32.636 23.963 1.00 58.56 418 ALA A O 1
ATOM 3265 N N . SER A 1 419 ? 15.385 -30.913 23.896 1.00 59.50 419 SER A N 1
ATOM 3266 C CA . SER A 1 419 ? 14.659 -30.061 24.856 1.00 59.50 419 SER A CA 1
ATOM 3267 C C . SER A 1 419 ? 13.384 -29.363 24.338 1.00 59.50 419 SER A C 1
ATOM 3269 O O . SER A 1 419 ? 12.693 -28.701 25.107 1.00 59.50 419 SER A O 1
ATOM 3271 N N . GLN A 1 420 ? 12.993 -29.528 23.068 1.00 52.94 420 GLN A N 1
ATOM 3272 C CA . GLN A 1 420 ? 11.800 -28.865 22.501 1.00 52.94 420 GLN A CA 1
ATOM 3273 C C . GLN A 1 420 ? 10.553 -29.753 22.358 1.00 52.94 420 GLN A C 1
ATOM 3275 O O . GLN A 1 420 ? 9.521 -29.292 21.873 1.00 52.94 420 GLN A O 1
ATOM 3280 N N . ARG A 1 421 ? 10.595 -31.015 22.800 1.00 51.56 421 ARG A N 1
ATOM 3281 C CA . ARG A 1 421 ? 9.441 -31.935 22.701 1.00 51.56 421 ARG A CA 1
ATOM 3282 C C . ARG A 1 421 ? 8.624 -32.091 23.982 1.00 51.56 421 ARG A C 1
ATOM 3284 O O . ARG A 1 421 ? 7.551 -32.679 23.928 1.00 51.56 421 ARG A O 1
ATOM 3291 N N . GLU A 1 422 ? 9.076 -31.530 25.101 1.00 49.38 422 GLU A N 1
ATOM 3292 C CA . GLU A 1 422 ? 8.396 -31.671 26.399 1.00 49.38 422 GLU A CA 1
ATOM 3293 C C . GLU A 1 422 ? 7.429 -30.508 26.718 1.00 49.38 422 GLU A C 1
ATOM 3295 O O . GLU A 1 422 ? 6.619 -30.595 27.635 1.00 49.38 422 GLU A O 1
ATOM 3300 N N . VAL A 1 423 ? 7.437 -29.430 25.922 1.00 49.84 423 VAL A N 1
ATOM 3301 C CA . VAL A 1 423 ? 6.621 -28.224 26.183 1.00 49.84 423 VAL A CA 1
ATOM 3302 C C . VAL A 1 423 ? 5.220 -28.279 25.541 1.00 49.84 423 VAL A C 1
ATOM 3304 O O . VAL A 1 423 ? 4.315 -27.581 25.993 1.00 49.84 423 VAL A O 1
ATOM 3307 N N . ASP A 1 424 ? 4.977 -29.151 24.557 1.00 44.44 424 ASP A N 1
ATOM 3308 C CA . ASP A 1 424 ? 3.660 -29.260 23.894 1.00 44.44 424 ASP A CA 1
ATOM 3309 C C . ASP A 1 424 ? 2.685 -30.240 24.597 1.00 44.44 424 ASP A C 1
ATOM 3311 O O . ASP A 1 424 ? 1.480 -30.188 24.335 1.00 44.44 424 ASP A O 1
ATOM 3315 N N . ASP A 1 425 ? 3.156 -31.084 25.529 1.00 46.53 425 ASP A N 1
ATOM 3316 C CA . ASP A 1 425 ? 2.293 -32.032 26.269 1.00 46.53 425 ASP A CA 1
ATOM 3317 C C . ASP A 1 425 ? 1.801 -31.486 27.626 1.00 46.53 425 ASP A C 1
ATOM 3319 O O . ASP A 1 425 ? 0.825 -31.976 28.191 1.00 46.53 425 ASP A O 1
ATOM 3323 N N . ALA A 1 426 ? 2.377 -30.377 28.104 1.00 47.75 426 ALA A N 1
ATOM 3324 C CA . ALA A 1 426 ? 1.894 -29.663 29.290 1.00 47.75 426 ALA A CA 1
ATOM 3325 C C . ALA A 1 426 ? 0.676 -28.751 29.012 1.00 47.75 426 ALA A C 1
ATOM 3327 O O . ALA A 1 426 ? 0.020 -28.298 29.949 1.00 47.75 426 ALA A O 1
ATOM 3328 N N . LEU A 1 427 ? 0.334 -28.496 27.738 1.00 45.12 427 LEU A N 1
ATOM 3329 C CA . LEU A 1 427 ? -0.762 -27.590 27.352 1.00 45.12 427 LEU A CA 1
ATOM 3330 C C . LEU A 1 427 ? -2.053 -28.314 26.916 1.00 45.12 427 LEU A C 1
ATOM 3332 O O . LEU A 1 427 ? -3.084 -27.677 26.711 1.00 45.12 427 LEU A O 1
ATOM 3336 N N . ARG A 1 428 ? -2.052 -29.653 26.827 1.00 47.97 428 ARG A N 1
ATOM 3337 C CA . ARG A 1 428 ? -3.253 -30.451 26.485 1.00 47.97 428 ARG A CA 1
ATOM 3338 C C . ARG A 1 428 ? -4.187 -30.732 27.670 1.00 47.97 428 ARG A C 1
ATOM 3340 O O . ARG A 1 428 ? -5.197 -31.411 27.503 1.00 47.97 428 ARG A O 1
ATOM 3347 N N . GLY A 1 429 ? -3.889 -30.180 28.847 1.00 46.41 429 GLY A N 1
ATOM 3348 C CA . GLY A 1 429 ? -4.650 -30.389 30.083 1.00 46.41 429 GLY A CA 1
ATOM 3349 C C . GLY A 1 429 ? -5.890 -29.510 30.289 1.00 46.41 429 GLY A C 1
ATOM 3350 O O . GLY A 1 429 ? -6.578 -29.698 31.286 1.00 46.41 429 GLY A O 1
ATOM 3351 N N . SER A 1 430 ? -6.215 -28.575 29.390 1.00 45.47 430 SER A N 1
ATOM 3352 C CA . SER A 1 430 ? -7.369 -27.675 29.569 1.00 45.47 430 SER A CA 1
ATOM 3353 C C . SER A 1 430 ? -8.482 -27.959 28.559 1.00 45.47 430 SER A C 1
ATOM 3355 O O . SER A 1 430 ? -8.791 -27.164 27.677 1.00 45.47 430 SER A O 1
ATOM 3357 N N . GLY A 1 431 ? -9.078 -29.145 28.682 1.00 39.47 431 GLY A N 1
ATOM 3358 C CA . GLY A 1 431 ? -10.367 -29.467 28.075 1.00 39.47 431 GLY A CA 1
ATOM 3359 C C . GLY A 1 431 ? -11.496 -29.124 29.042 1.00 39.47 431 GLY A C 1
ATOM 3360 O O . GLY A 1 431 ? -12.063 -30.021 29.662 1.00 39.47 431 GLY A O 1
ATOM 3361 N N . THR A 1 432 ? -11.809 -27.839 29.214 1.00 41.28 432 THR A N 1
ATOM 3362 C CA . THR A 1 432 ? -13.027 -27.429 29.920 1.00 41.28 432 THR A CA 1
ATOM 3363 C C . THR A 1 432 ? -14.229 -27.728 29.030 1.00 41.28 432 THR A C 1
ATOM 3365 O O . THR A 1 432 ? -14.371 -27.204 27.926 1.00 41.28 432 THR A O 1
ATOM 3368 N N . GLY A 1 433 ? -15.078 -28.642 29.503 1.00 40.31 433 GLY A N 1
ATOM 3369 C CA . GLY A 1 433 ? -16.344 -28.976 28.869 1.00 40.31 433 GLY A CA 1
ATOM 3370 C C . GLY A 1 433 ? -17.207 -27.729 28.721 1.00 40.31 433 GLY A C 1
ATOM 3371 O O . GLY A 1 433 ? -17.557 -27.086 29.708 1.00 40.31 433 GLY A O 1
ATOM 3372 N N . VAL A 1 434 ? -17.547 -27.400 27.478 1.00 37.66 434 VAL A N 1
ATOM 3373 C CA . VAL A 1 434 ? -18.532 -26.369 27.158 1.00 37.66 434 VAL A CA 1
ATOM 3374 C C . VAL A 1 434 ? -19.904 -26.981 27.418 1.00 37.66 434 VAL A C 1
ATOM 3376 O O . VAL A 1 434 ? -20.484 -27.636 26.554 1.00 37.66 434 VAL A O 1
ATOM 3379 N N . GLY A 1 435 ? -20.376 -26.831 28.655 1.00 37.91 435 GLY A N 1
ATOM 3380 C CA . GLY A 1 435 ? -21.794 -26.937 28.962 1.00 37.91 435 GLY A CA 1
ATOM 3381 C C . GLY A 1 435 ? -22.539 -25.809 28.252 1.00 37.91 435 GLY A C 1
ATOM 3382 O O . GLY A 1 435 ? -22.039 -24.689 28.161 1.00 37.91 435 GLY A O 1
ATOM 3383 N N . GLU A 1 436 ? -23.712 -26.120 27.712 1.00 43.16 436 GLU A N 1
ATOM 3384 C CA . GLU A 1 436 ? -24.668 -25.133 27.217 1.00 43.16 436 GLU A CA 1
ATOM 3385 C C . GLU A 1 436 ? -25.076 -24.204 28.372 1.00 43.16 436 GLU A C 1
ATOM 3387 O O . GLU A 1 436 ? -25.982 -24.511 29.147 1.00 43.16 436 GLU A O 1
ATOM 3392 N N . GLU A 1 437 ? -24.395 -23.067 28.516 1.00 45.50 437 GLU A N 1
ATOM 3393 C CA . GLU A 1 437 ? -24.840 -21.997 29.403 1.00 45.50 437 GLU A CA 1
ATOM 3394 C C . GLU A 1 437 ? -26.003 -21.265 28.735 1.00 45.50 437 GLU A C 1
ATOM 3396 O O . GLU A 1 437 ? -25.850 -20.382 27.890 1.00 45.50 437 GLU A O 1
ATOM 3401 N N . MET A 1 438 ? -27.207 -21.677 29.123 1.00 48.03 438 MET A N 1
ATOM 3402 C CA . MET A 1 438 ? -28.397 -20.845 29.032 1.00 48.03 438 MET A CA 1
ATOM 3403 C C . MET A 1 438 ? -28.074 -19.484 29.651 1.00 48.03 438 MET A C 1
ATOM 3405 O O . MET A 1 438 ? -27.630 -19.407 30.794 1.00 48.03 438 MET A O 1
ATOM 3409 N N . VAL A 1 439 ? -28.281 -18.420 28.879 1.00 54.09 439 VAL A N 1
ATOM 3410 C CA . VAL A 1 439 ? -28.074 -17.034 29.299 1.00 54.09 439 VAL A CA 1
ATOM 3411 C C . VAL A 1 439 ? -28.750 -16.798 30.654 1.00 54.09 439 VAL A C 1
ATOM 3413 O O . VAL A 1 439 ? -29.975 -16.826 30.727 1.00 54.09 439 VAL A O 1
ATOM 3416 N N . ASP A 1 440 ? -27.961 -16.557 31.704 1.00 62.06 440 ASP A N 1
ATOM 3417 C CA . ASP A 1 440 ? -28.485 -16.270 33.043 1.00 62.06 440 ASP A CA 1
ATOM 3418 C C . ASP A 1 440 ? -29.311 -14.968 33.017 1.00 62.06 440 ASP A C 1
ATOM 3420 O O . ASP A 1 440 ? -28.768 -13.864 32.859 1.00 62.06 440 ASP A O 1
ATOM 3424 N N . GLU A 1 441 ? -30.638 -15.106 33.093 1.00 61.88 441 GLU A N 1
ATOM 3425 C CA . GLU A 1 441 ? -31.591 -13.992 33.113 1.00 61.88 441 GLU A CA 1
ATOM 3426 C C . GLU A 1 441 ? -31.410 -13.123 34.371 1.00 61.88 441 GLU A C 1
ATOM 3428 O O . GLU A 1 441 ? -31.605 -11.907 34.291 1.00 61.88 441 GLU A O 1
ATOM 3433 N N . GLU A 1 442 ? -30.927 -13.687 35.488 1.00 71.62 442 GLU A N 1
ATOM 3434 C CA . GLU A 1 442 ? -30.671 -12.945 36.733 1.00 71.62 442 GLU A CA 1
ATOM 3435 C C . GLU A 1 442 ? -29.445 -12.022 36.626 1.00 71.62 442 GLU A C 1
ATOM 3437 O O . GLU A 1 442 ? -29.371 -10.973 37.275 1.00 71.62 442 GLU A O 1
ATOM 3442 N N . GLU A 1 443 ? -28.453 -12.368 35.804 1.00 74.69 443 GLU A N 1
ATOM 3443 C CA . GLU A 1 443 ? -27.309 -11.490 35.533 1.00 74.69 443 GLU A CA 1
ATOM 3444 C C . GLU A 1 443 ? -27.718 -10.275 34.683 1.00 74.69 443 GLU A C 1
ATOM 3446 O O . GLU A 1 443 ? -27.299 -9.149 34.954 1.00 74.69 443 GLU A O 1
ATOM 3451 N N . LEU A 1 444 ? -28.589 -10.486 33.690 1.00 72.50 444 LEU A N 1
ATOM 3452 C CA . LEU A 1 444 ? -29.139 -9.414 32.852 1.00 72.50 444 LEU A CA 1
ATOM 3453 C C . LEU A 1 444 ? -30.047 -8.468 33.639 1.00 72.50 444 LEU A C 1
ATOM 3455 O O . LEU A 1 444 ? -30.041 -7.263 33.380 1.00 72.50 444 LEU A O 1
ATOM 3459 N N . GLU A 1 445 ? -30.827 -8.998 34.582 1.00 75.25 445 GLU A N 1
ATOM 3460 C CA . GLU A 1 445 ? -31.693 -8.187 35.438 1.00 75.25 445 GLU A CA 1
ATOM 3461 C C . GLU A 1 445 ? -30.868 -7.286 36.368 1.00 75.25 445 GLU A C 1
ATOM 3463 O O . GLU A 1 445 ? -31.118 -6.081 36.424 1.00 75.25 445 GLU A O 1
ATOM 3468 N N . ARG A 1 446 ? -29.790 -7.809 36.967 1.00 84.00 446 ARG A N 1
ATOM 3469 C CA . ARG A 1 446 ? -28.830 -7.005 37.747 1.00 84.00 446 ARG A CA 1
ATOM 3470 C C . ARG A 1 446 ? -28.142 -5.920 36.918 1.00 84.00 446 ARG A C 1
ATOM 3472 O O . ARG A 1 446 ? -27.957 -4.799 37.392 1.00 84.00 446 ARG A O 1
ATOM 3479 N N . GLU A 1 447 ? -27.763 -6.219 35.676 1.00 79.94 447 GLU A N 1
ATOM 3480 C CA . GLU A 1 447 ? -27.153 -5.218 34.795 1.00 79.94 447 GLU A CA 1
ATOM 3481 C C . GLU A 1 447 ? -28.151 -4.115 34.406 1.00 79.94 447 GLU A C 1
ATOM 3483 O O . GLU A 1 447 ? -27.820 -2.924 34.399 1.00 79.94 447 GLU A O 1
ATOM 3488 N N . LEU A 1 448 ? -29.397 -4.503 34.119 1.00 81.31 448 LEU A N 1
ATOM 3489 C CA . LEU A 1 448 ? -30.481 -3.572 33.838 1.00 81.31 448 LEU A CA 1
ATOM 3490 C C . LEU A 1 448 ? -30.743 -2.654 35.038 1.00 81.31 448 LEU A C 1
ATOM 3492 O O . LEU A 1 448 ? -30.894 -1.445 34.851 1.00 81.31 448 LEU A O 1
ATOM 3496 N N . GLU A 1 449 ? -30.770 -3.206 36.252 1.00 83.69 449 GLU A N 1
ATOM 3497 C CA . GLU A 1 449 ? -30.883 -2.436 37.493 1.00 83.69 449 GLU A CA 1
ATOM 3498 C C . GLU A 1 449 ? -29.725 -1.445 37.648 1.00 83.69 449 GLU A C 1
ATOM 3500 O O . GLU A 1 449 ? -29.967 -0.260 37.883 1.00 83.69 449 GLU A O 1
ATOM 3505 N N . GLY A 1 450 ? -28.486 -1.881 37.398 1.00 86.19 450 GLY A N 1
ATOM 3506 C CA . GLY A 1 450 ? -27.306 -1.014 37.423 1.00 86.19 450 GLY A CA 1
ATOM 3507 C C . GLY A 1 450 ? -27.412 0.183 36.468 1.00 86.19 450 GLY A C 1
ATOM 3508 O O . GLY A 1 450 ? -27.173 1.324 36.871 1.00 86.19 450 GLY A O 1
ATOM 3509 N N . LEU A 1 451 ? -27.842 -0.047 35.222 1.00 79.75 451 LEU A N 1
ATOM 3510 C CA . LEU A 1 451 ? -28.029 1.016 34.223 1.00 79.75 451 LEU A CA 1
ATOM 3511 C C . LEU A 1 451 ? -29.204 1.953 34.557 1.00 79.75 451 LEU A C 1
ATOM 3513 O O . LEU A 1 451 ? -29.165 3.149 34.249 1.00 79.75 451 LEU A O 1
ATOM 3517 N N . VAL A 1 452 ? -30.266 1.436 35.182 1.00 81.38 452 VAL A N 1
ATOM 3518 C CA . VAL A 1 452 ? -31.401 2.246 35.654 1.00 81.38 452 VAL A CA 1
ATOM 3519 C C . VAL A 1 452 ? -30.985 3.138 36.825 1.00 81.38 452 VAL A C 1
ATOM 3521 O O . VAL A 1 452 ? -31.357 4.316 36.859 1.00 81.38 452 VAL A O 1
ATOM 3524 N N . ASP A 1 453 ? -30.187 2.613 37.750 1.00 83.94 453 ASP A N 1
ATOM 3525 C CA . ASP A 1 453 ? -29.656 3.357 38.889 1.00 83.94 453 ASP A CA 1
ATOM 3526 C C . ASP A 1 453 ? -28.654 4.434 38.467 1.00 83.94 453 ASP A C 1
ATOM 3528 O O . ASP A 1 453 ? -28.681 5.549 38.998 1.00 83.94 453 ASP A O 1
ATOM 3532 N N . GLU A 1 454 ? -27.792 4.143 37.491 1.00 82.44 454 GLU A N 1
ATOM 3533 C CA . GLU A 1 454 ? -26.897 5.134 36.890 1.00 82.44 454 GLU A CA 1
ATOM 3534 C C . GLU A 1 454 ? -27.696 6.289 36.272 1.00 82.44 454 GLU A C 1
ATOM 3536 O O . GLU A 1 454 ? -27.473 7.447 36.633 1.00 82.44 454 GLU A O 1
ATOM 3541 N N . LYS A 1 455 ? -28.724 5.986 35.465 1.00 78.44 455 LYS A N 1
ATOM 3542 C CA . LYS A 1 455 ? -29.641 6.999 34.911 1.00 78.44 455 LYS A CA 1
ATOM 3543 C C . LYS A 1 455 ? -30.300 7.835 36.012 1.00 78.44 455 LYS A C 1
ATOM 3545 O O . LYS A 1 455 ? -30.438 9.050 35.872 1.00 78.44 455 LYS A O 1
ATOM 3550 N N . ARG A 1 456 ? -30.733 7.203 37.109 1.00 80.56 456 ARG A N 1
ATOM 3551 C CA . ARG A 1 456 ? -31.373 7.904 38.233 1.00 80.56 456 ARG A CA 1
ATOM 3552 C C . ARG A 1 456 ? -30.406 8.881 38.904 1.00 80.56 456 ARG A C 1
ATOM 3554 O O . ARG A 1 456 ? -30.803 10.007 39.196 1.00 80.56 456 ARG A O 1
ATOM 3561 N N . ARG A 1 457 ? -29.146 8.479 39.099 1.00 83.25 457 ARG A N 1
ATOM 3562 C CA . ARG A 1 457 ? -28.086 9.345 39.642 1.00 83.25 457 ARG A CA 1
ATOM 3563 C C . ARG A 1 457 ? -27.719 10.480 38.686 1.00 83.25 457 ARG A C 1
ATOM 3565 O O . ARG A 1 457 ? -27.483 11.594 39.145 1.00 83.25 457 ARG A O 1
ATOM 3572 N N . GLU A 1 458 ? -27.663 10.227 37.381 1.00 81.06 458 GLU A N 1
ATOM 3573 C CA . GLU A 1 458 ? -27.403 11.267 36.377 1.00 81.06 458 GLU A CA 1
ATOM 3574 C C . GLU A 1 458 ? -28.519 12.312 36.335 1.00 81.06 458 GLU A C 1
ATOM 3576 O O . GLU A 1 458 ? -28.235 13.509 36.347 1.00 81.06 458 GLU A O 1
ATOM 3581 N N . GLU A 1 459 ? -29.783 11.883 36.353 1.00 79.88 459 GLU A N 1
ATOM 3582 C CA . GLU A 1 459 ? -30.919 12.806 36.376 1.00 79.88 459 GLU A CA 1
ATOM 3583 C C . GLU A 1 459 ? -30.957 13.614 37.680 1.00 79.88 459 GLU A C 1
ATOM 3585 O O . GLU A 1 459 ? -31.185 14.820 37.628 1.00 79.88 459 GLU A O 1
ATOM 3590 N N . GLN A 1 460 ? -30.631 13.002 38.827 1.00 81.81 460 GLN A N 1
ATOM 3591 C CA . GLN A 1 460 ? -30.458 13.725 40.094 1.00 81.81 460 GLN A CA 1
ATOM 3592 C C . GLN A 1 460 ? -29.346 14.775 40.010 1.00 81.81 460 GLN A C 1
ATOM 3594 O O . GLN A 1 460 ? -29.594 15.934 40.314 1.00 81.81 460 GLN A O 1
ATOM 3599 N N . LYS A 1 461 ? -28.154 14.432 39.503 1.00 82.50 461 LYS A N 1
ATOM 3600 C CA . LYS A 1 461 ? -27.061 15.407 39.321 1.00 82.50 461 LYS A CA 1
ATOM 3601 C C . LYS A 1 461 ? -27.455 16.561 38.399 1.00 82.50 461 LYS A C 1
ATOM 3603 O O . LYS A 1 461 ? -27.040 17.698 38.620 1.00 82.50 461 LYS A O 1
ATOM 3608 N N . ARG A 1 462 ? -28.231 16.275 37.351 1.00 82.06 462 ARG A N 1
ATOM 3609 C CA . ARG A 1 462 ? -28.716 17.282 36.401 1.00 82.06 462 ARG A CA 1
ATOM 3610 C C . ARG A 1 462 ? -29.738 18.208 37.059 1.00 82.06 462 ARG A C 1
ATOM 3612 O O . ARG A 1 462 ? -29.661 19.419 36.874 1.00 82.06 462 ARG A O 1
ATOM 3619 N N . GLN A 1 463 ? -30.639 17.654 37.868 1.00 79.88 463 GLN A N 1
ATOM 3620 C CA . GLN A 1 463 ? -31.592 18.420 38.673 1.00 79.88 463 GLN A CA 1
ATOM 3621 C C . GLN A 1 463 ? -30.879 19.270 39.729 1.00 79.88 463 GLN A C 1
ATOM 3623 O O . GLN A 1 463 ? -31.144 20.467 39.805 1.00 79.88 463 GLN A O 1
ATOM 3628 N N . ASP A 1 464 ? -29.899 18.709 40.436 1.00 84.38 464 ASP A N 1
ATOM 3629 C CA . ASP A 1 464 ? -29.079 19.424 41.416 1.00 84.38 464 ASP A CA 1
ATOM 3630 C C . ASP A 1 464 ? -28.286 20.563 40.763 1.00 84.38 464 ASP A C 1
ATOM 3632 O O . ASP A 1 464 ? -28.191 21.653 41.322 1.00 84.38 464 ASP A O 1
ATOM 3636 N N . GLN A 1 465 ? -27.729 20.357 39.561 1.00 81.88 465 GLN A N 1
ATOM 3637 C CA . GLN A 1 465 ? -27.067 21.425 38.805 1.00 81.88 465 GLN A CA 1
ATOM 3638 C C . GLN A 1 465 ? -28.041 22.541 38.434 1.00 81.88 465 GLN A C 1
ATOM 3640 O O . GLN A 1 465 ? -27.722 23.710 38.651 1.00 81.88 465 GLN A O 1
ATOM 3645 N N . VAL A 1 466 ? -29.223 22.201 37.915 1.00 86.25 466 VAL A N 1
ATOM 3646 C CA . VAL A 1 466 ? -30.254 23.188 37.569 1.00 86.25 466 VAL A CA 1
ATOM 3647 C C . VAL A 1 466 ? -30.691 23.961 38.815 1.00 86.25 466 VAL A C 1
ATOM 3649 O O . VAL A 1 466 ? -30.694 25.192 38.803 1.00 86.25 466 VAL A O 1
ATOM 3652 N N . GLU A 1 467 ? -30.966 23.279 39.924 1.00 86.38 467 GLU A N 1
ATOM 3653 C CA . GLU A 1 467 ? -31.339 23.915 41.189 1.00 86.38 467 GLU A CA 1
ATOM 3654 C C . GLU A 1 467 ? -30.219 24.816 41.725 1.00 86.38 467 GLU A C 1
ATOM 3656 O O . GLU A 1 467 ? -30.466 25.940 42.165 1.00 86.38 467 GLU A O 1
ATOM 3661 N N . ARG A 1 468 ? -28.963 24.375 41.628 1.00 85.06 468 ARG A N 1
ATOM 3662 C CA . ARG A 1 468 ? -27.795 25.147 42.062 1.00 85.06 468 ARG A CA 1
ATOM 3663 C C . ARG A 1 468 ? -27.571 26.383 41.191 1.00 85.06 468 ARG A C 1
ATOM 3665 O O . ARG A 1 468 ? -27.275 27.441 41.737 1.00 85.06 468 ARG A O 1
ATOM 3672 N N . THR A 1 469 ? -27.768 26.288 39.873 1.00 86.19 469 THR A N 1
ATOM 3673 C CA . THR A 1 469 ? -27.729 27.459 38.976 1.00 86.19 469 THR A CA 1
ATOM 3674 C C . THR A 1 469 ? -28.861 28.440 39.263 1.00 86.19 469 THR A C 1
ATOM 3676 O O . THR A 1 469 ? -28.618 29.642 39.306 1.00 86.19 469 THR A O 1
ATOM 3679 N N . LYS A 1 470 ? -30.068 27.945 39.560 1.00 88.12 470 LYS A N 1
ATOM 3680 C CA . LYS A 1 470 ? -31.208 28.786 39.933 1.00 88.12 470 LYS A CA 1
ATOM 3681 C C . LYS A 1 470 ? -30.956 29.534 41.246 1.00 88.12 470 LYS A C 1
ATOM 3683 O O . LYS A 1 470 ? -31.131 30.744 41.293 1.00 88.12 470 LYS A O 1
ATOM 3688 N N . ARG A 1 471 ? -30.440 28.846 42.272 1.00 87.50 471 ARG A N 1
ATOM 3689 C CA . ARG A 1 471 ? -30.056 29.458 43.559 1.00 87.50 471 ARG A CA 1
ATOM 3690 C C . ARG A 1 471 ? -28.941 30.497 43.422 1.00 87.50 471 ARG A C 1
ATOM 3692 O O . ARG A 1 471 ? -28.907 31.458 44.182 1.00 87.50 471 ARG A O 1
ATOM 3699 N N . LEU A 1 472 ? -28.000 30.294 42.497 1.00 87.75 472 LEU A N 1
ATOM 3700 C CA . LEU A 1 472 ? -26.953 31.278 42.207 1.00 87.75 472 LEU A CA 1
ATOM 3701 C C . LEU A 1 472 ? -27.530 32.516 41.512 1.00 87.75 472 LEU A C 1
ATOM 3703 O O . LEU A 1 472 ? -27.201 33.624 41.921 1.00 87.75 472 LEU A O 1
ATOM 3707 N N . ALA A 1 473 ? -28.427 32.332 40.540 1.00 88.50 473 ALA A N 1
ATOM 3708 C CA . ALA A 1 473 ? -29.109 33.432 39.862 1.00 88.50 473 ALA A CA 1
ATOM 3709 C C . ALA A 1 473 ? -29.991 34.252 40.823 1.00 88.50 473 ALA A C 1
ATOM 3711 O O . ALA A 1 473 ? -29.923 35.477 40.808 1.00 88.50 473 ALA A O 1
ATOM 3712 N N . GLU A 1 474 ? -30.748 33.592 41.707 1.00 88.94 474 GLU A N 1
ATOM 3713 C CA . GLU A 1 474 ? -31.551 34.256 42.748 1.00 88.94 474 GLU A CA 1
ATOM 3714 C C . GLU A 1 474 ? -30.664 35.095 43.689 1.00 88.94 474 GLU A C 1
ATOM 3716 O O . GLU A 1 474 ? -30.959 36.261 43.940 1.00 88.94 474 GLU A O 1
ATOM 3721 N N . ARG A 1 475 ? -29.514 34.561 44.130 1.00 86.19 475 ARG A N 1
ATOM 3722 C CA . ARG A 1 475 ? -28.550 35.305 44.967 1.00 86.19 475 ARG A CA 1
ATOM 3723 C C . ARG A 1 475 ? -27.883 36.474 44.244 1.00 86.19 475 ARG A C 1
ATOM 3725 O O . ARG A 1 475 ? -27.577 37.483 44.874 1.00 86.19 475 ARG A O 1
ATOM 3732 N N . GLU A 1 476 ? -27.584 36.344 42.954 1.00 86.75 476 GLU A N 1
ATOM 3733 C CA . GLU A 1 476 ? -27.047 37.459 42.165 1.00 86.75 476 GLU A CA 1
ATOM 3734 C C . GLU A 1 476 ? -28.087 38.562 41.968 1.00 86.75 476 GLU A C 1
ATOM 3736 O O . GLU A 1 476 ? -27.744 39.743 42.038 1.00 86.75 476 GLU A O 1
ATOM 3741 N N . GLU A 1 477 ? -29.356 38.197 41.782 1.00 85.44 477 GLU A N 1
ATOM 3742 C CA . GLU A 1 477 ? -30.447 39.159 41.681 1.00 85.44 477 GLU A CA 1
ATOM 3743 C C . GLU A 1 477 ? -30.694 39.893 43.006 1.00 85.44 477 GLU A C 1
ATOM 3745 O O . GLU A 1 477 ? -30.790 41.121 42.992 1.00 85.44 477 GLU A O 1
ATOM 3750 N N . GLU A 1 478 ? -30.689 39.188 44.142 1.00 88.38 478 GLU A N 1
ATOM 3751 C CA . GLU A 1 478 ? -30.748 39.796 45.481 1.00 88.38 478 GLU A CA 1
ATOM 3752 C C . GLU A 1 478 ? -29.585 40.773 45.707 1.00 88.38 478 GLU A C 1
ATOM 3754 O O . GLU A 1 478 ? -29.811 41.934 46.046 1.00 88.38 478 GLU A O 1
ATOM 3759 N N . ARG A 1 479 ? -28.341 40.365 45.417 1.00 86.44 479 ARG A N 1
ATOM 3760 C CA . ARG A 1 479 ? -27.166 41.250 45.533 1.00 86.44 479 ARG A CA 1
ATOM 3761 C C . ARG A 1 479 ? -27.281 42.492 44.652 1.00 86.44 479 ARG A C 1
ATOM 3763 O O . ARG A 1 479 ? -26.889 43.580 45.071 1.00 86.44 479 ARG A O 1
ATOM 3770 N N . ARG A 1 480 ? -27.825 42.348 43.441 1.00 85.88 480 ARG A N 1
ATOM 3771 C CA . ARG A 1 480 ? -28.049 43.471 42.521 1.00 85.88 480 ARG A CA 1
ATOM 3772 C C . ARG A 1 480 ? -29.121 44.423 43.054 1.00 85.88 480 ARG A C 1
ATOM 3774 O O . ARG A 1 480 ? -28.970 45.634 42.917 1.00 85.88 480 ARG A O 1
ATOM 3781 N N . GLN A 1 481 ? -30.181 43.902 43.672 1.00 85.50 481 GLN A N 1
ATOM 3782 C CA . GLN A 1 481 ? -31.210 44.720 44.321 1.00 85.50 481 GLN A CA 1
ATOM 3783 C C . GLN A 1 481 ? -30.649 45.472 45.536 1.00 85.50 481 GLN A C 1
ATOM 3785 O O . GLN A 1 481 ? -30.866 46.678 45.650 1.00 85.50 481 GLN A O 1
ATOM 3790 N N . GLU A 1 482 ? -29.859 44.808 46.383 1.00 88.00 482 GLU A N 1
ATOM 3791 C CA . GLU A 1 482 ? -29.190 45.433 47.532 1.00 88.00 482 GLU A CA 1
ATOM 3792 C C . GLU A 1 482 ? -28.203 46.532 47.108 1.00 88.00 482 GLU A C 1
ATOM 3794 O O . GLU A 1 482 ? -28.128 47.588 47.739 1.00 88.00 482 GLU A O 1
ATOM 3799 N N . GLU A 1 483 ? -27.455 46.330 46.020 1.00 87.19 483 GLU A N 1
ATOM 3800 C CA . GLU A 1 483 ? -26.520 47.327 45.489 1.00 87.19 483 GLU A CA 1
ATOM 3801 C C . GLU A 1 483 ? -27.247 48.557 44.918 1.00 87.19 483 GLU A C 1
ATOM 3803 O O . GLU A 1 483 ? -26.849 49.700 45.175 1.00 87.19 483 GLU A O 1
ATOM 3808 N N . VAL A 1 484 ? -28.363 48.349 44.211 1.00 88.25 484 VAL A N 1
ATOM 3809 C CA . VAL A 1 484 ? -29.238 49.436 43.738 1.00 88.25 484 VAL A CA 1
ATOM 3810 C C . VAL A 1 484 ? -29.857 50.198 44.916 1.00 88.25 484 VAL A C 1
ATOM 3812 O O . VAL A 1 484 ? -29.913 51.429 44.903 1.00 88.25 484 VAL A O 1
ATOM 3815 N N . GLU A 1 485 ? -30.280 49.507 45.973 1.00 89.06 485 GLU A N 1
ATOM 3816 C CA . GLU A 1 485 ? -30.819 50.169 47.161 1.00 89.06 485 GLU A CA 1
ATOM 3817 C C . GLU A 1 485 ? -29.735 50.955 47.916 1.00 89.06 485 GLU A C 1
ATOM 3819 O O . GLU A 1 485 ? -29.950 52.101 48.319 1.00 89.06 485 GLU A O 1
ATOM 3824 N N . ARG A 1 486 ? -28.534 50.387 48.060 1.00 88.12 486 ARG A N 1
ATOM 3825 C CA . ARG A 1 486 ? -27.393 51.049 48.706 1.00 88.12 486 ARG A CA 1
ATOM 3826 C C . ARG A 1 486 ? -26.964 52.305 47.951 1.00 88.12 486 ARG A C 1
ATOM 3828 O O . ARG A 1 486 ? -26.725 53.332 48.582 1.00 88.12 486 ARG A O 1
ATOM 3835 N N . THR A 1 487 ? -26.879 52.242 46.624 1.00 87.50 487 THR A N 1
ATOM 3836 C CA . THR A 1 487 ? -26.536 53.405 45.786 1.00 87.50 487 THR A CA 1
ATOM 3837 C C . THR A 1 487 ? -27.600 54.494 45.870 1.00 87.50 487 THR A C 1
ATOM 3839 O O . THR A 1 487 ? -27.253 55.667 46.002 1.00 87.50 487 THR A O 1
ATOM 3842 N N . ARG A 1 488 ? -28.886 54.126 45.912 1.00 88.88 488 ARG A N 1
ATOM 3843 C CA . ARG A 1 488 ? -29.976 55.077 46.157 1.00 88.88 488 ARG A CA 1
ATOM 3844 C C . ARG A 1 488 ? -29.854 55.765 47.521 1.00 88.88 488 ARG A C 1
ATOM 3846 O O . ARG A 1 488 ? -29.927 56.989 47.575 1.00 88.88 488 ARG A O 1
ATOM 3853 N N . ARG A 1 489 ? -29.610 55.012 48.600 1.00 88.00 489 ARG A N 1
ATOM 3854 C CA . ARG A 1 489 ? -29.421 55.575 49.953 1.00 88.00 489 ARG A CA 1
ATOM 3855 C C . ARG A 1 489 ? -28.207 56.506 50.030 1.00 88.00 489 ARG A C 1
ATOM 3857 O O . ARG A 1 489 ? -28.270 57.539 50.689 1.00 88.00 489 ARG A O 1
ATOM 3864 N N . LEU A 1 490 ? -27.110 56.166 49.347 1.00 88.19 490 LEU A N 1
ATOM 3865 C CA . LEU A 1 490 ? -25.924 57.026 49.262 1.00 88.19 490 LEU A CA 1
ATOM 3866 C C . LEU A 1 490 ? -26.216 58.326 48.500 1.00 88.19 490 LEU A C 1
ATOM 3868 O O . LEU A 1 490 ? -25.823 59.390 48.967 1.00 88.19 490 LEU A O 1
ATOM 3872 N N . ALA A 1 491 ? -26.947 58.255 47.385 1.00 86.06 491 ALA A N 1
ATOM 3873 C CA . ALA A 1 491 ? -27.343 59.434 46.616 1.00 86.06 491 ALA A CA 1
ATOM 3874 C C . ALA A 1 491 ? -28.312 60.346 47.391 1.00 86.06 491 ALA A C 1
ATOM 3876 O O . ALA A 1 491 ? -28.208 61.569 47.310 1.00 86.06 491 ALA A O 1
ATOM 3877 N N . GLU A 1 492 ? -29.242 59.773 48.161 1.00 87.75 492 GLU A N 1
ATOM 3878 C CA . GLU A 1 492 ? -30.132 60.528 49.053 1.00 87.75 492 GLU A CA 1
ATOM 3879 C C . GLU A 1 492 ? -29.333 61.225 50.172 1.00 87.75 492 GLU A C 1
ATOM 3881 O O . GLU A 1 492 ? -29.495 62.427 50.380 1.00 87.75 492 GLU A O 1
ATOM 3886 N N . ALA A 1 493 ? -28.388 60.529 50.813 1.00 86.88 493 ALA A N 1
ATOM 3887 C CA . ALA A 1 493 ? -27.520 61.115 51.838 1.00 86.88 493 ALA A CA 1
ATOM 3888 C C . ALA A 1 493 ? -26.580 62.209 51.291 1.00 86.88 493 ALA A C 1
ATOM 3890 O O . ALA A 1 493 ? -26.301 63.194 51.979 1.00 86.88 493 ALA A O 1
ATOM 3891 N N . GLU A 1 494 ? -26.082 62.059 50.061 1.00 85.56 494 GLU A N 1
ATOM 3892 C CA . GLU A 1 494 ? -25.256 63.074 49.406 1.00 85.56 494 GLU A CA 1
ATOM 3893 C C . GLU A 1 494 ? -26.066 64.338 49.102 1.00 85.56 494 GLU A C 1
ATOM 3895 O O . GLU A 1 494 ? -25.601 65.434 49.409 1.00 85.56 494 GLU A O 1
ATOM 3900 N N . ARG A 1 495 ? -27.306 64.190 48.611 1.00 84.69 495 ARG A N 1
ATOM 3901 C CA . ARG A 1 495 ? -28.233 65.316 48.406 1.00 84.69 495 ARG A CA 1
ATOM 3902 C C . ARG A 1 495 ? -28.532 66.059 49.704 1.00 84.69 495 ARG A C 1
ATOM 3904 O O . ARG A 1 495 ? -28.428 67.281 49.751 1.00 84.69 495 ARG A O 1
ATOM 3911 N N . GLU A 1 496 ? -28.819 65.336 50.786 1.00 85.44 496 GLU A N 1
ATOM 3912 C CA . GLU A 1 496 ? -29.024 65.967 52.095 1.00 85.44 496 GLU A CA 1
ATOM 3913 C C . GLU A 1 496 ? -27.774 66.715 52.577 1.00 85.44 496 GLU A C 1
ATOM 3915 O O . GLU A 1 496 ? -27.868 67.795 53.166 1.00 85.44 496 GLU A O 1
ATOM 3920 N N . ARG A 1 497 ? -26.581 66.164 52.326 1.00 85.12 497 ARG A N 1
ATOM 3921 C CA . ARG A 1 497 ? -25.319 66.819 52.676 1.00 85.12 497 ARG A CA 1
ATOM 3922 C C . ARG A 1 497 ? -25.094 68.082 51.847 1.00 85.12 497 ARG A C 1
ATOM 3924 O O . ARG A 1 497 ? -24.671 69.088 52.418 1.00 85.12 497 ARG A O 1
ATOM 3931 N N . THR A 1 498 ? -25.376 68.055 50.544 1.00 85.25 498 THR A N 1
ATOM 3932 C CA . THR A 1 498 ? -25.263 69.240 49.680 1.00 85.25 498 THR A CA 1
ATOM 3933 C C . THR A 1 498 ? -26.262 70.319 50.072 1.00 85.25 498 THR A C 1
ATOM 3935 O O . THR A 1 498 ? -25.886 71.486 50.130 1.00 85.25 498 THR A O 1
ATOM 3938 N N . ASP A 1 499 ? -27.488 69.943 50.438 1.00 85.44 499 ASP A N 1
ATOM 3939 C CA . ASP A 1 499 ? -28.511 70.893 50.881 1.00 85.44 499 ASP A CA 1
ATOM 3940 C C . ASP A 1 499 ? -28.117 71.562 52.205 1.00 85.44 499 ASP A C 1
ATOM 3942 O O . ASP A 1 499 ? -28.234 72.781 52.348 1.00 85.44 499 ASP A O 1
ATOM 3946 N N . ARG A 1 500 ? -27.558 70.797 53.156 1.00 85.06 500 ARG A N 1
ATOM 3947 C CA . ARG A 1 500 ? -27.020 71.346 54.415 1.00 85.06 500 ARG A CA 1
ATOM 3948 C C . ARG A 1 500 ? -25.838 72.284 54.185 1.00 85.06 500 ARG A C 1
ATOM 3950 O O . ARG A 1 500 ? -25.751 73.317 54.848 1.00 85.06 500 ARG A O 1
ATOM 3957 N N . LEU A 1 501 ? -24.935 71.942 53.264 1.00 84.62 501 LEU A N 1
ATOM 3958 C CA . LEU A 1 501 ? -23.807 72.805 52.903 1.00 84.62 501 LEU A CA 1
ATOM 3959 C C . LEU A 1 501 ? -24.302 74.107 52.267 1.00 84.62 501 LEU A C 1
ATOM 3961 O O . LEU A 1 501 ? -23.934 75.177 52.745 1.00 84.62 501 LEU A O 1
ATOM 3965 N N . ALA A 1 502 ? -25.216 74.028 51.298 1.00 82.06 502 ALA A N 1
ATOM 3966 C CA . ALA A 1 502 ? -25.819 75.196 50.661 1.00 82.06 502 ALA A CA 1
ATOM 3967 C C . ALA A 1 502 ? -26.574 76.083 51.666 1.00 82.06 502 ALA A C 1
ATOM 3969 O O . ALA A 1 502 ? -26.514 77.310 51.587 1.00 82.06 502 ALA A O 1
ATOM 3970 N N . GLN A 1 503 ? -27.262 75.488 52.645 1.00 82.50 503 GLN A N 1
ATOM 3971 C CA . GLN A 1 503 ? -27.903 76.238 53.724 1.00 82.50 503 GLN A CA 1
ATOM 3972 C C . GLN A 1 503 ? -26.868 76.943 54.614 1.00 82.50 503 GLN A C 1
ATOM 3974 O O . GLN A 1 503 ? -27.028 78.125 54.915 1.00 82.50 503 GLN A O 1
ATOM 3979 N N . SER A 1 504 ? -25.779 76.258 54.975 1.00 81.56 504 SER A N 1
ATOM 3980 C CA . SER A 1 504 ? -24.701 76.850 55.775 1.00 81.56 504 SER A CA 1
ATOM 3981 C C . SER A 1 504 ? -23.964 77.982 55.048 1.00 81.56 504 SER A C 1
ATOM 3983 O O . SER A 1 504 ? -23.607 78.977 55.678 1.00 81.56 504 SER A O 1
ATOM 3985 N N . GLU A 1 505 ? -23.785 77.874 53.726 1.00 80.88 505 GLU A N 1
ATOM 3986 C CA . GLU A 1 505 ? -23.189 78.923 52.894 1.00 80.88 505 GLU A CA 1
ATOM 3987 C C . GLU A 1 505 ? -24.099 80.146 52.817 1.00 80.88 505 GLU A C 1
ATOM 3989 O O . GLU A 1 505 ? -23.638 81.248 53.101 1.00 80.88 505 GLU A O 1
ATOM 3994 N N . ARG A 1 506 ? -25.406 79.963 52.583 1.00 81.38 506 ARG A N 1
ATOM 3995 C CA . ARG A 1 506 ? -26.386 81.065 52.612 1.00 81.38 506 ARG A CA 1
ATOM 3996 C C . ARG A 1 506 ? -26.409 81.788 53.960 1.00 81.38 506 ARG A C 1
ATOM 3998 O O . ARG A 1 506 ? -26.496 83.013 54.007 1.00 81.38 506 ARG A O 1
ATOM 4005 N N . GLU A 1 507 ? -26.301 81.056 55.068 1.00 79.56 507 GLU A N 1
ATOM 4006 C CA . GLU A 1 507 ? -26.184 81.654 56.405 1.00 79.56 507 GLU A CA 1
ATOM 4007 C C . GLU A 1 507 ? -24.854 82.392 56.617 1.00 79.56 507 GLU A C 1
ATOM 4009 O O . GLU A 1 507 ? -24.777 83.328 57.420 1.00 79.56 507 GLU A O 1
ATOM 4014 N N . ARG A 1 508 ? -23.775 81.963 55.955 1.00 80.00 508 ARG A N 1
ATOM 4015 C CA . ARG A 1 508 ? -22.471 82.630 56.026 1.00 80.00 508 ARG A CA 1
ATOM 4016 C C . ARG A 1 508 ? -22.462 83.908 55.195 1.00 80.00 508 ARG A C 1
ATOM 4018 O O . ARG A 1 508 ? -22.052 84.942 55.712 1.00 80.00 508 ARG A O 1
ATOM 4025 N N . GLU A 1 509 ? -22.985 83.849 53.974 1.00 79.56 509 GLU A N 1
ATOM 4026 C CA . GLU A 1 509 ? -23.182 85.002 53.091 1.00 79.56 509 GLU A CA 1
ATOM 4027 C C . GLU A 1 509 ? -24.094 86.046 53.744 1.00 79.56 509 GLU A C 1
ATOM 4029 O O . GLU A 1 509 ? -23.766 87.231 53.753 1.00 79.56 509 GLU A O 1
ATOM 4034 N N . GLY A 1 510 ? -25.191 85.617 54.380 1.00 79.50 510 GLY A N 1
ATOM 4035 C CA . GLY A 1 510 ? -26.068 86.512 55.138 1.00 79.50 510 GLY A CA 1
ATOM 4036 C C . GLY A 1 510 ? -25.335 87.247 56.268 1.00 79.50 510 GLY A C 1
ATOM 4037 O O . GLY A 1 510 ? -25.481 88.460 56.413 1.00 79.50 510 GLY A O 1
ATOM 4038 N N . ARG A 1 511 ? -24.484 86.538 57.024 1.00 79.25 511 ARG A N 1
ATOM 4039 C CA . ARG A 1 511 ? -23.655 87.128 58.093 1.00 79.25 511 ARG A CA 1
ATOM 4040 C C . ARG A 1 511 ? -22.555 88.051 57.565 1.00 79.25 511 ARG A C 1
ATOM 4042 O O . ARG A 1 511 ? -22.232 89.044 58.215 1.00 79.25 511 ARG A O 1
ATOM 4049 N N . GLU A 1 512 ? -21.959 87.743 56.416 1.00 76.88 512 GLU A N 1
ATOM 4050 C CA . GLU A 1 512 ? -20.962 88.608 55.771 1.00 76.88 512 GLU A CA 1
ATOM 4051 C C . GLU A 1 512 ? -21.598 89.909 55.264 1.00 76.88 512 GLU A C 1
ATOM 4053 O O . GLU A 1 512 ? -21.090 90.986 55.574 1.00 76.88 512 GLU A O 1
ATOM 4058 N N . GLN A 1 513 ? -22.760 89.835 54.608 1.00 77.19 513 GLN A N 1
ATOM 4059 C CA . GLN A 1 513 ? -23.505 91.022 54.170 1.00 77.19 513 GLN A CA 1
ATOM 4060 C C . GLN A 1 513 ? -23.949 91.906 55.343 1.00 77.19 513 GLN A C 1
ATOM 4062 O O . GLN A 1 513 ? -23.968 93.132 55.232 1.00 77.19 513 GLN A O 1
ATOM 4067 N N . GLU A 1 514 ? -24.316 91.310 56.479 1.00 77.88 514 GLU A N 1
ATOM 4068 C CA . GLU A 1 514 ? -24.668 92.060 57.686 1.00 77.88 514 GLU A CA 1
ATOM 4069 C C . GLU A 1 514 ? -23.456 92.814 58.256 1.00 77.88 514 GLU A C 1
ATOM 4071 O O . GLU A 1 514 ? -23.553 94.009 58.544 1.00 77.88 514 GLU A O 1
ATOM 4076 N N . ARG A 1 515 ? -22.282 92.167 58.298 1.00 77.25 515 ARG A N 1
ATOM 4077 C CA . ARG A 1 515 ? -21.013 92.804 58.691 1.00 77.25 515 ARG A CA 1
ATOM 4078 C C . ARG A 1 515 ? -20.586 93.920 57.739 1.00 77.25 515 ARG A C 1
ATOM 4080 O O . ARG A 1 515 ? -20.044 94.926 58.191 1.00 77.25 515 ARG A O 1
ATOM 4087 N N . GLU A 1 516 ? -20.797 93.767 56.433 1.00 76.50 516 GLU A N 1
ATOM 4088 C CA . GLU A 1 516 ? -20.504 94.829 55.462 1.00 76.50 516 GLU A CA 1
ATOM 4089 C C . GLU A 1 516 ? -21.419 96.041 55.647 1.00 76.50 516 GLU A C 1
ATOM 4091 O O . GLU A 1 516 ? -20.933 97.172 55.679 1.00 76.50 516 GLU A O 1
ATOM 4096 N N . LYS A 1 517 ? -22.718 95.820 55.880 1.00 76.69 517 LYS A N 1
ATOM 4097 C CA . LYS A 1 517 ? -23.665 96.900 56.197 1.00 76.69 517 LYS A CA 1
ATOM 4098 C C . LYS A 1 517 ? -23.306 97.629 57.492 1.00 76.69 517 LYS A C 1
ATOM 4100 O O . LYS A 1 517 ? -23.513 98.839 57.584 1.00 76.69 517 LYS A O 1
ATOM 4105 N N . GLU A 1 518 ? -22.792 96.927 58.501 1.00 75.19 518 GLU A N 1
ATOM 4106 C CA . GLU A 1 518 ? -22.289 97.564 59.724 1.00 75.19 518 GLU A CA 1
ATOM 4107 C C . GLU A 1 518 ? -21.053 98.425 59.454 1.00 75.19 518 GLU A C 1
ATOM 4109 O O . GLU A 1 518 ? -21.028 99.583 59.872 1.00 75.19 518 GLU A O 1
ATOM 4114 N N . LYS A 1 519 ? -20.085 97.922 58.678 1.00 75.44 519 LYS A N 1
ATOM 4115 C CA . LYS A 1 519 ? -18.898 98.694 58.275 1.00 75.44 519 LYS A CA 1
ATOM 4116 C C . LYS A 1 519 ? -19.253 99.932 57.449 1.00 75.44 519 LYS A C 1
ATOM 4118 O O . LYS A 1 519 ? -18.669 100.990 57.668 1.00 75.44 519 LYS A O 1
ATOM 4123 N N . GLU A 1 520 ? -20.217 99.842 56.531 1.00 72.88 520 GLU A N 1
ATOM 4124 C CA . GLU A 1 520 ? -20.704 101.007 55.777 1.00 72.88 520 GLU A CA 1
ATOM 4125 C C . GLU A 1 520 ? -21.384 102.041 56.680 1.00 72.88 520 GLU A C 1
ATOM 4127 O O . GLU A 1 520 ? -21.152 103.242 56.527 1.00 72.88 520 GLU A O 1
ATOM 4132 N N . LYS A 1 521 ? -22.193 101.604 57.653 1.00 73.38 521 LYS A N 1
ATOM 4133 C CA . LYS A 1 521 ? -22.811 102.512 58.633 1.00 73.38 521 LYS A CA 1
ATOM 4134 C C . LYS A 1 521 ? -21.771 103.196 59.517 1.00 73.38 521 LYS A C 1
ATOM 4136 O O . LYS A 1 521 ? -21.937 104.370 59.845 1.00 73.38 521 LYS A O 1
ATOM 4141 N N . GLU A 1 522 ? -20.730 102.476 59.916 1.00 69.94 522 GLU A N 1
ATOM 4142 C CA . GLU A 1 522 ? -19.636 103.008 60.729 1.00 69.94 522 GLU A CA 1
ATOM 4143 C C . GLU A 1 522 ? -18.790 104.010 59.933 1.00 69.94 522 GLU A C 1
ATOM 4145 O O . GLU A 1 522 ? -18.529 105.113 60.415 1.00 69.94 522 GLU A O 1
ATOM 4150 N N . LYS A 1 523 ? -18.493 103.706 58.663 1.00 69.56 523 LYS A N 1
ATOM 4151 C CA . LYS A 1 523 ? -17.844 104.641 57.737 1.00 69.56 523 LYS A CA 1
ATOM 4152 C C . LYS A 1 523 ? -18.681 105.905 57.519 1.00 69.56 523 LYS A C 1
ATOM 4154 O O . LYS A 1 523 ? -18.168 107.006 57.670 1.00 69.56 523 LYS A O 1
ATOM 4159 N N . GLY A 1 524 ? -19.988 105.769 57.289 1.00 68.31 524 GLY A N 1
ATOM 4160 C CA . GLY A 1 524 ? -20.889 106.917 57.141 1.00 68.31 524 GLY A CA 1
ATOM 4161 C C . GLY A 1 524 ? -21.033 107.779 58.405 1.00 68.31 524 GLY A C 1
ATOM 4162 O O . GLY A 1 524 ? -21.358 108.963 58.305 1.00 68.31 524 GLY A O 1
ATOM 4163 N N . ARG A 1 525 ? -20.791 107.219 59.601 1.00 67.31 525 ARG A N 1
ATOM 4164 C CA . ARG A 1 525 ? -20.696 107.991 60.854 1.00 67.31 525 ARG A CA 1
ATOM 4165 C C . ARG A 1 525 ? -19.362 108.725 60.965 1.00 67.31 525 ARG A C 1
ATOM 4167 O O . ARG A 1 525 ? -19.374 109.911 61.275 1.00 67.31 525 ARG A O 1
ATOM 4174 N N . SER A 1 526 ? -18.259 108.046 60.656 1.00 63.75 526 SER A N 1
ATOM 4175 C CA . SER A 1 526 ? -16.917 108.639 60.629 1.00 63.75 526 SER A CA 1
ATOM 4176 C C . SER A 1 526 ? -16.830 109.810 59.646 1.00 63.75 526 SER A C 1
ATOM 4178 O O . SER A 1 526 ? -16.282 110.855 59.983 1.00 63.75 526 SER A O 1
ATOM 4180 N N . ASP A 1 527 ? -17.405 109.667 58.450 1.00 66.38 527 ASP A N 1
ATOM 4181 C CA . ASP A 1 527 ? -17.392 110.719 57.428 1.00 66.38 527 ASP A CA 1
ATOM 4182 C C . ASP A 1 527 ? -18.200 111.951 57.886 1.00 66.38 527 ASP A C 1
ATOM 4184 O O . ASP A 1 527 ? -17.770 113.088 57.701 1.00 66.38 527 ASP A O 1
ATOM 4188 N N . LYS A 1 528 ? -19.327 111.744 58.585 1.00 67.19 528 LYS A N 1
ATOM 4189 C CA . LYS A 1 528 ? -20.106 112.838 59.195 1.00 67.19 528 LYS A CA 1
ATOM 4190 C C . LYS A 1 528 ? -19.364 113.558 60.320 1.00 67.19 528 LYS A C 1
ATOM 4192 O O . LYS A 1 528 ? -19.500 114.771 60.444 1.00 67.19 528 LYS A O 1
ATOM 4197 N N . GLU A 1 529 ? -18.615 112.835 61.150 1.00 65.88 529 GLU A N 1
ATOM 4198 C CA . GLU A 1 529 ? -17.791 113.448 62.201 1.00 65.88 529 GLU A CA 1
ATOM 4199 C C . GLU A 1 529 ? -16.618 114.242 61.610 1.00 65.88 529 GLU A C 1
ATOM 4201 O O . GLU A 1 529 ? -16.288 115.316 62.115 1.00 65.88 529 GLU A O 1
ATOM 4206 N N . ALA A 1 530 ? -16.024 113.762 60.513 1.00 61.22 530 ALA A N 1
ATOM 4207 C CA . ALA A 1 530 ? -14.967 114.475 59.802 1.00 61.22 530 ALA A CA 1
ATOM 4208 C C . ALA A 1 530 ? -15.464 115.804 59.200 1.00 61.22 530 ALA A C 1
ATOM 4210 O O . ALA A 1 530 ? -14.792 116.829 59.349 1.00 61.22 530 ALA A O 1
ATOM 4211 N N . ASP A 1 531 ? -16.657 115.813 58.598 1.00 66.06 531 ASP A N 1
ATOM 4212 C CA . ASP A 1 531 ? -17.272 117.034 58.060 1.00 66.06 531 ASP A CA 1
ATOM 4213 C C . ASP A 1 531 ? -17.608 118.057 59.162 1.00 66.06 531 ASP A C 1
ATOM 4215 O O . ASP A 1 531 ? -17.368 119.258 58.999 1.00 66.06 531 ASP A O 1
ATOM 4219 N N . ASP A 1 532 ? -18.095 117.606 60.323 1.00 66.75 532 ASP A N 1
ATOM 4220 C CA . ASP A 1 532 ? -18.432 118.495 61.447 1.00 66.75 532 ASP A CA 1
ATOM 4221 C C . ASP A 1 532 ? -17.171 119.101 62.108 1.00 66.75 532 ASP A C 1
ATOM 4223 O O . ASP A 1 532 ? -17.161 120.255 62.560 1.00 66.75 532 ASP A O 1
ATOM 4227 N N . LEU A 1 533 ? -16.054 118.361 62.101 1.00 65.56 533 LEU A N 1
ATOM 4228 C CA . LEU A 1 533 ? -14.749 118.859 62.545 1.00 65.56 533 LEU A CA 1
ATOM 4229 C C . LEU A 1 533 ? -14.137 119.869 61.563 1.00 65.56 533 LEU A C 1
ATOM 4231 O O . LEU A 1 533 ? -13.561 120.866 62.009 1.00 65.56 533 LEU A O 1
ATOM 4235 N N . LEU A 1 534 ? -14.304 119.670 60.253 1.00 63.50 534 LEU A N 1
ATOM 4236 C CA . LEU A 1 534 ? -13.899 120.640 59.228 1.00 63.50 534 LEU A CA 1
ATOM 4237 C C . LEU A 1 534 ? -14.670 121.962 59.364 1.00 63.50 534 LEU A C 1
ATOM 4239 O O . LEU A 1 534 ? -14.055 123.032 59.367 1.00 63.50 534 LEU A O 1
ATOM 4243 N N . ALA A 1 535 ? -15.983 121.900 59.607 1.00 60.62 535 ALA A N 1
ATOM 4244 C CA . ALA A 1 535 ? -16.814 123.082 59.850 1.00 60.62 535 ALA A CA 1
ATOM 4245 C C . ALA A 1 535 ? -16.400 123.858 61.121 1.00 60.62 535 ALA A C 1
ATOM 4247 O O . ALA A 1 535 ? -16.482 125.091 61.174 1.00 60.62 535 ALA A O 1
ATOM 4248 N N . ARG A 1 536 ? -15.896 123.163 62.152 1.00 59.50 536 ARG A N 1
ATOM 4249 C CA . ARG A 1 536 ? -15.303 123.801 63.343 1.00 59.50 536 ARG A CA 1
ATOM 4250 C C . ARG A 1 536 ? -13.939 124.432 63.068 1.00 59.50 536 ARG A C 1
ATOM 4252 O O . ARG A 1 536 ? -13.642 125.480 63.645 1.00 59.50 536 ARG A O 1
ATOM 4259 N N . PHE A 1 537 ? -13.129 123.837 62.193 1.00 57.59 537 PHE A N 1
ATOM 4260 C CA . PHE A 1 537 ? -11.807 124.359 61.842 1.00 57.59 537 PHE A CA 1
ATOM 4261 C C . PHE A 1 537 ? -11.892 125.645 61.007 1.00 57.59 537 PHE A C 1
ATOM 4263 O O . PHE A 1 537 ? -11.134 126.587 61.245 1.00 57.59 537 PHE A O 1
ATOM 4270 N N . GLU A 1 538 ? -12.866 125.751 60.098 1.00 58.72 538 GLU A N 1
ATOM 4271 C CA . GLU A 1 538 ? -13.118 126.996 59.357 1.00 58.72 538 GLU A CA 1
ATOM 4272 C C . GLU A 1 538 ? -13.576 128.140 60.272 1.00 58.72 538 GLU A C 1
ATOM 4274 O O . GLU A 1 538 ? -13.175 129.291 60.084 1.00 58.72 538 GLU A O 1
ATOM 4279 N N . LYS A 1 539 ? -14.314 127.824 61.343 1.00 56.78 539 LYS A N 1
ATOM 4280 C CA . LYS A 1 539 ? -14.739 128.798 62.359 1.00 56.78 539 LYS A CA 1
ATOM 4281 C C . LYS A 1 539 ? -13.577 129.345 63.207 1.00 56.78 539 LYS A C 1
ATOM 4283 O O . LYS A 1 539 ? -13.708 130.425 63.777 1.00 56.78 539 LYS A O 1
ATOM 4288 N N . LEU A 1 540 ? -12.439 128.643 63.261 1.00 53.06 540 LEU A N 1
ATOM 4289 C CA . LEU A 1 540 ? -11.226 129.052 63.987 1.00 53.06 540 LEU A CA 1
ATOM 4290 C C . LEU A 1 540 ? -10.223 129.843 63.127 1.00 53.06 540 LEU A C 1
ATOM 4292 O O . LEU A 1 540 ? -9.345 130.503 63.675 1.00 53.06 540 LEU A O 1
ATOM 4296 N N . ARG A 1 541 ? -10.365 129.848 61.794 1.00 46.56 541 ARG A N 1
ATOM 4297 C CA . ARG A 1 541 ? -9.455 130.564 60.876 1.00 46.56 541 ARG A CA 1
ATOM 4298 C C . ARG A 1 541 ? -9.831 132.040 60.646 1.00 46.56 541 ARG A C 1
ATOM 4300 O O . ARG A 1 541 ? -9.068 132.774 60.025 1.00 46.56 541 ARG A O 1
ATOM 4307 N N . ALA A 1 542 ? -10.970 132.495 61.178 1.00 43.69 542 ALA A N 1
ATOM 4308 C CA . ALA A 1 542 ? -11.445 133.884 61.110 1.00 43.69 542 ALA A CA 1
ATOM 4309 C C . ALA A 1 542 ? -10.825 134.830 62.168 1.00 43.69 542 ALA A C 1
ATOM 4311 O O . ALA A 1 542 ? -11.229 135.988 62.262 1.00 43.69 542 ALA A O 1
ATOM 4312 N N . ALA A 1 543 ? -9.835 134.379 62.946 1.00 37.53 543 ALA A N 1
ATOM 4313 C CA . ALA A 1 543 ? -9.109 135.224 63.890 1.00 37.53 543 ALA A CA 1
ATOM 4314 C C . ALA A 1 543 ? -7.588 135.034 63.752 1.00 37.53 543 ALA A C 1
ATOM 4316 O O . ALA A 1 543 ? -7.016 134.049 64.201 1.00 37.53 543 ALA A O 1
ATOM 4317 N N . GLN A 1 544 ? -6.962 136.057 63.171 1.00 34.94 544 GLN A N 1
ATOM 4318 C CA . GLN A 1 544 ? -5.531 136.375 63.162 1.00 34.94 544 GLN A CA 1
ATOM 4319 C C . GLN A 1 544 ? -4.575 135.623 62.205 1.00 34.94 544 GLN A C 1
ATOM 4321 O O . GLN A 1 544 ? -4.505 134.407 62.087 1.00 34.94 544 GLN A O 1
ATOM 4326 N N . VAL A 1 545 ? -3.823 136.483 61.521 1.00 31.52 545 VAL A N 1
ATOM 4327 C CA . VAL A 1 545 ? -3.075 136.466 60.254 1.00 31.52 545 VAL A CA 1
ATOM 4328 C C . VAL A 1 545 ? -2.063 137.628 60.436 1.00 31.52 545 VAL A C 1
ATOM 4330 O O . VAL A 1 545 ? -2.446 138.592 61.107 1.00 31.52 545 VAL A O 1
ATOM 4333 N N . PRO A 1 546 ? -0.859 137.690 59.825 1.00 49.59 546 PRO A N 1
ATOM 4334 C CA . PRO A 1 546 ? 0.006 136.643 59.265 1.00 49.59 546 PRO A CA 1
ATOM 4335 C C . PRO A 1 546 ? 1.515 136.799 59.633 1.00 49.59 546 PRO A C 1
ATOM 4337 O O . PRO A 1 546 ? 1.933 137.769 60.262 1.00 49.59 546 PRO A O 1
ATOM 4340 N N . THR A 1 547 ? 2.333 135.926 59.017 1.00 30.56 547 THR A N 1
ATOM 4341 C CA . THR A 1 547 ? 3.731 136.139 58.534 1.00 30.56 547 THR A CA 1
ATOM 4342 C C . THR A 1 547 ? 4.873 136.101 59.569 1.00 30.56 547 THR A C 1
ATOM 4344 O O . THR A 1 547 ? 4.754 136.677 60.634 1.00 30.56 547 THR A O 1
ATOM 4347 N N . THR A 1 548 ? 6.036 135.462 59.359 1.00 31.86 548 THR A N 1
ATOM 4348 C CA . THR A 1 548 ? 6.722 134.863 58.184 1.00 31.86 548 THR A CA 1
ATOM 4349 C C . THR A 1 548 ? 7.788 133.836 58.635 1.00 31.86 548 THR A C 1
ATOM 4351 O O . THR A 1 548 ? 8.291 133.949 59.747 1.00 31.86 548 THR A O 1
ATOM 4354 N N . LEU A 1 549 ? 8.228 133.005 57.667 1.00 26.55 549 LEU A N 1
ATOM 4355 C CA . LEU A 1 549 ? 9.524 132.300 57.493 1.00 26.55 549 LEU A CA 1
ATOM 4356 C C . LEU A 1 549 ? 9.662 130.816 57.927 1.00 26.55 549 LEU A C 1
ATOM 4358 O O . LEU A 1 549 ? 9.858 130.515 59.095 1.00 26.55 549 LEU A O 1
ATOM 4362 N N . GLY A 1 550 ? 9.764 129.928 56.917 1.00 27.22 550 GLY A N 1
ATOM 4363 C CA . GLY A 1 550 ? 10.946 129.055 56.755 1.00 27.22 550 GLY A CA 1
ATOM 4364 C C . GLY A 1 550 ? 10.821 127.520 56.902 1.00 27.22 550 GLY A C 1
ATOM 4365 O O . GLY A 1 550 ? 10.871 127.015 58.009 1.00 27.22 550 GLY A O 1
ATOM 4366 N N . ALA A 1 551 ? 10.880 126.819 55.753 1.00 29.14 551 ALA A N 1
ATOM 4367 C CA . ALA A 1 551 ? 11.765 125.669 55.435 1.00 29.14 551 ALA A CA 1
ATOM 4368 C C . ALA A 1 551 ? 11.501 124.195 55.901 1.00 29.14 551 ALA A C 1
ATOM 4370 O O . ALA A 1 551 ? 11.603 123.863 57.072 1.00 29.14 551 ALA A O 1
ATOM 4371 N N . ALA A 1 552 ? 11.394 123.314 54.879 1.00 28.66 552 ALA A N 1
ATOM 4372 C CA . ALA A 1 552 ? 12.246 122.135 54.555 1.00 28.66 552 ALA A CA 1
ATOM 4373 C C . ALA A 1 552 ? 12.039 120.699 55.134 1.00 28.66 552 ALA A C 1
ATOM 4375 O O . ALA A 1 552 ? 12.107 120.484 56.336 1.00 28.66 552 ALA A O 1
ATOM 4376 N N . GLY A 1 553 ? 12.036 119.719 54.193 1.00 28.84 553 GLY A N 1
ATOM 4377 C CA . GLY A 1 553 ? 12.622 118.345 54.252 1.00 28.84 553 GLY A CA 1
ATOM 4378 C C . GLY A 1 553 ? 11.824 117.264 55.005 1.00 28.84 553 GLY A C 1
ATOM 4379 O O . GLY A 1 553 ? 11.205 117.576 56.006 1.00 28.84 553 GLY A O 1
ATOM 4380 N N . LYS A 1 554 ? 11.771 115.962 54.673 1.00 32.44 554 LYS A N 1
ATOM 4381 C CA . LYS A 1 554 ? 12.478 114.996 53.790 1.00 32.44 554 LYS A CA 1
ATOM 4382 C C . LYS A 1 554 ? 11.515 113.792 53.605 1.00 32.44 554 LYS A C 1
ATOM 4384 O O . LYS A 1 554 ? 10.751 113.506 54.518 1.00 32.44 554 LYS A O 1
ATOM 4389 N N . GLU A 1 555 ? 11.351 113.171 52.435 1.00 30.48 555 GLU A N 1
ATOM 4390 C CA . GLU A 1 555 ? 12.164 112.071 51.862 1.00 30.48 555 GLU A CA 1
ATOM 4391 C C . GLU A 1 555 ? 12.504 110.894 52.799 1.00 30.48 555 GLU A C 1
ATOM 4393 O O . GLU A 1 555 ? 13.196 111.076 53.797 1.00 30.48 555 GLU A O 1
ATOM 4398 N N . THR A 1 556 ? 12.070 109.681 52.417 1.00 34.19 556 THR A N 1
ATOM 4399 C CA . THR A 1 556 ? 12.771 108.364 52.477 1.00 34.19 556 THR A CA 1
ATOM 4400 C C . THR A 1 556 ? 11.782 107.279 51.995 1.00 34.19 556 THR A C 1
ATOM 4402 O O . THR A 1 556 ? 10.704 107.134 52.554 1.00 34.19 556 THR A O 1
ATOM 4405 N N . GLN A 1 557 ? 11.914 106.749 50.771 1.00 30.00 557 GLN A N 1
ATOM 4406 C CA . GLN A 1 557 ? 12.636 105.515 50.384 1.00 30.00 557 GLN A CA 1
ATOM 4407 C C . GLN A 1 557 ? 12.278 104.271 51.236 1.00 30.00 557 GLN A C 1
ATOM 4409 O O . GLN A 1 557 ? 12.562 104.274 52.423 1.00 30.00 557 GLN A O 1
ATOM 4414 N N . SER A 1 558 ? 11.574 103.251 50.706 1.00 31.44 558 SER A N 1
ATOM 4415 C CA . SER A 1 558 ? 12.033 102.148 49.806 1.00 31.44 558 SER A CA 1
ATOM 4416 C C . SER A 1 558 ? 12.400 100.867 50.626 1.00 31.44 558 SER A C 1
ATOM 4418 O O . SER A 1 558 ? 12.395 100.956 51.848 1.00 31.44 558 SER A O 1
ATOM 4420 N N . PRO A 1 559 ? 12.793 99.708 50.049 1.00 52.56 559 PRO A N 1
ATOM 4421 C CA . PRO A 1 559 ? 12.001 98.673 49.344 1.00 52.56 559 PRO A CA 1
ATOM 4422 C C . PRO A 1 559 ? 12.388 97.217 49.780 1.00 52.56 559 PRO A C 1
ATOM 4424 O O . PRO A 1 559 ? 12.938 97.042 50.861 1.00 52.56 559 PRO A O 1
ATOM 4427 N N . GLN A 1 560 ? 12.200 96.232 48.869 1.00 36.12 560 GLN A N 1
ATOM 4428 C CA . GLN A 1 560 ? 12.910 94.925 48.719 1.00 36.12 560 GLN A CA 1
ATOM 4429 C C . GLN A 1 560 ? 12.342 93.697 49.489 1.00 36.12 560 GLN A C 1
ATOM 4431 O O . GLN A 1 560 ? 11.870 93.842 50.604 1.00 36.12 560 GLN A O 1
ATOM 4436 N N . GLU A 1 561 ? 12.347 92.437 49.008 1.00 38.81 561 GLU A N 1
ATOM 4437 C CA . GLU A 1 561 ? 12.753 91.787 47.741 1.00 38.81 561 GLU A CA 1
ATOM 4438 C C . GLU A 1 561 ? 12.417 90.270 47.751 1.00 38.81 561 GLU A C 1
ATOM 4440 O O . GLU A 1 561 ? 12.289 89.686 48.821 1.00 38.81 561 GLU A O 1
ATOM 4445 N N . GLN A 1 562 ? 12.417 89.677 46.540 1.00 37.84 562 GLN A N 1
ATOM 4446 C CA . GLN A 1 562 ? 12.838 88.311 46.126 1.00 37.84 562 GLN A CA 1
ATOM 4447 C C . GLN A 1 562 ? 12.139 87.032 46.662 1.00 37.84 562 GLN A C 1
ATOM 4449 O O . GLN A 1 562 ? 11.596 87.014 47.753 1.00 37.84 562 GLN A O 1
ATOM 4454 N N . GLN A 1 563 ? 12.271 85.825 46.077 1.00 38.56 563 GLN A N 1
ATOM 4455 C CA . GLN A 1 563 ? 12.216 85.219 44.722 1.00 38.56 563 GLN A CA 1
ATOM 4456 C C . GLN A 1 563 ? 12.637 83.722 44.880 1.00 38.56 563 GLN A C 1
ATOM 4458 O O . GLN A 1 563 ? 13.603 83.447 45.575 1.00 38.56 563 GLN A O 1
ATOM 4463 N N . GLN A 1 564 ? 11.935 82.785 44.213 1.00 40.81 564 GLN A N 1
ATOM 4464 C CA . GLN A 1 564 ? 12.347 81.440 43.700 1.00 40.81 564 GLN A CA 1
ATOM 4465 C C . GLN A 1 564 ? 13.122 80.372 44.525 1.00 40.81 564 GLN A C 1
ATOM 4467 O O . GLN A 1 564 ? 14.253 80.595 44.939 1.00 40.81 564 GLN A O 1
ATOM 4472 N N . LYS A 1 565 ? 12.617 79.113 44.484 1.00 37.56 565 LYS A N 1
ATOM 4473 C CA . LYS A 1 565 ? 13.207 77.868 43.870 1.00 37.56 565 LYS A CA 1
ATOM 4474 C C . LYS A 1 565 ? 12.420 76.608 44.328 1.00 37.56 565 LYS A C 1
ATOM 4476 O O . LYS A 1 565 ? 12.115 76.497 45.504 1.00 37.56 565 LYS A O 1
ATOM 4481 N N . GLN A 1 566 ? 11.834 75.808 43.423 1.00 40.34 566 GLN A N 1
ATOM 4482 C CA . GLN A 1 566 ? 12.311 74.525 42.836 1.00 40.34 566 GLN A CA 1
ATOM 4483 C C . GLN A 1 566 ? 12.589 73.363 43.818 1.00 40.34 566 GLN A C 1
ATOM 4485 O O . GLN A 1 566 ? 13.492 73.477 44.639 1.00 40.34 566 GLN A O 1
ATOM 4490 N N . ASN A 1 567 ? 11.875 72.233 43.648 1.00 38.78 567 ASN A N 1
ATOM 4491 C CA . ASN A 1 567 ? 12.442 70.875 43.500 1.00 38.78 567 ASN A CA 1
ATOM 4492 C C . ASN A 1 567 ? 11.359 69.808 43.199 1.00 38.78 567 ASN A C 1
ATOM 4494 O O . ASN A 1 567 ? 10.313 69.767 43.840 1.00 38.78 567 ASN A O 1
ATOM 4498 N N . GLU A 1 568 ? 11.672 68.953 42.225 1.00 43.75 568 GLU A N 1
ATOM 4499 C CA . GLU A 1 568 ? 11.090 67.636 41.880 1.00 43.75 568 GLU A CA 1
ATOM 4500 C C . GLU A 1 568 ? 11.986 66.530 42.527 1.00 43.75 568 GLU A C 1
ATOM 4502 O O . GLU A 1 568 ? 13.028 66.920 43.077 1.00 43.75 568 GLU A O 1
ATOM 4507 N N . PRO A 1 569 ? 11.679 65.200 42.525 1.00 61.19 569 PRO A N 1
ATOM 4508 C CA . PRO A 1 569 ? 11.749 64.376 41.298 1.00 61.19 569 PRO A CA 1
ATOM 4509 C C . PRO A 1 569 ? 10.867 63.088 41.210 1.00 61.19 569 PRO A C 1
ATOM 4511 O O . PRO A 1 569 ? 10.154 62.696 42.130 1.00 61.19 569 PRO A O 1
ATOM 4514 N N . GLU A 1 570 ? 11.007 62.473 40.029 1.00 48.47 570 GLU A N 1
ATOM 4515 C CA . GLU A 1 570 ? 10.601 61.197 39.399 1.00 48.47 570 GLU A CA 1
ATOM 4516 C C . GLU A 1 570 ? 10.469 59.846 40.164 1.00 48.47 570 GLU A C 1
ATOM 4518 O O . GLU A 1 570 ? 11.221 59.532 41.079 1.00 48.47 570 GLU A O 1
ATOM 4523 N N . ALA A 1 571 ? 9.584 59.009 39.576 1.00 47.59 571 ALA A N 1
ATOM 4524 C CA . ALA A 1 571 ? 9.678 57.580 39.177 1.00 47.59 571 ALA A CA 1
ATOM 4525 C C . ALA A 1 571 ? 9.948 56.433 40.184 1.00 47.59 571 ALA A C 1
ATOM 4527 O O . ALA A 1 571 ? 10.978 56.389 40.843 1.00 47.59 571 ALA A O 1
ATOM 4528 N N . ALA A 1 572 ? 9.108 55.379 40.137 1.00 45.59 572 ALA A N 1
ATOM 4529 C CA . ALA A 1 572 ? 9.397 54.099 39.447 1.00 45.59 572 ALA A CA 1
ATOM 4530 C C . ALA A 1 572 ? 8.416 52.956 39.830 1.00 45.59 572 ALA A C 1
ATOM 4532 O O . ALA A 1 572 ? 8.128 52.773 41.008 1.00 45.59 572 ALA A O 1
ATOM 4533 N N . SER A 1 573 ? 8.070 52.148 38.809 1.00 45.53 573 SER A N 1
ATOM 4534 C CA . SER A 1 573 ? 7.469 50.785 38.786 1.00 45.53 573 SER A CA 1
ATOM 4535 C C . SER A 1 573 ? 6.026 50.564 39.236 1.00 45.53 573 SER A C 1
ATOM 4537 O O . SER A 1 573 ? 5.716 50.734 40.432 1.00 45.53 573 SER A O 1
#

InterPro domains:
  IPR005024 Snf7 family [PF03357] (302-460)
  IPR005024 Snf7 family [PTHR22761] (299-476)
  IPR058720 CHMP7, N-terminal winged helix domain [PF25880] (29-123)

Foldseek 3Di:
DPDFFFLRNVLVPDPLNPPCVDPPRCLLVLQDALVVCCVVPVPSSVVSLVVVLVVQLVSLQLLSLDRHHQDQPVDDDPDGDFGANFKDFQDPVSQVSQADPNRGTRLQPLVSVVVCVVQQQKDALVCLPPDLAARDHRDPDDDDDDDDDPDPDDDDDDDDDDDDDDDDDPDDDDPDDDDDDDDDDDDDPPSVVSSVVSGHMMGRPVRLVVLLVLLVVCCLVPPLVPFVCSQKDFLVVQLVSSQVSCCVPPVDGHDPSSSSSSLSNCCRHVPQQWHDDPRMIGGDSDPPDHTDDCDVVSVVLHVLVVVLVVLVVVLVVLVVLLVVLQVVLLVCVVVVNLVVSLVSLVVSVVSVVVSVVSVVVNVVSVVVNVVVRVVVVVVVVVVVVVVVVVVVCVVPVPDDDDDDPPVVVVVVVVVVVVPPPPVVVVPVPDPDDPDPPDPPSVVSVVVSVVSNVVVVVVVVVVVVVVVVVVVVVVVVVVVVVVVVVVVVVVVVVVVVVVVVVVVVVVVVVVVVVVVVVVVVVVVVVVVVVVVVVVVVVVVVVPDDDDDDDDYDDDDDDDDDDDDDDDDDDDDDD

Radius of gyration: 53.45 Å; chains: 1; bounding box: 85×174×124 Å